Protein AF-A0AAN7TNH6-F1 (afdb_monomer)

Radius of gyration: 29.4 Å; Cα contacts (8 Å, |Δi|>4): 498; chains: 1; bounding box: 119×67×62 Å

Solvent-accessible surface area (backbone atoms only — not comparable to full-atom values): 23668 Å² total; per-residue (Å²): 110,70,71,59,52,54,49,51,53,51,52,52,52,63,69,43,31,89,72,46,46,58,50,54,49,50,21,42,54,49,9,44,49,47,32,57,50,51,54,50,49,53,53,51,27,52,50,37,44,44,46,50,52,36,53,57,64,67,33,44,23,82,56,80,98,50,69,34,52,64,61,46,47,24,63,66,42,97,77,72,40,44,51,42,32,62,92,50,36,46,68,73,76,36,42,44,58,33,50,61,35,73,40,40,93,80,32,89,86,55,64,76,60,51,60,63,49,60,82,67,29,27,28,49,57,36,90,87,38,80,42,44,78,51,50,57,39,34,38,36,38,35,28,55,79,70,54,43,90,80,38,70,59,47,37,14,46,48,51,31,52,54,50,51,72,74,57,70,89,82,70,73,60,39,62,33,34,30,21,43,74,64,49,13,32,27,45,33,50,62,66,50,54,61,68,43,26,40,36,41,39,37,55,47,92,60,68,92,79,81,82,51,94,80,77,67,83,75,68,77,63,87,85,73,48,59,97,58,64,72,90,34,44,24,50,36,52,37,31,74,47,55,56,78,75,88,72,92,50,93,85,51,69,96,85,56,90,69,50,57,49,51,52,49,27,39,51,79,67,42,98,56,48,56,72,77,53,67,68,63,47,73,65,61,38,48,48,53,55,46,49,55,55,47,48,57,59,34,66,37,83,90,40,74,50,34,52,51,51,56,49,48,56,48,43,42,67,73,47,28,52,83,66,73,37,46,73,61,51,51,54,50,24,52,54,42,17,55,51,36,16,51,49,36,36,64,71,46,47,51,56,48,51,53,52,48,52,53,49,34,55,73,68,69,46,72,52,75,65,43,66,59,56,41,71,68,91,76,62,61,93,61,46,58,41,54,60,67,70,65,37,43,68,50,61,70,42,40,64,58,51,53,49,50,52,56,50,53,60,60,74,72,68,75,81,89,80,80,89,130

Foldseek 3Di:
DVVVVVVVVVVVCVVCCVQQVLLLVLLLVLLLVLLVVVVVLLVVLVLVVLLLVLCVLQFFDQDDPGDTPVRVCQCDDPLNAGEDFLLCNCVVQQKFAFPCLNCVVVNVPDRVLSVLDQQRIKHQCPPPDPSVPDWQKEKEFEAAAQDLVPDQLSVLLSVLVVVCVVDPDDTPYHYYYYHCNPRYVSNCSSLLHDPGKMKMKGWDPDDPPDDPPPPPPPDPPPPGDTPDDPVRITRIFMFIGHPPDPDDQPQDPPPDPDGSNRRSNCCSPPPPSVVVTDTRDSVVSSVVSSVVVVCVVQCPPPDPSVVSVVVSVVCCVPPCVVVVNNVVSVVVSVVSSNVSNVCCNVPPVVVVVVVVVVVCVVVVHDDSSCVSNPPPVPRDSDHPNVCVVPVVVVVVCVVVVVVVVVVVVVVPPDDDDDDD

Organism: NCBI:txid1508187

Mean predicted aligned error: 12.87 Å

Structure (mmCIF, N/CA/C/O backbone):
data_AF-A0AAN7TNH6-F1
#
_entry.id   AF-A0AAN7TNH6-F1
#
loop_
_atom_site.group_PDB
_atom_site.id
_atom_site.type_symbol
_atom_site.label_atom_id
_atom_site.label_alt_id
_atom_site.label_comp_id
_atom_site.label_asym_id
_atom_site.label_entity_id
_atom_site.label_seq_id
_atom_site.pdbx_PDB_ins_code
_atom_site.Cartn_x
_atom_site.Cartn_y
_atom_site.Cartn_z
_atom_site.occupancy
_atom_site.B_iso_or_equiv
_atom_site.auth_seq_id
_atom_site.auth_comp_id
_atom_site.auth_asym_id
_atom_site.auth_atom_id
_atom_site.pdbx_PDB_model_num
ATOM 1 N N . MET A 1 1 ? -34.746 35.881 9.251 1.00 50.41 1 MET A N 1
ATOM 2 C CA . MET A 1 1 ? -34.812 34.405 9.175 1.00 50.41 1 MET A CA 1
ATOM 3 C C . MET A 1 1 ? -33.510 33.748 9.634 1.00 50.41 1 MET A C 1
ATOM 5 O O . MET A 1 1 ? -33.551 33.079 10.654 1.00 50.41 1 MET A O 1
ATOM 9 N N . PHE A 1 2 ? -32.352 34.039 9.024 1.00 47.47 2 PHE A N 1
ATOM 10 C CA . PHE A 1 2 ? -31.040 33.476 9.419 1.00 47.47 2 PHE A CA 1
ATOM 11 C C . PHE A 1 2 ? -30.672 33.605 10.910 1.00 47.47 2 PHE A C 1
ATOM 13 O O . PHE A 1 2 ? -30.250 32.633 11.525 1.00 47.47 2 PHE A O 1
ATOM 20 N N . ARG A 1 3 ? -30.904 34.770 11.533 1.00 53.72 3 ARG A N 1
ATOM 21 C CA . ARG A 1 3 ? -30.649 34.968 12.975 1.00 53.72 3 ARG A CA 1
ATOM 22 C C . ARG A 1 3 ? -31.479 34.063 13.888 1.00 53.72 3 ARG A C 1
ATOM 24 O O . ARG A 1 3 ? -30.983 33.683 14.940 1.00 53.72 3 ARG A O 1
ATOM 31 N N . SER A 1 4 ? -32.713 33.742 13.491 1.00 63.62 4 SER A N 1
ATOM 32 C CA . SER A 1 4 ? -33.616 32.870 14.256 1.00 63.62 4 SER A CA 1
ATOM 33 C C . SER A 1 4 ? -33.231 31.401 14.101 1.00 63.62 4 SER A C 1
ATOM 35 O O . SER A 1 4 ? -33.355 30.638 15.047 1.00 63.62 4 SER A O 1
ATOM 37 N N . LEU A 1 5 ? -32.734 31.019 12.921 1.00 55.19 5 LEU A N 1
ATOM 38 C CA . LEU A 1 5 ? -32.252 29.666 12.653 1.00 55.19 5 LEU A CA 1
ATOM 39 C C . LEU A 1 5 ? -30.975 29.372 13.458 1.00 55.19 5 LEU A C 1
ATOM 41 O O . LEU A 1 5 ? -30.901 28.361 14.139 1.00 55.19 5 LEU A O 1
ATOM 45 N N . LEU A 1 6 ? -30.023 30.314 13.473 1.00 64.25 6 LEU A N 1
ATOM 46 C CA . LEU A 1 6 ? -28.792 30.231 14.272 1.00 64.25 6 LEU A CA 1
ATOM 47 C C . LEU A 1 6 ? -29.051 30.169 15.782 1.00 64.25 6 LEU A C 1
ATOM 49 O O . LEU A 1 6 ? -28.339 29.472 16.496 1.00 64.25 6 LEU A O 1
ATOM 53 N N . THR A 1 7 ? -30.067 30.881 16.280 1.00 67.88 7 THR A N 1
ATOM 54 C CA . THR A 1 7 ? -30.430 30.802 17.704 1.00 67.88 7 THR A CA 1
ATOM 55 C C . THR A 1 7 ? -31.066 29.464 18.040 1.00 67.88 7 THR A C 1
ATOM 57 O O . THR A 1 7 ? -30.707 28.885 19.055 1.00 67.88 7 THR A O 1
ATOM 60 N N . VAL A 1 8 ? -31.967 28.951 17.197 1.00 68.75 8 VAL A N 1
ATOM 61 C CA . VAL A 1 8 ? -32.578 27.630 17.407 1.00 68.75 8 VAL A CA 1
ATOM 62 C C . VAL A 1 8 ? -31.512 26.535 17.371 1.00 68.75 8 VAL A C 1
ATOM 64 O O . VAL A 1 8 ? -31.420 25.788 18.334 1.00 68.75 8 VAL A O 1
ATOM 67 N N . ILE A 1 9 ? -30.645 26.515 16.353 1.00 68.62 9 ILE A N 1
ATOM 68 C CA . ILE A 1 9 ? -29.526 25.562 16.251 1.00 68.62 9 ILE A CA 1
ATOM 69 C C . ILE A 1 9 ? -28.602 25.669 17.470 1.00 68.62 9 ILE A C 1
ATOM 71 O O . ILE A 1 9 ? -28.252 24.655 18.063 1.00 68.62 9 ILE A O 1
ATOM 75 N N . GLY A 1 10 ? -28.255 26.888 17.897 1.00 68.38 10 GLY A N 1
ATOM 76 C CA . GLY A 1 10 ? -27.414 27.103 19.076 1.00 68.38 10 GLY A CA 1
ATOM 77 C C . GLY A 1 10 ? -28.037 26.574 20.372 1.00 68.38 10 GLY A C 1
ATOM 78 O O . GLY A 1 10 ? -27.342 25.957 21.175 1.00 68.38 10 GLY A O 1
ATOM 79 N N . TRP A 1 11 ? -29.346 26.762 20.571 1.00 71.50 11 TRP A N 1
ATOM 80 C CA . TRP A 1 11 ? -30.060 26.224 21.735 1.00 71.50 11 TRP A CA 1
ATOM 81 C C . TRP A 1 11 ? -30.197 24.703 21.689 1.00 71.50 11 TRP A C 1
ATOM 83 O O . TRP A 1 11 ? -30.030 24.059 22.722 1.00 71.50 11 TRP A O 1
ATOM 93 N N . SER A 1 12 ? -30.459 24.125 20.514 1.00 66.88 12 SER A N 1
ATOM 94 C CA . SER A 1 12 ? -30.475 22.673 20.318 1.00 66.88 12 SER A CA 1
ATOM 95 C C . SER A 1 12 ? -29.122 22.060 20.672 1.00 66.88 12 SER A C 1
ATOM 97 O O . SER A 1 12 ? -29.071 21.120 21.455 1.00 66.88 12 SER A O 1
ATOM 99 N N . LEU A 1 13 ? -28.033 22.659 20.184 1.00 66.88 13 LEU A N 1
ATOM 100 C CA . LEU A 1 13 ? -26.667 22.187 20.404 1.00 66.88 13 LEU A CA 1
ATOM 101 C C . LEU A 1 13 ? -26.231 22.333 21.871 1.00 66.88 13 LEU A C 1
ATOM 103 O O . LEU A 1 13 ? -25.553 21.463 22.405 1.00 66.88 13 LEU A O 1
ATOM 107 N N . LEU A 1 14 ? -26.677 23.392 22.557 1.00 71.56 14 LEU A N 1
ATOM 108 C CA . LEU A 1 14 ? -26.482 23.571 24.002 1.00 71.56 14 LEU A CA 1
ATOM 109 C C . LEU A 1 14 ? -27.253 22.545 24.844 1.00 71.56 14 LEU A C 1
ATOM 111 O O . LEU A 1 14 ? -26.764 22.131 25.892 1.00 71.56 14 LEU A O 1
ATOM 115 N N . LEU A 1 15 ? -28.451 22.145 24.407 1.00 71.38 15 LEU A N 1
ATOM 116 C CA . LEU A 1 15 ? -29.267 21.144 25.099 1.00 71.38 15 LEU A CA 1
ATOM 117 C C . LEU A 1 15 ? -28.732 19.722 24.899 1.00 71.38 15 LEU A C 1
ATOM 119 O O . LEU A 1 15 ? -28.825 18.914 25.820 1.00 71.38 15 LEU A O 1
ATOM 123 N N . THR A 1 16 ? -28.154 19.423 23.735 1.00 73.81 16 THR A N 1
ATOM 124 C CA . THR A 1 16 ? -27.537 18.119 23.445 1.00 73.81 16 THR A CA 1
ATOM 125 C C . THR A 1 16 ? -26.090 18.026 23.918 1.00 73.81 16 THR A C 1
ATOM 127 O O . THR A 1 16 ? -25.561 16.924 24.010 1.00 73.81 16 THR A O 1
ATOM 130 N N . LEU A 1 17 ? -25.465 19.150 24.284 1.00 75.06 17 LEU A N 1
ATOM 131 C CA . LEU A 1 17 ? -24.057 19.250 24.678 1.00 75.06 17 LEU A CA 1
ATOM 132 C C . LEU A 1 17 ? -23.608 18.228 25.738 1.00 75.06 17 LEU A C 1
ATOM 134 O O . LEU A 1 17 ? -22.523 17.688 25.580 1.00 75.06 17 LEU A O 1
ATOM 138 N N . PRO A 1 18 ? -24.388 17.887 26.782 1.00 73.50 18 PRO A N 1
ATOM 139 C CA . PRO A 1 18 ? -23.975 16.860 27.744 1.00 73.50 18 PRO A CA 1
ATOM 140 C C . PRO A 1 18 ? -23.766 15.468 27.127 1.00 73.50 18 PRO A C 1
ATOM 142 O O . PRO A 1 18 ? -23.009 14.679 27.679 1.00 73.50 18 PRO A O 1
ATOM 145 N N . LEU A 1 19 ? -24.436 15.183 26.007 1.00 73.81 19 LEU A N 1
ATOM 146 C CA . LEU A 1 19 ? -24.341 13.929 25.257 1.00 73.81 19 LEU A CA 1
ATOM 147 C C . LEU A 1 19 ? -23.369 14.050 24.080 1.00 73.81 19 LEU A C 1
ATOM 149 O O . LEU A 1 19 ? -22.638 13.116 23.794 1.00 73.81 19 LEU A O 1
ATOM 153 N N . THR A 1 20 ? -23.334 15.206 23.412 1.00 77.56 20 THR A N 1
ATOM 154 C CA . THR A 1 20 ? -22.542 15.399 22.190 1.00 77.56 20 THR A CA 1
ATOM 155 C C . THR A 1 20 ? -21.150 15.969 22.451 1.00 77.56 20 THR A C 1
ATOM 157 O O . THR A 1 20 ? -20.307 15.906 21.569 1.00 77.56 20 THR A O 1
ATOM 160 N N . PHE A 1 21 ? -20.865 16.545 23.625 1.00 82.81 21 PHE A N 1
ATOM 161 C CA . PHE A 1 21 ? -19.583 17.213 23.891 1.00 82.81 21 PHE A CA 1
ATOM 162 C C . PHE A 1 21 ? -18.386 16.269 23.819 1.00 82.81 21 PHE A C 1
ATOM 164 O O . PHE A 1 21 ? -17.368 16.648 23.248 1.00 82.81 21 PHE A O 1
ATOM 171 N N . LEU A 1 22 ? -18.493 15.074 24.405 1.00 80.69 22 LEU A N 1
ATOM 172 C CA . LEU A 1 22 ? -17.394 14.111 24.396 1.00 80.69 22 LEU A CA 1
ATOM 173 C C . LEU A 1 22 ? -17.138 13.546 22.992 1.00 80.69 22 LEU A C 1
ATOM 175 O O . LEU A 1 22 ? -16.007 13.727 22.550 1.00 80.69 22 LEU A O 1
ATOM 179 N N . PRO A 1 23 ? -18.154 13.068 22.245 1.00 80.75 23 PRO A N 1
ATOM 180 C CA . PRO A 1 23 ? -17.990 12.676 20.842 1.00 80.75 23 PRO A CA 1
ATOM 181 C C . PRO A 1 23 ? -17.423 13.792 19.954 1.00 80.75 23 PRO A C 1
ATOM 183 O O . PRO A 1 23 ? -16.595 13.556 19.079 1.00 80.75 23 PRO A O 1
ATOM 186 N N . LEU A 1 24 ? -17.821 15.050 20.190 1.00 85.12 24 LEU A N 1
ATOM 187 C CA . LEU A 1 24 ? -17.262 16.207 19.480 1.00 85.12 24 LEU A CA 1
ATOM 188 C C . LEU A 1 24 ? -15.794 16.460 19.843 1.00 85.12 24 LEU A C 1
ATOM 190 O O . LEU A 1 24 ? -14.998 16.856 18.993 1.00 85.12 24 LEU A O 1
ATOM 194 N N . LEU A 1 25 ? -15.425 16.276 21.110 1.00 86.62 25 LEU A N 1
ATOM 195 C CA . LEU A 1 25 ? -14.055 16.461 21.572 1.00 86.62 25 LEU A CA 1
ATOM 196 C C . LEU A 1 25 ? -13.136 15.348 21.054 1.00 86.62 25 LEU A C 1
ATOM 198 O O . LEU A 1 25 ? -12.031 15.660 20.608 1.00 86.62 25 LEU A O 1
ATOM 202 N N . THR A 1 26 ? -13.573 14.087 21.118 1.00 85.31 26 THR A N 1
ATOM 203 C CA . THR A 1 26 ? -12.823 12.925 20.623 1.00 85.31 26 THR A CA 1
ATOM 204 C C . THR A 1 26 ? -12.624 13.042 19.117 1.00 85.31 26 THR A C 1
ATOM 206 O O . THR A 1 26 ? -11.474 13.187 18.708 1.00 85.31 26 THR A O 1
ATOM 209 N N . SER A 1 27 ? -13.694 13.208 18.329 1.00 87.00 27 SER A N 1
ATOM 210 C CA . SER A 1 27 ? -13.611 13.428 16.868 1.00 87.00 27 SER A CA 1
ATOM 211 C C . SER A 1 27 ? -12.705 14.597 16.473 1.00 87.00 27 SER A C 1
ATOM 213 O O . SER A 1 27 ? -11.947 14.500 15.511 1.00 87.00 27 SER A O 1
ATOM 215 N N . THR A 1 28 ? -12.712 15.701 17.231 1.00 89.12 28 THR A N 1
ATOM 216 C CA . THR A 1 28 ? -11.798 16.827 16.979 1.00 89.12 28 THR A CA 1
ATOM 217 C C . THR A 1 28 ? -10.334 16.426 17.199 1.00 89.12 28 THR A C 1
ATOM 219 O O . THR A 1 28 ? -9.467 16.760 16.392 1.00 89.12 28 THR A O 1
ATOM 222 N N . ILE A 1 29 ? -10.024 15.718 18.291 1.00 89.44 29 ILE A N 1
ATOM 223 C CA . ILE A 1 29 ? -8.658 15.253 18.583 1.00 89.44 29 ILE A CA 1
ATOM 224 C C . ILE A 1 29 ? -8.207 14.229 17.536 1.00 89.44 29 ILE A C 1
ATOM 226 O O . ILE A 1 29 ? -7.063 14.302 17.075 1.00 89.44 29 ILE A O 1
ATOM 230 N N . SER A 1 30 ? -9.092 13.311 17.160 1.00 88.81 30 SER A N 1
ATOM 231 C CA . SER A 1 30 ? -8.883 12.287 16.138 1.00 88.81 30 SER A CA 1
ATOM 232 C C . SER A 1 30 ? -8.633 12.916 14.774 1.00 88.81 30 SER A C 1
ATOM 234 O O . SER A 1 30 ? -7.608 12.635 14.167 1.00 88.81 30 SER A O 1
ATOM 236 N N . GLY A 1 31 ? -9.462 13.875 14.347 1.00 90.50 31 GLY A N 1
ATOM 237 C CA . GLY A 1 31 ? -9.314 14.574 13.066 1.00 90.50 31 GLY A CA 1
ATOM 238 C C . GLY A 1 31 ? -8.004 15.358 12.965 1.00 90.50 31 GLY A C 1
ATOM 239 O O . GLY A 1 31 ? -7.302 15.277 11.958 1.00 90.50 31 GLY A O 1
ATOM 240 N N . ILE A 1 32 ? -7.598 16.057 14.035 1.00 91.44 32 ILE A N 1
ATOM 241 C CA . ILE A 1 32 ? -6.278 16.713 14.082 1.00 91.44 32 ILE A CA 1
ATOM 242 C C . ILE A 1 32 ? -5.164 15.666 13.962 1.00 91.44 32 ILE A C 1
ATOM 244 O O . ILE A 1 32 ? -4.200 15.860 13.222 1.00 91.44 32 ILE A O 1
ATOM 248 N N . SER A 1 33 ? -5.285 14.563 14.703 1.00 91.06 33 SER A N 1
ATOM 249 C CA . SER A 1 33 ? -4.272 13.506 14.731 1.00 91.06 33 SER A CA 1
ATOM 250 C C . SER A 1 33 ? -4.150 12.813 13.371 1.00 91.06 33 SER A C 1
ATOM 252 O O . SER A 1 33 ? -3.027 12.582 12.930 1.00 91.06 33 SER A O 1
ATOM 254 N N . PHE A 1 34 ? -5.271 12.581 12.681 1.00 92.06 34 PHE A N 1
ATOM 255 C CA . PHE A 1 34 ? -5.333 12.077 11.310 1.00 92.06 34 PHE A CA 1
ATOM 256 C C . PHE A 1 34 ? -4.606 13.002 10.342 1.00 92.06 34 PHE A C 1
ATOM 258 O O . PHE A 1 34 ? -3.720 12.547 9.632 1.00 92.06 34 PHE A O 1
ATOM 265 N N . ALA A 1 35 ? -4.890 14.308 10.366 1.00 90.75 35 ALA A N 1
ATOM 266 C CA . ALA A 1 35 ? -4.251 15.259 9.455 1.00 90.75 35 ALA A CA 1
ATOM 267 C C . ALA A 1 35 ? -2.715 15.251 9.582 1.00 90.75 35 ALA A C 1
ATOM 269 O O . ALA A 1 35 ? -2.000 15.199 8.581 1.00 90.75 35 ALA A O 1
ATOM 270 N N . PHE A 1 36 ? -2.191 15.265 10.814 1.00 91.50 36 PHE A N 1
ATOM 271 C CA . PHE A 1 36 ? -0.744 15.200 11.049 1.00 91.50 36 PHE A CA 1
ATOM 272 C C . PHE A 1 36 ? -0.145 13.841 10.683 1.00 91.50 36 PHE A C 1
ATOM 274 O O . PHE A 1 36 ? 0.959 13.789 10.139 1.00 91.50 36 PHE A O 1
ATOM 281 N N . TRP A 1 37 ? -0.845 12.753 11.005 1.00 92.31 37 TRP A N 1
ATOM 282 C CA . TRP A 1 37 ? -0.409 11.400 10.682 1.00 92.31 37 TRP A CA 1
ATOM 283 C C . TRP A 1 37 ? -0.355 11.185 9.165 1.00 92.31 37 TRP A C 1
ATOM 285 O O . TRP A 1 37 ? 0.686 10.779 8.659 1.00 92.31 37 TRP A O 1
ATOM 295 N N . HIS A 1 38 ? -1.408 11.564 8.441 1.00 89.69 38 HIS A N 1
ATOM 296 C CA . HIS A 1 38 ? -1.506 11.436 6.990 1.00 89.69 38 HIS A CA 1
ATOM 297 C C . HIS A 1 38 ? -0.467 12.303 6.263 1.00 89.69 38 HIS A C 1
ATOM 299 O O . HIS A 1 38 ? 0.241 11.804 5.395 1.00 89.69 38 HIS A O 1
ATOM 305 N N . ASN A 1 39 ? -0.261 13.564 6.674 1.00 89.00 39 ASN A N 1
ATOM 306 C CA . ASN A 1 39 ? 0.809 14.389 6.095 1.00 89.00 39 ASN A CA 1
ATOM 307 C C . ASN A 1 39 ? 2.195 13.760 6.308 1.00 89.00 39 ASN A C 1
ATOM 309 O O . ASN A 1 39 ? 3.013 13.717 5.392 1.00 89.00 39 ASN A O 1
ATOM 313 N N . ARG A 1 40 ? 2.464 13.242 7.513 1.00 88.69 40 ARG A N 1
ATOM 314 C CA . ARG A 1 40 ? 3.723 12.544 7.795 1.00 88.69 40 ARG A CA 1
ATOM 315 C C . ARG A 1 40 ? 3.869 11.284 6.942 1.00 88.69 40 ARG A C 1
ATOM 317 O O . ARG A 1 40 ? 4.979 11.000 6.509 1.00 88.69 40 ARG A O 1
ATOM 324 N N . HIS A 1 41 ? 2.777 10.556 6.718 1.00 88.19 41 HIS A N 1
ATOM 325 C CA . HIS A 1 41 ? 2.736 9.365 5.872 1.00 88.19 41 HIS A CA 1
ATOM 326 C C . HIS A 1 41 ? 3.147 9.690 4.430 1.00 88.19 41 HIS A C 1
ATOM 328 O O . HIS A 1 41 ? 4.074 9.075 3.904 1.00 88.19 41 HIS A O 1
ATOM 334 N N . ILE A 1 42 ? 2.572 10.747 3.846 1.00 86.38 42 ILE A N 1
ATOM 335 C CA . ILE A 1 42 ? 2.942 11.250 2.512 1.00 86.38 42 ILE A CA 1
ATOM 336 C C . ILE A 1 42 ? 4.430 11.631 2.460 1.00 86.38 42 ILE A C 1
ATOM 338 O O . ILE A 1 42 ? 5.146 11.254 1.527 1.00 86.38 42 ILE A O 1
ATOM 342 N N . GLU A 1 43 ? 4.931 12.358 3.463 1.00 84.56 43 GLU A N 1
ATOM 343 C CA . GLU A 1 43 ? 6.344 12.755 3.538 1.00 84.56 43 GLU A CA 1
ATOM 344 C C . GLU A 1 43 ? 7.286 11.544 3.614 1.00 84.56 43 GLU A C 1
ATOM 346 O O . GLU A 1 43 ? 8.330 11.529 2.950 1.00 84.56 43 GLU A O 1
ATOM 351 N N . THR A 1 44 ? 6.933 10.519 4.400 1.00 87.44 44 THR A N 1
ATOM 352 C CA . THR A 1 44 ? 7.723 9.284 4.508 1.00 87.44 44 THR A CA 1
ATOM 353 C C . THR A 1 44 ? 7.697 8.476 3.219 1.00 87.44 44 THR A C 1
ATOM 355 O O . THR A 1 44 ? 8.756 8.034 2.777 1.00 87.44 44 THR A O 1
ATOM 358 N N . ASN A 1 45 ? 6.539 8.367 2.562 1.00 88.44 45 ASN A N 1
ATOM 359 C CA . ASN A 1 45 ? 6.403 7.689 1.272 1.00 88.44 45 ASN A CA 1
ATOM 360 C C . ASN A 1 45 ? 7.246 8.399 0.205 1.00 88.44 45 ASN A C 1
ATOM 362 O O . ASN A 1 45 ? 8.023 7.771 -0.513 1.00 88.44 45 ASN A O 1
ATOM 366 N N . THR A 1 46 ? 7.185 9.732 0.163 1.00 84.44 46 THR A N 1
ATOM 367 C CA . THR A 1 46 ? 8.010 10.548 -0.740 1.00 84.44 46 THR A CA 1
ATOM 368 C C . THR A 1 46 ? 9.503 10.309 -0.498 1.00 84.44 46 THR A C 1
ATOM 370 O O . THR A 1 46 ? 10.271 10.135 -1.445 1.00 84.44 46 THR A O 1
ATOM 373 N N . ALA A 1 47 ? 9.934 10.268 0.768 1.00 84.06 47 ALA A N 1
ATOM 374 C CA . ALA A 1 47 ? 11.324 9.992 1.121 1.00 84.06 47 ALA A CA 1
ATOM 375 C C . ALA A 1 47 ? 11.772 8.595 0.666 1.00 84.06 47 ALA A C 1
ATOM 377 O O . ALA A 1 47 ? 12.858 8.465 0.097 1.00 84.06 47 ALA A O 1
ATOM 378 N N . ALA A 1 48 ? 10.935 7.578 0.895 1.00 87.19 48 ALA A N 1
ATOM 379 C CA . ALA A 1 48 ? 11.189 6.201 0.485 1.00 87.19 48 ALA A CA 1
ATOM 380 C C . ALA A 1 48 ? 11.350 6.105 -1.037 1.00 87.19 48 ALA A C 1
ATOM 382 O O . ALA A 1 48 ? 12.362 5.599 -1.519 1.00 87.19 48 ALA A O 1
ATOM 383 N N . TYR A 1 49 ? 10.433 6.705 -1.799 1.00 85.12 49 TYR A N 1
ATOM 384 C CA . TYR A 1 49 ? 10.506 6.733 -3.260 1.00 85.12 49 TYR A CA 1
ATOM 385 C C . TYR A 1 49 ? 11.811 7.354 -3.776 1.00 85.12 49 TYR A C 1
ATOM 387 O O . TYR A 1 49 ? 12.506 6.776 -4.612 1.00 85.12 49 TYR A O 1
ATOM 395 N N . LEU A 1 50 ? 12.181 8.524 -3.247 1.00 80.25 50 LEU A N 1
ATOM 396 C CA . LEU A 1 50 ? 13.411 9.216 -3.634 1.00 80.25 50 LEU A CA 1
ATOM 397 C C . LEU A 1 50 ? 14.664 8.411 -3.262 1.00 80.25 50 LEU A C 1
ATOM 399 O O . LEU A 1 50 ? 15.625 8.380 -4.031 1.00 80.25 50 LEU A O 1
ATOM 403 N N . SER A 1 51 ? 14.652 7.752 -2.101 1.00 81.12 51 SER A N 1
ATOM 404 C CA . SER A 1 51 ? 15.737 6.875 -1.650 1.00 81.12 51 SER A CA 1
ATOM 405 C C . SER A 1 51 ? 15.904 5.677 -2.586 1.00 81.12 51 SER A C 1
ATOM 407 O O . SER A 1 51 ? 17.020 5.334 -2.974 1.00 81.12 51 SER A O 1
ATOM 409 N N . GLU A 1 52 ? 14.800 5.080 -3.029 1.00 79.50 52 GLU A N 1
ATOM 410 C CA . GLU A 1 52 ? 14.818 3.956 -3.962 1.00 79.50 52 GLU A CA 1
ATOM 411 C C . GLU A 1 52 ? 15.259 4.361 -5.378 1.00 79.50 52 GLU A C 1
ATOM 413 O O . GLU A 1 52 ? 16.012 3.622 -6.020 1.00 79.50 52 GLU A O 1
ATOM 418 N N . ILE A 1 53 ? 14.879 5.555 -5.854 1.00 77.81 53 ILE A N 1
ATOM 419 C CA . ILE A 1 53 ? 15.434 6.127 -7.093 1.00 77.81 53 ILE A CA 1
ATOM 420 C C . ILE A 1 53 ? 16.945 6.311 -6.959 1.00 77.81 53 ILE A C 1
ATOM 422 O O . ILE A 1 53 ? 17.689 5.925 -7.861 1.00 77.81 53 ILE A O 1
ATOM 426 N N . HIS A 1 54 ? 17.412 6.877 -5.844 1.00 76.38 54 HIS A N 1
ATOM 427 C CA . HIS A 1 54 ? 18.841 7.054 -5.597 1.00 76.38 54 HIS A CA 1
ATOM 428 C C . HIS A 1 54 ? 19.581 5.708 -5.584 1.00 76.38 54 HIS A C 1
ATOM 430 O O . HIS A 1 54 ? 20.627 5.566 -6.219 1.00 76.38 54 HIS A O 1
ATOM 436 N N . ALA A 1 55 ? 19.015 4.692 -4.927 1.00 73.50 55 ALA A N 1
ATOM 437 C CA . ALA A 1 55 ? 19.553 3.334 -4.910 1.00 73.50 55 ALA A CA 1
ATOM 438 C C . ALA A 1 55 ? 19.606 2.709 -6.315 1.00 73.50 55 ALA A C 1
ATOM 440 O O . ALA A 1 55 ? 20.567 2.019 -6.642 1.00 73.50 55 ALA A O 1
ATOM 441 N N . ARG A 1 56 ? 18.613 2.980 -7.175 1.00 73.75 56 ARG A N 1
ATOM 442 C CA . ARG A 1 56 ? 18.627 2.558 -8.585 1.00 73.75 56 ARG A CA 1
ATOM 443 C C . ARG A 1 56 ? 19.723 3.260 -9.379 1.00 73.75 56 ARG A C 1
ATOM 445 O O . ARG A 1 56 ? 20.424 2.618 -10.149 1.00 73.75 56 ARG A O 1
ATOM 452 N N . ALA A 1 57 ? 19.843 4.574 -9.224 1.00 70.31 57 ALA A N 1
ATOM 453 C CA . ALA A 1 57 ? 20.821 5.372 -9.956 1.00 70.31 57 ALA A CA 1
ATOM 454 C C . ALA A 1 57 ? 22.264 5.036 -9.539 1.00 70.31 57 ALA A C 1
ATOM 456 O O . ALA A 1 57 ? 23.190 5.169 -10.330 1.00 70.31 57 ALA A O 1
ATOM 457 N N . SER A 1 58 ? 22.443 4.560 -8.306 1.00 70.50 58 SER A N 1
ATOM 458 C CA . SER A 1 58 ? 23.708 4.042 -7.778 1.00 70.50 58 SER A CA 1
ATOM 459 C C . SER A 1 58 ? 23.862 2.521 -7.923 1.00 70.50 58 SER A C 1
ATOM 461 O O . SER A 1 58 ? 24.815 1.952 -7.383 1.00 70.50 58 SER A O 1
ATOM 463 N N . ASP A 1 59 ? 22.954 1.854 -8.649 1.00 71.62 59 ASP A N 1
ATOM 464 C CA . ASP A 1 59 ? 23.031 0.414 -8.880 1.00 71.62 59 ASP A CA 1
ATOM 465 C C . ASP A 1 59 ? 24.271 0.074 -9.706 1.00 71.62 59 ASP A C 1
ATOM 467 O O . ASP A 1 59 ? 24.672 0.773 -10.642 1.00 71.62 59 ASP A O 1
ATOM 471 N N . TRP A 1 60 ? 24.907 -1.025 -9.331 1.00 68.19 60 TRP A N 1
ATOM 472 C CA . TRP A 1 60 ? 26.195 -1.407 -9.873 1.00 68.19 60 TRP A CA 1
ATOM 473 C C . TRP A 1 60 ? 26.025 -2.450 -10.969 1.00 68.19 60 TRP A C 1
ATOM 475 O O . TRP A 1 60 ? 25.238 -3.393 -10.873 1.00 68.19 60 TRP A O 1
ATOM 485 N N . GLY A 1 61 ? 26.808 -2.281 -12.028 1.00 64.12 61 GLY A N 1
ATOM 486 C CA . GLY A 1 61 ? 26.849 -3.170 -13.178 1.00 64.12 61 GLY A CA 1
ATOM 487 C C . GLY A 1 61 ? 28.278 -3.313 -13.681 1.00 64.12 61 GLY A C 1
ATOM 488 O O . GLY A 1 61 ? 29.137 -2.478 -13.409 1.00 64.12 61 GLY A O 1
ATOM 489 N N . VAL A 1 62 ? 28.541 -4.398 -14.405 1.00 56.50 62 VAL A N 1
ATOM 490 C CA . VAL A 1 62 ? 29.874 -4.704 -14.959 1.00 56.50 62 VAL A CA 1
ATOM 491 C C . VAL A 1 62 ? 30.073 -4.062 -16.352 1.00 56.50 62 VAL A C 1
ATOM 493 O O . VAL A 1 62 ? 31.118 -4.228 -16.979 1.00 56.50 62 VAL A O 1
ATOM 496 N N . GLY A 1 63 ? 29.072 -3.317 -16.842 1.00 58.59 63 GLY A N 1
ATOM 497 C CA . GLY A 1 63 ? 28.995 -2.796 -18.211 1.00 58.59 63 GLY A CA 1
ATOM 498 C C . GLY A 1 63 ? 28.644 -3.871 -19.256 1.00 58.59 63 GLY A C 1
ATOM 499 O O . GLY A 1 63 ? 28.738 -5.073 -18.998 1.00 58.59 63 GLY A O 1
ATOM 500 N N . GLY A 1 64 ? 28.238 -3.440 -20.456 1.00 62.44 64 GLY A N 1
ATOM 501 C CA . GLY A 1 64 ? 27.785 -4.331 -21.540 1.00 62.44 64 GLY A CA 1
ATOM 502 C C . GLY A 1 64 ? 26.390 -4.935 -21.303 1.00 62.44 64 GLY A C 1
ATOM 503 O O . GLY A 1 64 ? 25.605 -4.389 -20.538 1.00 62.44 64 GLY A O 1
ATOM 504 N N . ASP A 1 65 ? 26.089 -6.079 -21.932 1.00 68.56 65 ASP A N 1
ATOM 505 C CA . ASP A 1 65 ? 24.795 -6.792 -21.814 1.00 68.56 65 ASP A CA 1
ATOM 506 C C . ASP A 1 65 ? 24.624 -7.567 -20.481 1.00 68.56 65 ASP A C 1
ATOM 508 O O . ASP A 1 65 ? 23.771 -8.450 -20.361 1.00 68.56 65 ASP A O 1
ATOM 512 N N . VAL A 1 66 ? 25.470 -7.306 -19.479 1.00 73.12 66 VAL A N 1
ATOM 513 C CA . VAL A 1 66 ? 25.450 -8.008 -18.185 1.00 73.12 66 VAL A CA 1
ATOM 514 C C . VAL A 1 66 ? 24.412 -7.348 -17.269 1.00 73.12 66 VAL A C 1
ATOM 516 O O . VAL A 1 66 ? 24.439 -6.124 -17.134 1.00 73.12 66 VAL A O 1
ATOM 519 N N . PRO A 1 67 ? 23.521 -8.120 -16.612 1.00 75.69 67 PRO A N 1
ATOM 520 C CA . PRO A 1 67 ? 22.514 -7.549 -15.726 1.00 75.69 67 PRO A CA 1
ATOM 521 C C . PRO A 1 67 ? 23.161 -6.769 -14.581 1.00 75.69 67 PRO A C 1
ATOM 523 O O . PRO A 1 67 ? 24.211 -7.162 -14.061 1.00 75.69 67 PRO A O 1
ATOM 526 N N . SER A 1 68 ? 22.510 -5.683 -14.163 1.00 80.56 68 SER A N 1
ATOM 527 C CA . SER A 1 68 ? 22.898 -4.987 -12.936 1.00 80.56 68 SER A CA 1
ATOM 528 C C . SER A 1 68 ? 22.726 -5.907 -11.726 1.00 80.56 68 SER A C 1
ATOM 530 O O . SER A 1 68 ? 22.005 -6.911 -11.782 1.00 80.56 68 SER A O 1
ATOM 532 N N . PHE A 1 69 ? 23.370 -5.590 -10.606 1.00 81.38 69 PHE A N 1
ATOM 533 C CA . PHE A 1 69 ? 23.221 -6.415 -9.413 1.00 81.38 69 PHE A CA 1
ATOM 534 C C . PHE A 1 69 ? 21.778 -6.494 -8.938 1.00 81.38 69 PHE A C 1
ATOM 536 O O . PHE A 1 69 ? 21.324 -7.577 -8.565 1.00 81.38 69 PHE A O 1
ATOM 543 N N . ARG A 1 70 ? 21.031 -5.390 -9.009 1.00 81.25 70 ARG A N 1
ATOM 544 C CA . ARG A 1 70 ? 19.604 -5.411 -8.697 1.00 81.25 70 ARG A CA 1
ATOM 545 C C . ARG A 1 70 ? 18.839 -6.367 -9.608 1.00 81.25 70 ARG A C 1
ATOM 547 O O . ARG A 1 70 ? 18.090 -7.193 -9.100 1.00 81.25 70 ARG A O 1
ATOM 554 N N . GLN A 1 71 ? 19.079 -6.328 -10.920 1.00 83.31 71 GLN A N 1
ATOM 555 C CA . GLN A 1 71 ? 18.449 -7.252 -11.875 1.00 83.31 71 GLN A CA 1
ATOM 556 C C . GLN A 1 71 ? 18.826 -8.717 -11.606 1.00 83.31 71 GLN A C 1
ATOM 558 O O . GLN A 1 71 ? 17.993 -9.617 -11.735 1.00 83.31 71 GLN A O 1
ATOM 563 N N . TRP A 1 72 ? 20.073 -8.968 -11.203 1.00 85.25 72 TRP A N 1
ATOM 564 C CA . TRP A 1 72 ? 20.510 -10.295 -10.786 1.00 85.25 72 TRP A CA 1
ATOM 565 C C . TRP A 1 72 ? 19.773 -10.753 -9.520 1.00 85.25 72 TRP A C 1
ATOM 567 O O . TRP A 1 72 ? 19.212 -11.847 -9.515 1.00 85.25 72 TRP A O 1
ATOM 577 N N . GLN A 1 73 ? 19.694 -9.913 -8.484 1.00 85.31 73 GLN A N 1
ATOM 578 C CA . GLN A 1 73 ? 18.955 -10.202 -7.247 1.00 85.31 73 GLN A CA 1
ATOM 579 C C . GLN A 1 73 ? 17.458 -10.409 -7.488 1.00 85.31 73 GLN A C 1
ATOM 581 O O . GLN A 1 73 ? 16.825 -11.218 -6.808 1.00 85.31 73 GLN A O 1
ATOM 586 N N . ASP A 1 74 ? 16.887 -9.709 -8.468 1.00 88.56 74 ASP A N 1
ATOM 587 C CA . ASP A 1 74 ? 15.468 -9.832 -8.786 1.00 88.56 74 ASP A CA 1
ATOM 588 C C . ASP A 1 74 ? 15.092 -11.246 -9.239 1.00 88.56 74 ASP A C 1
ATOM 590 O O . ASP A 1 74 ? 13.950 -11.658 -9.054 1.00 88.56 74 ASP A O 1
ATOM 594 N N . THR A 1 75 ? 16.052 -11.999 -9.784 1.00 86.06 75 THR A N 1
ATOM 595 C CA . THR A 1 75 ? 15.867 -13.379 -10.263 1.00 86.06 75 THR A CA 1
ATOM 596 C C . THR A 1 75 ? 16.586 -14.429 -9.413 1.00 86.06 75 THR A C 1
ATOM 598 O O . THR A 1 75 ? 16.186 -15.590 -9.419 1.00 86.06 75 THR A O 1
ATOM 601 N N . ASN A 1 76 ? 17.620 -14.043 -8.661 1.00 85.69 76 ASN A N 1
ATOM 602 C CA . ASN A 1 76 ? 18.447 -14.930 -7.838 1.00 85.69 76 ASN A CA 1
ATOM 603 C C . ASN A 1 76 ? 18.277 -14.594 -6.348 1.00 85.69 76 ASN A C 1
ATOM 605 O O . ASN A 1 76 ? 19.220 -14.156 -5.689 1.00 85.69 76 ASN A O 1
ATOM 609 N N . ASN A 1 77 ? 17.064 -14.777 -5.826 1.00 86.38 77 ASN A N 1
ATOM 610 C CA . ASN A 1 77 ? 16.736 -14.594 -4.410 1.00 86.38 77 ASN A CA 1
ATOM 611 C C . ASN A 1 77 ? 16.275 -15.902 -3.752 1.00 86.38 77 ASN A C 1
ATOM 613 O O . ASN A 1 77 ? 15.921 -16.868 -4.429 1.00 86.38 77 ASN A O 1
ATOM 617 N N . ASP A 1 78 ? 16.238 -15.894 -2.420 1.00 85.38 78 ASP A N 1
ATOM 618 C CA . ASP A 1 78 ? 15.957 -17.073 -1.593 1.00 85.38 78 ASP A CA 1
ATOM 619 C C . ASP A 1 78 ? 14.523 -17.615 -1.736 1.00 85.38 78 ASP A C 1
ATOM 621 O O . ASP A 1 78 ? 14.253 -18.746 -1.333 1.00 85.38 78 ASP A O 1
ATOM 625 N N . PHE A 1 79 ? 13.598 -16.848 -2.325 1.00 86.19 79 PHE A N 1
ATOM 626 C CA . PHE A 1 79 ? 12.227 -17.303 -2.582 1.00 86.19 79 PHE A CA 1
ATOM 627 C C . PHE A 1 79 ? 12.074 -18.004 -3.935 1.00 86.19 79 PHE A C 1
ATOM 629 O O . PHE A 1 79 ? 11.060 -18.660 -4.164 1.00 86.19 79 PHE A O 1
ATOM 636 N N . GLY A 1 80 ? 13.048 -17.867 -4.843 1.00 85.94 80 GLY A N 1
ATOM 637 C CA . GLY A 1 80 ? 12.982 -18.460 -6.181 1.00 85.94 80 GLY A CA 1
ATOM 638 C C . GLY A 1 80 ? 11.880 -17.879 -7.079 1.00 85.94 80 GLY A C 1
ATOM 639 O O . GLY A 1 80 ? 11.462 -18.540 -8.028 1.00 85.94 80 GLY A O 1
ATOM 640 N N . VAL A 1 81 ? 11.404 -16.665 -6.788 1.00 90.06 81 VAL A N 1
ATOM 641 C CA . VAL A 1 81 ? 10.389 -15.939 -7.573 1.00 90.06 81 VAL A CA 1
ATOM 642 C C . VAL A 1 81 ? 10.864 -14.524 -7.897 1.00 90.06 81 VAL A C 1
ATOM 644 O O . VAL A 1 81 ? 11.838 -14.052 -7.320 1.00 90.06 81 VAL A O 1
ATOM 647 N N . MET A 1 82 ? 10.212 -13.826 -8.828 1.00 92.75 82 MET A N 1
ATOM 648 C CA . MET A 1 82 ? 10.665 -12.493 -9.239 1.00 92.75 82 MET A CA 1
ATOM 649 C C . MET A 1 82 ? 10.441 -11.450 -8.132 1.00 92.75 82 MET A C 1
ATOM 651 O O . MET A 1 82 ? 9.332 -11.312 -7.613 1.00 92.75 82 MET A O 1
ATOM 655 N N . ARG A 1 83 ? 11.482 -10.674 -7.803 1.00 92.81 83 ARG A N 1
ATOM 656 C CA . ARG A 1 83 ? 11.371 -9.538 -6.875 1.00 92.81 83 ARG A CA 1
ATOM 657 C C . ARG A 1 83 ? 10.835 -8.291 -7.572 1.00 92.81 83 ARG A C 1
ATOM 659 O O . ARG A 1 83 ? 11.341 -7.873 -8.616 1.00 92.81 83 ARG A O 1
ATOM 666 N N . ILE A 1 84 ? 9.852 -7.665 -6.949 1.00 93.12 84 ILE A N 1
ATOM 667 C CA . ILE A 1 84 ? 9.262 -6.385 -7.314 1.00 93.12 84 ILE A CA 1
ATOM 668 C C . ILE A 1 84 ? 9.985 -5.259 -6.585 1.00 93.12 84 ILE A C 1
ATOM 670 O O . ILE A 1 84 ? 10.313 -5.369 -5.399 1.00 93.12 84 ILE A O 1
ATOM 674 N N . ASN A 1 85 ? 10.214 -4.169 -7.314 1.00 90.31 85 ASN A N 1
ATOM 675 C CA . ASN A 1 85 ? 10.683 -2.928 -6.736 1.00 90.31 85 ASN A CA 1
ATOM 676 C C . ASN A 1 85 ? 9.713 -1.774 -7.012 1.00 90.31 85 ASN A C 1
ATOM 678 O O . ASN A 1 85 ? 9.024 -1.803 -8.033 1.00 90.31 85 ASN A O 1
ATOM 682 N N . SER A 1 86 ? 9.714 -0.730 -6.180 1.00 89.38 86 SER A N 1
ATOM 683 C CA . SER A 1 86 ? 8.782 0.399 -6.329 1.00 89.38 86 SER A CA 1
ATOM 684 C C . SER A 1 86 ? 8.893 1.154 -7.647 1.00 89.38 86 SER A C 1
ATOM 686 O O . SER A 1 86 ? 7.920 1.725 -8.122 1.00 89.38 86 SER A O 1
ATOM 688 N N . ASP A 1 87 ? 10.068 1.162 -8.262 1.00 83.94 87 ASP A N 1
ATOM 689 C CA . ASP A 1 87 ? 10.346 1.907 -9.486 1.00 83.94 87 ASP A CA 1
ATOM 690 C C . ASP A 1 87 ? 10.081 1.110 -10.774 1.00 83.94 87 ASP A C 1
ATOM 692 O O . ASP A 1 87 ? 10.176 1.662 -11.873 1.00 83.94 87 ASP A O 1
ATOM 696 N N . ASP A 1 88 ? 9.781 -0.190 -10.675 1.00 86.81 88 ASP A N 1
ATOM 697 C CA . ASP A 1 88 ? 9.542 -1.041 -11.846 1.00 86.81 88 ASP A CA 1
ATOM 698 C C . ASP A 1 88 ? 8.441 -2.099 -11.684 1.00 86.81 88 ASP A C 1
ATOM 700 O O . ASP A 1 88 ? 8.323 -3.007 -12.516 1.00 86.81 88 ASP A O 1
ATOM 704 N N . TRP A 1 89 ? 7.611 -1.958 -10.649 1.00 91.88 89 TRP A N 1
ATOM 705 C CA . TRP A 1 89 ? 6.567 -2.914 -10.288 1.00 91.88 89 TRP A CA 1
ATOM 706 C C . TRP A 1 89 ? 5.533 -3.140 -11.389 1.00 91.88 89 TRP A C 1
ATOM 708 O O . TRP A 1 89 ? 5.285 -4.288 -11.758 1.00 91.88 89 TRP A O 1
ATOM 718 N N . THR A 1 90 ? 4.997 -2.066 -11.976 1.00 92.44 90 THR A N 1
ATOM 719 C CA . THR A 1 90 ? 4.003 -2.141 -13.058 1.00 92.44 90 THR A CA 1
ATOM 720 C C . THR A 1 90 ? 4.540 -2.942 -14.235 1.00 92.44 90 THR A C 1
ATOM 722 O O . THR A 1 90 ? 3.911 -3.892 -14.686 1.00 92.44 90 THR A O 1
ATOM 725 N N . ARG A 1 91 ? 5.769 -2.652 -14.670 1.00 90.69 91 ARG A N 1
ATOM 726 C CA . ARG A 1 91 ? 6.443 -3.359 -15.767 1.00 90.69 91 ARG A CA 1
ATOM 727 C C . ARG A 1 91 ? 6.651 -4.845 -15.463 1.00 90.69 91 ARG A C 1
ATOM 729 O O . ARG A 1 91 ? 6.438 -5.691 -16.333 1.00 90.69 91 ARG A O 1
ATOM 736 N N . LYS A 1 92 ? 7.081 -5.186 -14.245 1.00 92.19 92 LYS A N 1
ATOM 737 C CA . LYS A 1 92 ? 7.311 -6.585 -13.848 1.00 92.19 92 LYS A CA 1
ATOM 738 C C . LYS A 1 92 ? 6.016 -7.384 -13.772 1.00 92.19 92 LYS A C 1
ATOM 740 O O . LYS A 1 92 ? 5.966 -8.479 -14.331 1.00 92.19 92 LYS A O 1
ATOM 745 N N . LEU A 1 93 ? 4.958 -6.808 -13.213 1.00 93.06 93 LEU A N 1
ATOM 746 C CA . LEU A 1 93 ? 3.636 -7.439 -13.151 1.00 93.06 93 LEU A CA 1
ATOM 747 C C . LEU A 1 93 ? 2.871 -7.378 -14.494 1.00 93.06 93 LEU A C 1
ATOM 749 O O . LEU A 1 93 ? 1.990 -8.189 -14.761 1.00 93.06 93 LEU A O 1
ATOM 753 N N . GLY A 1 94 ? 3.280 -6.494 -15.411 1.00 93.06 94 GLY A N 1
ATOM 754 C CA . GLY A 1 94 ? 2.663 -6.318 -16.735 1.00 93.06 94 GLY A CA 1
ATOM 755 C C . GLY A 1 94 ? 1.395 -5.481 -16.702 1.00 93.06 94 GLY A C 1
ATOM 756 O O . GLY A 1 94 ? 0.430 -5.770 -17.406 1.00 93.06 94 GLY A O 1
ATOM 757 N N . PHE A 1 95 ? 1.401 -4.468 -15.849 1.00 93.69 95 PHE A N 1
ATOM 758 C CA . PHE A 1 95 ? 0.323 -3.517 -15.680 1.00 93.69 95 PHE A CA 1
ATOM 759 C C . PHE A 1 95 ? 0.714 -2.146 -16.222 1.00 93.69 95 PHE A C 1
ATOM 761 O O . PHE A 1 95 ? 1.889 -1.826 -16.411 1.00 93.69 95 PHE A O 1
ATOM 768 N N . VAL A 1 96 ? -0.303 -1.335 -16.472 1.00 91.69 96 VAL A N 1
ATOM 769 C CA . VAL A 1 96 ? -0.220 -0.011 -17.067 1.00 91.69 96 VAL A CA 1
ATOM 770 C C . VAL A 1 96 ? -0.968 0.951 -16.154 1.00 91.69 96 VAL A C 1
ATOM 772 O O . VAL A 1 96 ? -2.103 0.691 -15.758 1.00 91.69 96 VAL A O 1
ATOM 775 N N . LEU A 1 97 ? -0.306 2.057 -15.834 1.00 90.81 97 LEU A N 1
ATOM 776 C CA . LEU A 1 97 ? -0.901 3.204 -15.158 1.00 90.81 97 LEU A CA 1
ATOM 777 C C . LEU A 1 97 ? -1.253 4.288 -16.186 1.00 90.81 97 LEU A C 1
ATOM 779 O O . LEU A 1 97 ? -0.673 4.297 -17.281 1.00 90.81 97 LEU A O 1
ATOM 783 N N . PRO A 1 98 ? -2.129 5.238 -15.826 1.00 89.38 98 PRO A N 1
ATOM 784 C CA . PRO A 1 98 ? -2.295 6.475 -16.577 1.00 89.38 98 PRO A CA 1
ATOM 785 C C . PRO A 1 98 ? -0.956 7.182 -16.835 1.00 89.38 98 PRO A C 1
ATOM 787 O O . PRO A 1 98 ? -0.050 7.168 -15.996 1.00 89.38 98 PRO A O 1
ATOM 790 N N . GLU A 1 99 ? -0.823 7.849 -17.980 1.00 85.69 99 GLU A N 1
ATOM 791 C CA . GLU A 1 99 ? 0.395 8.571 -18.373 1.00 85.69 99 GLU A CA 1
ATOM 792 C C . GLU A 1 99 ? 0.783 9.653 -17.357 1.00 85.69 99 GLU A C 1
ATOM 794 O O . GLU A 1 99 ? 1.972 9.854 -17.085 1.00 85.69 99 GLU A O 1
ATOM 799 N N . GLN A 1 100 ? -0.230 10.293 -16.768 1.00 83.69 100 GLN A N 1
ATOM 800 C CA . GLN A 1 100 ? -0.119 11.304 -15.721 1.00 83.69 100 GLN A CA 1
ATOM 801 C C . GLN A 1 100 ? 0.604 10.749 -14.487 1.00 83.69 100 GLN A C 1
ATOM 803 O O . GLN A 1 100 ? 1.441 11.426 -13.893 1.00 83.69 100 GLN A O 1
ATOM 808 N N . TYR A 1 101 ? 0.310 9.497 -14.131 1.00 85.38 101 TYR A N 1
ATOM 809 C CA . TYR A 1 101 ? 0.828 8.830 -12.938 1.00 85.38 101 TYR A CA 1
ATOM 810 C C . TYR A 1 101 ? 2.162 8.135 -13.205 1.00 85.38 101 TYR A C 1
ATOM 812 O O . TYR A 1 101 ? 3.015 8.048 -12.326 1.00 85.38 101 TYR A O 1
ATOM 820 N N . ALA A 1 102 ? 2.374 7.661 -14.433 1.00 78.81 102 ALA A N 1
ATOM 821 C CA . ALA A 1 102 ? 3.637 7.063 -14.844 1.00 78.81 102 ALA A CA 1
ATOM 822 C C . ALA A 1 102 ? 4.768 8.104 -14.967 1.00 78.81 102 ALA A C 1
ATOM 824 O O . ALA A 1 102 ? 5.939 7.759 -14.816 1.00 78.81 102 ALA A O 1
ATOM 825 N N . ASN A 1 103 ? 4.440 9.375 -15.242 1.00 72.62 103 ASN A N 1
ATOM 826 C CA . ASN A 1 103 ? 5.408 10.458 -15.448 1.00 72.62 103 ASN A CA 1
ATOM 827 C C . ASN A 1 103 ? 5.149 11.669 -14.538 1.00 72.62 103 ASN A C 1
ATOM 829 O O . ASN A 1 103 ? 5.021 12.797 -15.020 1.00 72.62 103 ASN A O 1
ATOM 833 N N . ILE A 1 104 ? 5.145 11.461 -13.221 1.00 65.50 104 ILE A N 1
ATOM 834 C CA . ILE A 1 104 ? 4.844 12.515 -12.229 1.00 65.50 104 ILE A CA 1
ATOM 835 C C . ILE A 1 104 ? 5.752 13.745 -12.375 1.00 65.50 104 ILE A C 1
ATOM 837 O O . ILE A 1 104 ? 5.296 14.873 -12.239 1.00 65.50 104 ILE A O 1
ATOM 841 N N . LEU A 1 105 ? 7.015 13.569 -12.778 1.00 63.75 105 LEU A N 1
ATOM 842 C CA . LEU A 1 105 ? 7.945 14.687 -13.007 1.00 63.75 105 LEU A CA 1
ATOM 843 C C . LEU A 1 105 ? 7.515 15.652 -14.129 1.00 63.75 105 LEU A C 1
ATOM 845 O O . LEU A 1 105 ? 8.037 16.762 -14.212 1.00 63.75 105 LEU A O 1
ATOM 849 N N . LYS A 1 106 ? 6.609 15.237 -15.023 1.00 61.97 106 LYS A N 1
ATOM 850 C CA . LYS A 1 106 ? 6.038 16.097 -16.073 1.00 61.97 106 LYS A CA 1
ATOM 851 C C . LYS A 1 106 ? 4.707 16.728 -15.656 1.00 61.97 106 LYS A C 1
ATOM 853 O O . LYS A 1 106 ? 4.286 17.694 -16.289 1.00 61.97 106 LYS A O 1
ATOM 858 N N . HIS A 1 107 ? 4.069 16.202 -14.613 1.00 59.28 107 HIS A N 1
ATOM 859 C CA . HIS A 1 107 ? 2.735 16.578 -14.161 1.00 59.28 107 HIS A CA 1
ATOM 860 C C . HIS A 1 107 ? 2.787 17.011 -12.694 1.00 59.28 107 HIS A C 1
ATOM 862 O O . HIS A 1 107 ? 2.488 16.243 -11.788 1.00 59.28 107 HIS A O 1
ATOM 868 N N . ASN A 1 108 ? 3.145 18.279 -12.473 1.00 58.34 108 ASN A N 1
ATOM 869 C CA . ASN A 1 108 ? 3.336 18.874 -11.141 1.00 58.34 108 ASN A CA 1
ATOM 870 C C . ASN A 1 108 ? 2.076 18.896 -10.249 1.00 58.34 108 ASN A C 1
ATOM 872 O O . ASN A 1 108 ? 2.165 19.305 -9.096 1.00 58.34 108 ASN A O 1
ATOM 876 N N . GLU A 1 109 ? 0.911 18.531 -10.782 1.00 60.84 109 GLU A N 1
ATOM 877 C CA . GLU A 1 109 ? -0.376 18.550 -10.075 1.00 60.84 109 GLU A CA 1
ATOM 878 C C . GLU A 1 109 ? -0.716 17.199 -9.423 1.00 60.84 109 GLU A C 1
ATOM 880 O O . GLU A 1 109 ? -1.624 17.131 -8.600 1.00 60.84 109 GLU A O 1
ATOM 885 N N . VAL A 1 110 ? 0.015 16.130 -9.759 1.00 69.31 110 VAL A N 1
ATOM 886 C CA . VAL A 1 110 ? -0.260 14.768 -9.284 1.00 69.31 110 VAL A CA 1
ATOM 887 C C . VAL A 1 110 ? 0.605 14.453 -8.064 1.00 69.31 110 VAL A C 1
ATOM 889 O O . VAL A 1 110 ? 1.823 14.647 -8.083 1.00 69.31 110 VAL A O 1
ATOM 892 N N . THR A 1 111 ? -0.011 13.946 -6.995 1.00 79.25 111 THR A N 1
ATOM 893 C CA . THR A 1 111 ? 0.714 13.512 -5.794 1.00 79.25 111 THR A CA 1
ATOM 894 C C . THR A 1 111 ? 1.536 12.257 -6.079 1.00 79.25 111 THR A C 1
ATOM 896 O O . THR A 1 111 ? 1.162 11.415 -6.896 1.00 79.25 111 THR A O 1
ATOM 899 N N . ILE A 1 112 ? 2.667 12.101 -5.381 1.00 83.38 112 ILE A N 1
ATOM 900 C CA . ILE A 1 112 ? 3.575 10.968 -5.610 1.00 83.38 112 ILE A CA 1
ATOM 901 C C . ILE A 1 112 ? 2.880 9.611 -5.436 1.00 83.38 112 ILE A C 1
ATOM 903 O O . ILE A 1 112 ? 3.173 8.674 -6.174 1.00 83.38 112 ILE A O 1
ATOM 907 N N . GLU A 1 113 ? 1.920 9.522 -4.516 1.00 85.44 113 GLU A N 1
ATOM 908 C CA . GLU A 1 113 ? 1.176 8.304 -4.178 1.00 85.44 113 GLU A CA 1
ATOM 909 C C . GLU A 1 113 ? 0.447 7.711 -5.393 1.00 85.44 113 GLU A C 1
ATOM 911 O O . GLU A 1 113 ? 0.399 6.493 -5.559 1.00 85.44 113 GLU A O 1
ATOM 916 N N . LYS A 1 114 ? 0.014 8.546 -6.347 1.00 88.19 114 LYS A N 1
ATOM 917 C CA . LYS A 1 114 ? -0.626 8.065 -7.578 1.00 88.19 114 LYS A CA 1
ATOM 918 C C . LYS A 1 114 ? 0.300 7.215 -8.465 1.00 88.19 114 LYS A C 1
ATOM 920 O O . LYS A 1 114 ? -0.200 6.390 -9.226 1.00 88.19 114 LYS A O 1
ATOM 925 N N . SER A 1 115 ? 1.631 7.309 -8.333 1.00 87.25 115 SER A N 1
ATOM 926 C CA . SER A 1 115 ? 2.569 6.409 -9.051 1.00 87.25 115 SER A CA 1
ATOM 927 C C . SER A 1 115 ? 2.513 4.947 -8.599 1.00 87.25 115 SER A C 1
ATOM 929 O O . SER A 1 115 ? 3.053 4.072 -9.281 1.00 87.25 115 SER A O 1
ATOM 931 N N . ALA A 1 116 ? 1.855 4.670 -7.474 1.00 91.44 116 ALA A N 1
ATOM 932 C CA . ALA A 1 116 ? 1.583 3.325 -6.988 1.00 91.44 116 ALA A CA 1
ATOM 933 C C . ALA A 1 116 ? 0.074 3.058 -6.832 1.00 91.44 116 ALA A C 1
ATOM 935 O O . ALA A 1 116 ? -0.308 2.158 -6.091 1.00 91.44 116 ALA A O 1
ATOM 936 N N . SER A 1 117 ? -0.787 3.801 -7.541 1.00 91.06 117 SER A N 1
ATOM 937 C CA . SER A 1 117 ? -2.241 3.603 -7.490 1.00 91.06 117 SER A CA 1
ATOM 938 C C . SER A 1 117 ? -2.633 2.178 -7.904 1.00 91.06 117 SER A C 1
ATOM 940 O O . SER A 1 117 ? -2.241 1.690 -8.966 1.00 91.06 117 SER A O 1
ATOM 942 N N . LEU A 1 118 ? -3.431 1.519 -7.059 1.00 92.69 118 LEU A N 1
ATOM 943 C CA . LEU A 1 118 ? -4.007 0.197 -7.329 1.00 92.69 118 LEU A CA 1
ATOM 944 C C . LEU A 1 118 ? -5.387 0.283 -7.995 1.00 92.69 118 LEU A C 1
ATOM 946 O O . LEU A 1 118 ? -5.778 -0.639 -8.702 1.00 92.69 118 LEU A O 1
ATOM 950 N N . THR A 1 119 ? -6.105 1.392 -7.806 1.00 89.31 119 THR A N 1
ATOM 951 C CA . THR A 1 119 ? -7.477 1.604 -8.298 1.00 89.31 119 THR A CA 1
ATOM 952 C C . THR A 1 119 ? -7.533 1.923 -9.793 1.00 89.31 119 THR A C 1
ATOM 954 O O . THR A 1 119 ? -8.471 1.531 -10.480 1.00 89.31 119 THR A O 1
ATOM 957 N N . THR A 1 120 ? -6.494 2.572 -10.325 1.00 88.25 120 THR A N 1
ATOM 958 C CA . THR A 1 120 ? -6.380 2.951 -11.749 1.00 88.25 120 THR A CA 1
ATOM 959 C C . THR A 1 120 ? -5.556 1.960 -12.575 1.00 88.25 120 THR A C 1
ATOM 961 O O . THR A 1 120 ? -5.136 2.241 -13.698 1.00 88.25 120 THR A O 1
ATOM 964 N N . LEU A 1 121 ? -5.275 0.783 -12.022 1.00 91.56 121 LEU A N 1
ATOM 965 C CA . LEU A 1 121 ? -4.402 -0.187 -12.658 1.00 91.56 121 LEU A CA 1
ATOM 966 C C . LEU A 1 121 ? -5.135 -0.926 -13.785 1.00 91.56 121 LEU A C 1
ATOM 968 O O . LEU A 1 121 ? -6.185 -1.540 -13.580 1.00 91.56 121 LEU A O 1
ATOM 972 N N . LYS A 1 122 ? -4.557 -0.908 -14.989 1.00 92.25 122 LYS A N 1
ATOM 973 C CA . LYS A 1 122 ? -5.069 -1.655 -16.147 1.00 92.25 122 LYS A CA 1
ATOM 974 C C . LYS A 1 122 ? -3.998 -2.596 -16.696 1.00 92.25 122 LYS A C 1
ATOM 976 O O . LYS A 1 122 ? -2.809 -2.443 -16.425 1.00 92.25 122 LYS A O 1
ATOM 981 N N . ARG A 1 123 ? -4.394 -3.585 -17.492 1.00 92.06 123 ARG A N 1
ATOM 982 C CA . ARG A 1 123 ? -3.480 -4.477 -18.216 1.00 92.06 123 ARG A CA 1
ATOM 983 C C . ARG A 1 123 ? -3.689 -4.366 -19.714 1.00 92.06 123 ARG A C 1
ATOM 985 O O . ARG A 1 123 ? -4.819 -4.408 -20.184 1.00 92.06 123 ARG A O 1
ATOM 992 N N . ASN A 1 124 ? -2.583 -4.307 -20.452 1.00 91.06 124 ASN A N 1
ATOM 993 C CA . ASN A 1 124 ? -2.600 -4.417 -21.903 1.00 91.06 124 ASN A CA 1
ATOM 994 C C . ASN A 1 124 ? -2.725 -5.891 -22.321 1.00 91.06 124 ASN A C 1
ATOM 996 O O . ASN A 1 124 ? -1.798 -6.686 -22.146 1.00 91.06 124 ASN A O 1
ATOM 1000 N N . THR A 1 125 ? -3.876 -6.231 -22.885 1.00 89.00 125 THR A N 1
ATOM 1001 C CA . THR A 1 125 ? -4.233 -7.568 -23.376 1.00 89.00 125 THR A CA 1
ATOM 1002 C C . THR A 1 125 ? -4.090 -7.713 -24.891 1.00 89.00 125 THR A C 1
ATOM 1004 O O . THR A 1 125 ? -4.361 -8.786 -25.428 1.00 89.00 125 THR A O 1
ATOM 1007 N N . SER A 1 126 ? -3.593 -6.675 -25.575 1.00 87.94 126 SER A N 1
ATOM 1008 C CA . SER A 1 126 ? -3.319 -6.698 -27.010 1.00 87.94 126 SER A CA 1
ATOM 1009 C C . SER A 1 126 ? -2.474 -7.924 -27.384 1.00 87.94 126 SER A C 1
ATOM 1011 O O . SER A 1 126 ? -1.436 -8.152 -26.752 1.00 87.94 126 SER A O 1
ATOM 1013 N N . PRO A 1 127 ? -2.819 -8.686 -28.439 1.00 85.12 127 PRO A N 1
ATOM 1014 C CA . PRO A 1 127 ? -2.064 -9.876 -28.845 1.00 85.12 127 PRO A CA 1
ATOM 1015 C C . PRO A 1 127 ? -0.587 -9.607 -29.168 1.00 85.12 127 PRO A C 1
ATOM 1017 O O . PRO A 1 127 ? 0.241 -10.514 -29.120 1.00 85.12 127 PRO A O 1
ATOM 1020 N N . SER A 1 128 ? -0.246 -8.366 -29.529 1.00 85.12 128 SER A N 1
ATOM 1021 C CA . SER A 1 128 ? 1.136 -7.935 -29.776 1.00 85.12 128 SER A CA 1
ATOM 1022 C C . SER A 1 128 ? 1.902 -7.524 -28.517 1.00 85.12 128 SER A C 1
ATOM 1024 O O . SER A 1 128 ? 3.114 -7.323 -28.585 1.00 85.12 128 SER A O 1
ATOM 1026 N N . SER A 1 129 ? 1.221 -7.374 -27.380 1.00 85.38 129 SER A N 1
ATOM 1027 C CA . SER A 1 129 ? 1.849 -7.005 -26.116 1.00 85.38 129 SER A CA 1
ATOM 1028 C C . SER A 1 129 ? 2.560 -8.213 -25.497 1.00 85.38 129 SER A C 1
ATOM 1030 O O . SER A 1 129 ? 1.944 -9.277 -25.385 1.00 85.38 129 SER A O 1
ATOM 1032 N N . PRO A 1 130 ? 3.812 -8.077 -25.017 1.00 83.94 130 PRO A N 1
ATOM 1033 C CA . PRO A 1 130 ? 4.464 -9.130 -24.237 1.00 83.94 130 PRO A CA 1
ATOM 1034 C C . PRO A 1 130 ? 3.710 -9.433 -22.933 1.00 83.94 130 PRO A C 1
ATOM 1036 O O . PRO A 1 130 ? 3.806 -10.542 -22.410 1.00 83.94 130 PRO A O 1
ATOM 1039 N N . ASP A 1 131 ? 2.926 -8.476 -22.431 1.00 84.81 131 ASP A N 1
ATOM 1040 C CA . ASP A 1 131 ? 2.130 -8.648 -21.221 1.00 84.81 131 ASP A CA 1
ATOM 1041 C C . ASP A 1 131 ? 0.896 -9.520 -21.450 1.00 84.81 131 ASP A C 1
ATOM 1043 O O . ASP A 1 131 ? 0.370 -10.055 -20.483 1.00 84.81 131 ASP A O 1
ATOM 1047 N N . SER A 1 132 ? 0.457 -9.752 -22.693 1.00 79.56 132 SER A N 1
ATOM 1048 C CA . SER A 1 132 ? -0.666 -10.661 -22.983 1.00 79.56 132 SER A CA 1
ATOM 1049 C C . SER A 1 132 ? -0.379 -12.107 -22.558 1.00 79.56 132 SER A C 1
ATOM 1051 O O . SER A 1 132 ? -1.291 -12.822 -22.159 1.00 79.56 132 SER A O 1
ATOM 1053 N N . ALA A 1 133 ? 0.895 -12.511 -22.549 1.00 81.50 133 ALA A N 1
ATOM 1054 C CA . ALA A 1 133 ? 1.328 -13.857 -22.181 1.00 81.50 133 ALA A CA 1
ATOM 1055 C C . ALA A 1 133 ? 1.449 -14.092 -20.664 1.00 81.50 133 ALA A C 1
ATOM 1057 O O . ALA A 1 133 ? 1.723 -15.217 -20.246 1.00 81.50 133 ALA A O 1
ATOM 1058 N N . LYS A 1 134 ? 1.310 -13.054 -19.826 1.00 87.19 134 LYS A N 1
ATOM 1059 C CA . LYS A 1 134 ? 1.437 -13.208 -18.369 1.00 87.19 134 LYS A CA 1
ATOM 1060 C C . LYS A 1 134 ? 0.213 -13.913 -17.753 1.00 87.19 134 LYS A C 1
ATOM 1062 O O . LYS A 1 134 ? -0.898 -13.783 -18.267 1.00 87.19 134 LYS A O 1
ATOM 1067 N N . PRO A 1 135 ? 0.373 -14.586 -16.607 1.00 88.50 135 PRO A N 1
ATOM 1068 C CA . PRO A 1 135 ? -0.729 -15.025 -15.754 1.00 88.50 135 PRO A CA 1
ATOM 1069 C C . PRO A 1 135 ? -1.829 -13.984 -15.557 1.00 88.50 135 PRO A C 1
ATOM 1071 O O . PRO A 1 135 ? -1.529 -12.818 -15.285 1.00 88.50 135 PRO A O 1
ATOM 1074 N N . ARG A 1 136 ? -3.100 -14.384 -15.677 1.00 88.25 136 ARG A N 1
ATOM 1075 C CA . ARG A 1 136 ? -4.246 -13.516 -15.343 1.00 88.25 136 ARG A CA 1
ATOM 1076 C C . ARG A 1 136 ? -4.276 -13.183 -13.853 1.00 88.25 136 ARG A C 1
ATOM 1078 O O . ARG A 1 136 ? -4.509 -12.040 -13.479 1.00 88.25 136 ARG A O 1
ATOM 1085 N N . GLU A 1 137 ? -4.027 -14.203 -13.047 1.00 90.06 137 GLU A N 1
ATOM 1086 C CA . GLU A 1 137 ? -3.970 -14.145 -11.594 1.00 90.06 137 GLU A CA 1
ATOM 1087 C C . GLU A 1 137 ? -2.509 -13.995 -11.159 1.00 90.06 137 GLU A C 1
ATOM 1089 O O . GLU A 1 137 ? -1.645 -14.754 -11.604 1.00 90.06 137 GLU A O 1
ATOM 1094 N N . GLN A 1 138 ? -2.196 -13.003 -10.330 1.00 92.81 138 GLN A N 1
ATOM 1095 C CA . GLN A 1 138 ? -0.836 -12.766 -9.845 1.00 92.81 138 GLN A CA 1
ATOM 1096 C C . GLN A 1 138 ? -0.843 -12.468 -8.345 1.00 92.81 138 GLN A C 1
ATOM 1098 O O . GLN A 1 138 ? -1.692 -11.735 -7.846 1.00 92.81 138 GLN A O 1
ATOM 1103 N N . TRP A 1 139 ? 0.141 -13.009 -7.635 1.00 93.81 139 TRP A N 1
ATOM 1104 C CA . TRP A 1 139 ? 0.300 -12.901 -6.191 1.00 93.81 139 TRP A CA 1
ATOM 1105 C C . TRP A 1 139 ? 1.637 -12.256 -5.854 1.00 93.81 139 TRP A C 1
ATOM 1107 O O . TRP A 1 139 ? 2.691 -12.738 -6.274 1.00 93.81 139 TRP A O 1
ATOM 1117 N N . LEU A 1 140 ? 1.601 -11.194 -5.057 1.00 95.88 140 LEU A N 1
ATOM 1118 C CA . LEU A 1 140 ? 2.777 -10.491 -4.563 1.00 95.88 140 LEU A CA 1
ATOM 1119 C C . LEU A 1 140 ? 2.855 -10.615 -3.043 1.00 95.88 140 LEU A C 1
ATOM 1121 O O . LEU A 1 140 ? 2.010 -10.093 -2.322 1.00 95.88 140 LEU A O 1
ATOM 1125 N N . TRP A 1 141 ? 3.890 -11.289 -2.556 1.00 96.00 141 TRP A N 1
ATOM 1126 C CA . TRP A 1 141 ? 4.162 -11.395 -1.129 1.00 96.00 141 TRP A CA 1
ATOM 1127 C C . TRP A 1 141 ? 4.959 -10.198 -0.623 1.00 96.00 141 TRP A C 1
ATOM 1129 O O . TRP A 1 141 ? 6.064 -9.929 -1.099 1.00 96.00 141 TRP A O 1
ATOM 1139 N N . LEU A 1 142 ? 4.410 -9.507 0.369 1.00 96.06 142 LEU A N 1
ATOM 1140 C CA . LEU A 1 142 ? 5.040 -8.397 1.064 1.00 96.06 142 LEU A CA 1
ATOM 1141 C C . LEU A 1 142 ? 5.678 -8.895 2.355 1.00 96.06 142 LEU A C 1
ATOM 1143 O O . LEU A 1 142 ? 5.016 -9.419 3.251 1.00 96.06 142 LEU A O 1
ATOM 1147 N N . THR A 1 143 ? 6.986 -8.696 2.454 1.00 94.88 143 THR A N 1
ATOM 1148 C CA . THR A 1 143 ? 7.813 -9.115 3.588 1.00 94.88 143 THR A CA 1
ATOM 1149 C C . THR A 1 143 ? 8.634 -7.944 4.109 1.00 94.88 143 THR A C 1
ATOM 1151 O O . THR A 1 143 ? 8.920 -6.994 3.383 1.00 94.88 143 THR A O 1
ATOM 1154 N N . TRP A 1 144 ? 9.048 -8.012 5.375 1.00 90.56 144 TRP A N 1
ATOM 1155 C CA . TRP A 1 144 ? 9.939 -7.015 5.967 1.00 90.56 144 TRP A CA 1
ATOM 1156 C C . TRP A 1 144 ? 11.291 -6.985 5.247 1.00 90.56 144 TRP A C 1
ATOM 1158 O O . TRP A 1 144 ? 11.662 -5.982 4.640 1.00 90.56 144 TRP A O 1
ATOM 1168 N N . TYR A 1 145 ? 12.007 -8.110 5.274 1.00 84.50 145 TYR A N 1
ATOM 1169 C CA . TYR A 1 145 ? 13.387 -8.202 4.785 1.00 84.50 145 TYR A CA 1
ATOM 1170 C C . TYR A 1 145 ? 13.587 -9.279 3.717 1.00 84.50 145 TYR A C 1
ATOM 1172 O O . TYR A 1 145 ? 14.623 -9.297 3.061 1.00 84.50 145 TYR A O 1
ATOM 1180 N N . GLY A 1 146 ? 12.615 -10.179 3.539 1.00 79.94 146 GLY A N 1
ATOM 1181 C CA . GLY A 1 146 ? 12.709 -11.290 2.602 1.00 79.94 146 GLY A CA 1
ATOM 1182 C C . GLY A 1 146 ? 13.788 -12.304 2.960 1.00 79.94 146 GLY A C 1
ATOM 1183 O O . GLY A 1 146 ? 14.648 -12.598 2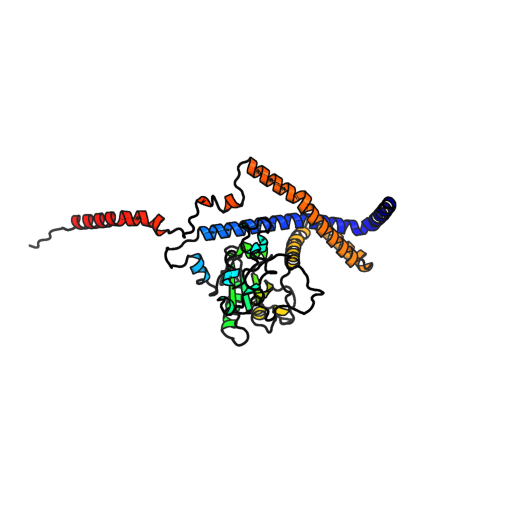.134 1.00 79.94 146 GLY A O 1
ATOM 1184 N N . PHE A 1 147 ? 13.702 -12.868 4.165 1.00 83.56 147 PHE A N 1
ATOM 1185 C CA . PHE A 1 147 ? 14.555 -13.973 4.602 1.00 83.56 147 PHE A CA 1
ATOM 1186 C C . PHE A 1 147 ? 13.682 -15.175 4.994 1.00 83.56 147 PHE A C 1
ATOM 1188 O O . PHE A 1 147 ? 13.272 -15.279 6.157 1.00 83.56 147 PHE A O 1
ATOM 1195 N N . PRO A 1 148 ? 13.407 -16.107 4.061 1.00 82.50 148 PRO A N 1
ATOM 1196 C CA . PRO A 1 148 ? 12.384 -17.134 4.248 1.00 82.50 148 PRO A CA 1
ATOM 1197 C C . PRO A 1 148 ? 12.653 -18.098 5.397 1.00 82.50 148 PRO A C 1
ATOM 1199 O O . PRO A 1 148 ? 11.722 -18.599 6.021 1.00 82.50 148 PRO A O 1
ATOM 1202 N N . ASP A 1 149 ? 13.914 -18.319 5.754 1.00 81.94 149 ASP A N 1
ATOM 1203 C CA . ASP A 1 149 ? 14.246 -19.209 6.864 1.00 81.94 149 ASP A CA 1
ATOM 1204 C C . ASP A 1 149 ? 14.129 -18.553 8.244 1.00 81.94 149 ASP A C 1
ATOM 1206 O O . ASP A 1 149 ? 14.005 -19.273 9.241 1.00 81.94 149 ASP A O 1
ATOM 1210 N N . PHE A 1 150 ? 14.129 -17.218 8.317 1.00 84.44 150 PHE A N 1
ATOM 1211 C CA . PHE A 1 150 ? 14.077 -16.471 9.576 1.00 84.44 150 PHE A CA 1
ATOM 1212 C C . PHE A 1 150 ? 12.651 -16.213 10.052 1.00 84.44 150 PHE A C 1
ATOM 1214 O O . PHE A 1 150 ? 12.394 -16.272 11.257 1.00 84.44 150 PHE A O 1
ATOM 1221 N N . PHE A 1 151 ? 11.730 -15.950 9.127 1.00 88.56 151 PHE A N 1
ATOM 1222 C CA . PHE A 1 151 ? 10.364 -15.572 9.460 1.00 88.56 151 PHE A CA 1
ATOM 1223 C C . PHE A 1 151 ? 9.366 -16.683 9.102 1.00 88.56 151 PHE A C 1
ATOM 1225 O O . PHE A 1 151 ? 9.349 -17.142 7.959 1.00 88.56 151 PHE A O 1
ATOM 1232 N N . PRO A 1 152 ? 8.515 -17.123 10.051 1.00 90.69 152 PRO A N 1
ATOM 1233 C CA . PRO A 1 152 ? 7.559 -18.208 9.816 1.00 90.69 152 PRO A CA 1
ATOM 1234 C C . PRO A 1 152 ? 6.626 -17.983 8.617 1.00 90.69 152 PRO A C 1
ATOM 1236 O O . PRO A 1 152 ? 6.404 -18.902 7.828 1.00 90.69 152 PRO A O 1
ATOM 1239 N N . TRP A 1 153 ? 6.151 -16.753 8.430 1.00 92.88 153 TRP A N 1
ATOM 1240 C CA . TRP A 1 153 ? 5.280 -16.373 7.319 1.00 92.88 153 TRP A CA 1
ATOM 1241 C C . TRP A 1 153 ? 5.984 -16.434 5.962 1.00 92.88 153 TRP A C 1
ATOM 1243 O O . TRP A 1 153 ? 5.439 -17.001 5.019 1.00 92.88 153 TRP A O 1
ATOM 1253 N N . ASP A 1 154 ? 7.228 -15.957 5.872 1.00 93.75 154 ASP A N 1
ATOM 1254 C CA . ASP A 1 154 ? 8.009 -16.059 4.635 1.00 93.75 154 ASP A CA 1
ATOM 1255 C C . ASP A 1 154 ? 8.260 -17.531 4.254 1.00 93.75 154 ASP A C 1
ATOM 1257 O O . ASP A 1 154 ? 8.129 -17.916 3.090 1.00 93.75 154 ASP A O 1
ATOM 1261 N N . ARG A 1 155 ? 8.551 -18.392 5.242 1.00 93.06 155 ARG A N 1
ATOM 1262 C CA . ARG A 1 155 ? 8.668 -19.846 5.033 1.00 93.06 155 ARG A CA 1
ATOM 1263 C C . ARG A 1 155 ? 7.362 -20.458 4.529 1.00 93.06 155 ARG A C 1
ATOM 1265 O O . ARG A 1 155 ? 7.383 -21.343 3.670 1.00 93.06 155 ARG A O 1
ATOM 1272 N N . SER A 1 156 ? 6.245 -20.010 5.090 1.00 91.56 156 SER A N 1
ATOM 1273 C CA . SER A 1 156 ? 4.901 -20.475 4.744 1.00 91.56 156 SER A CA 1
ATOM 1274 C C . SER A 1 156 ? 4.547 -20.107 3.307 1.00 91.56 156 SER A C 1
ATOM 1276 O O . SER A 1 156 ? 4.060 -20.954 2.561 1.00 91.56 156 SER A O 1
ATOM 1278 N N . PHE A 1 157 ? 4.902 -18.895 2.874 1.00 92.75 157 PHE A N 1
ATOM 1279 C CA . PHE A 1 157 ? 4.759 -18.466 1.485 1.00 92.75 157 PHE A CA 1
ATOM 1280 C C . PHE A 1 157 ? 5.595 -19.315 0.519 1.00 92.75 157 PHE A C 1
ATOM 1282 O O . PHE A 1 157 ? 5.063 -19.828 -0.465 1.00 92.75 157 PHE A O 1
ATOM 1289 N N . VAL A 1 158 ? 6.869 -19.578 0.832 1.00 91.75 158 VAL A N 1
ATOM 1290 C CA . VAL A 1 158 ? 7.715 -20.473 0.019 1.00 91.75 158 VAL A CA 1
ATOM 1291 C C . VAL A 1 158 ? 7.087 -21.867 -0.117 1.00 91.75 158 VAL A C 1
ATOM 1293 O O . VAL A 1 158 ? 7.041 -22.442 -1.206 1.00 91.75 158 VAL A O 1
ATOM 1296 N N . ARG A 1 159 ? 6.541 -22.416 0.973 1.00 89.81 159 ARG A N 1
ATOM 1297 C CA . ARG A 1 159 ? 5.826 -23.703 0.952 1.00 89.81 159 ARG A CA 1
ATOM 1298 C C . ARG A 1 159 ? 4.541 -23.650 0.132 1.00 89.81 159 ARG A C 1
ATOM 1300 O O . ARG A 1 159 ? 4.250 -24.620 -0.567 1.00 89.81 159 ARG A O 1
ATOM 1307 N N . ALA A 1 160 ? 3.797 -22.550 0.195 1.00 88.31 160 ALA A N 1
ATOM 1308 C CA . ALA A 1 160 ? 2.597 -22.347 -0.605 1.00 88.31 160 ALA A CA 1
ATOM 1309 C C . ALA A 1 160 ? 2.925 -22.288 -2.106 1.00 88.31 160 ALA A C 1
ATOM 1311 O O . ALA A 1 160 ? 2.260 -22.968 -2.885 1.00 88.31 160 ALA A O 1
ATOM 1312 N N . ILE A 1 161 ? 4.006 -21.605 -2.503 1.00 88.25 161 ILE A N 1
ATOM 1313 C CA . ILE A 1 161 ? 4.507 -21.610 -3.889 1.00 88.25 161 ILE A CA 1
ATOM 1314 C C . ILE A 1 161 ? 4.850 -23.035 -4.337 1.00 88.25 161 ILE A C 1
ATOM 1316 O O . ILE A 1 161 ? 4.409 -23.481 -5.397 1.00 88.25 161 ILE A O 1
ATOM 1320 N N . PHE A 1 162 ? 5.608 -23.789 -3.531 1.00 85.56 162 PHE A N 1
ATOM 1321 C CA . PHE A 1 162 ? 5.925 -25.186 -3.854 1.00 85.56 162 PHE A CA 1
ATOM 1322 C C . PHE A 1 162 ? 4.668 -26.046 -3.986 1.00 85.56 162 PHE A C 1
ATOM 1324 O O . PHE A 1 162 ? 4.596 -26.899 -4.871 1.00 85.56 162 PHE A O 1
ATOM 1331 N N . TYR A 1 163 ? 3.677 -25.822 -3.124 1.00 82.94 163 TYR A N 1
ATOM 1332 C CA . TYR A 1 163 ? 2.409 -26.529 -3.184 1.00 82.94 163 TYR A CA 1
ATOM 1333 C C . TYR A 1 163 ? 1.635 -26.217 -4.471 1.00 82.94 163 TYR A C 1
ATOM 1335 O O . TYR A 1 163 ? 1.198 -27.159 -5.136 1.00 82.94 163 TYR A O 1
ATOM 1343 N N . ALA A 1 164 ? 1.520 -24.935 -4.836 1.00 80.31 164 ALA A N 1
ATOM 1344 C CA . ALA A 1 164 ? 0.853 -24.472 -6.052 1.00 80.31 164 ALA A CA 1
ATOM 1345 C C . ALA A 1 164 ? 1.526 -25.039 -7.313 1.00 80.31 164 ALA A C 1
ATOM 1347 O O . ALA A 1 164 ? 0.867 -25.638 -8.159 1.00 80.31 164 ALA A O 1
ATOM 1348 N N . ASN A 1 165 ? 2.859 -24.981 -7.378 1.00 78.88 165 ASN A N 1
ATOM 1349 C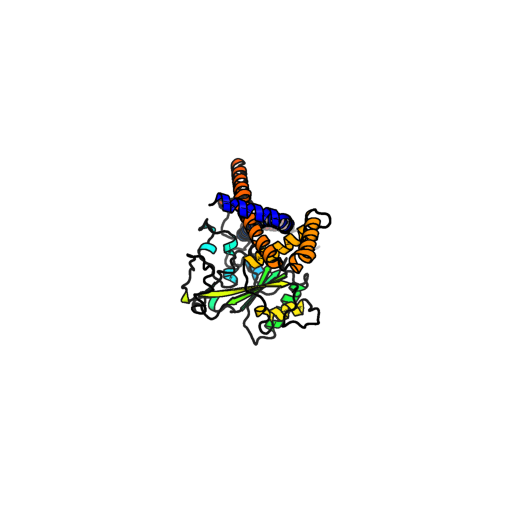 CA . ASN A 1 165 ? 3.634 -25.551 -8.484 1.00 78.88 165 ASN A CA 1
ATOM 1350 C C . ASN A 1 165 ? 3.503 -27.082 -8.592 1.00 78.88 165 ASN A C 1
ATOM 1352 O O . ASN A 1 165 ? 3.608 -27.638 -9.684 1.00 78.88 165 ASN A O 1
ATOM 1356 N N . ALA A 1 166 ? 3.295 -27.783 -7.472 1.00 76.19 166 ALA A N 1
ATOM 1357 C CA . ALA A 1 166 ? 3.149 -29.240 -7.439 1.00 76.19 166 ALA A CA 1
ATOM 1358 C C . ALA A 1 166 ? 1.721 -29.735 -7.737 1.00 76.19 166 ALA A C 1
ATOM 1360 O O . ALA A 1 166 ? 1.550 -30.915 -8.048 1.00 76.19 166 ALA A O 1
ATOM 1361 N N . HIS A 1 167 ? 0.706 -28.867 -7.651 1.00 70.38 167 HIS A N 1
ATOM 1362 C CA . HIS A 1 167 ? -0.703 -29.197 -7.900 1.00 70.38 167 HIS A CA 1
ATOM 1363 C C . HIS A 1 167 ? -1.274 -28.260 -8.974 1.00 70.38 167 HIS A C 1
ATOM 1365 O O . HIS A 1 167 ? -2.031 -27.350 -8.644 1.00 70.38 167 HIS A O 1
ATOM 1371 N N . PRO A 1 168 ? -0.963 -28.485 -10.267 1.00 57.47 168 PRO A N 1
ATOM 1372 C CA . PRO A 1 168 ? -1.192 -27.480 -11.302 1.00 57.47 168 PRO A CA 1
ATOM 1373 C C . PRO A 1 168 ? -2.598 -27.359 -11.946 1.00 57.47 168 PRO A C 1
ATOM 1375 O O . PRO A 1 168 ? -2.650 -26.730 -12.998 1.00 57.47 168 PRO A O 1
ATOM 1378 N N . PRO A 1 169 ? -3.752 -27.909 -11.490 1.00 51.00 169 PRO A N 1
ATOM 1379 C CA . PRO A 1 169 ? -4.903 -27.976 -12.396 1.00 51.00 169 PRO A CA 1
ATOM 1380 C C . PRO A 1 169 ? -5.934 -26.827 -12.316 1.00 51.00 169 PRO A C 1
ATOM 1382 O O . PRO A 1 169 ? -7.032 -27.051 -12.817 1.00 51.00 169 PR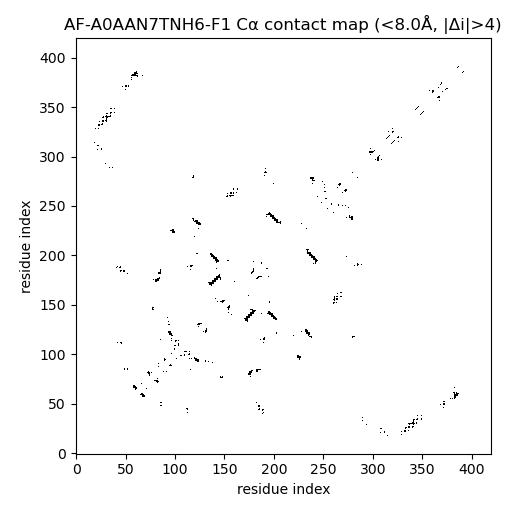O A O 1
ATOM 1385 N N . LYS A 1 170 ? -5.677 -25.638 -11.729 1.00 46.75 170 LYS A N 1
ATOM 1386 C CA . LYS A 1 170 ? -6.739 -24.596 -11.652 1.00 46.75 170 LYS A CA 1
ATOM 1387 C C . LYS A 1 170 ? -6.412 -23.125 -11.956 1.00 46.75 170 LYS A C 1
ATOM 1389 O O . LYS A 1 170 ? -7.371 -22.448 -12.285 1.00 46.75 170 LYS A O 1
ATOM 1394 N N . ASN A 1 171 ? -5.170 -22.635 -11.940 1.00 51.84 171 ASN A N 1
ATOM 1395 C CA . ASN A 1 171 ? -4.832 -21.332 -12.540 1.00 51.84 171 ASN A CA 1
ATOM 1396 C C . ASN A 1 171 ? -3.320 -21.201 -12.746 1.00 51.84 171 ASN A C 1
ATOM 1398 O O . ASN A 1 171 ? -2.521 -21.600 -11.901 1.00 51.84 171 ASN A O 1
ATOM 1402 N N . GLU A 1 172 ? -2.934 -20.660 -13.897 1.00 70.00 172 GLU A N 1
ATOM 1403 C CA . GLU A 1 172 ? -1.565 -20.314 -14.274 1.00 70.00 172 GLU A CA 1
ATOM 1404 C C . GLU A 1 172 ? -1.100 -19.079 -13.482 1.00 70.00 172 GLU A C 1
ATOM 1406 O O . GLU A 1 172 ? -0.781 -18.074 -14.096 1.00 70.00 172 GLU A O 1
ATOM 1411 N N . SER A 1 173 ? -1.143 -19.090 -12.144 1.00 84.25 173 SER A N 1
ATOM 1412 C CA . SER A 1 173 ? -0.912 -17.885 -11.334 1.00 84.25 173 SER A CA 1
ATOM 1413 C C . SER A 1 173 ? 0.569 -17.473 -11.300 1.00 84.25 173 SER A C 1
ATOM 1415 O O . SER A 1 173 ? 1.470 -18.310 -11.220 1.00 84.25 173 SER A O 1
ATOM 1417 N N . GLY A 1 174 ? 0.838 -16.166 -11.353 1.00 89.25 174 GLY A N 1
ATOM 1418 C CA . GLY A 1 174 ? 2.180 -15.599 -11.199 1.00 89.25 174 GLY A CA 1
ATOM 1419 C C . GLY A 1 174 ? 2.520 -15.352 -9.731 1.00 89.25 174 GLY A C 1
ATOM 1420 O O . GLY A 1 174 ? 1.661 -14.899 -8.983 1.00 89.25 174 GLY A O 1
ATOM 1421 N N . PHE A 1 175 ? 3.763 -15.605 -9.315 1.00 92.06 175 PHE A N 1
ATOM 1422 C CA . PHE A 1 175 ? 4.217 -15.369 -7.938 1.00 92.06 175 PHE A CA 1
ATOM 1423 C C . PHE A 1 175 ? 5.392 -14.393 -7.905 1.00 92.06 175 PHE A C 1
ATOM 1425 O O . PHE A 1 175 ? 6.339 -14.516 -8.685 1.00 92.06 175 PHE A O 1
ATOM 1432 N N . PHE A 1 176 ? 5.332 -13.448 -6.972 1.00 94.69 176 PHE A N 1
ATOM 1433 C CA . PHE A 1 176 ? 6.281 -12.353 -6.823 1.00 94.69 176 PHE A CA 1
ATOM 1434 C C . PHE A 1 176 ? 6.542 -12.045 -5.345 1.00 94.69 176 PHE A C 1
ATOM 1436 O O . PHE A 1 176 ? 5.746 -12.407 -4.477 1.00 94.69 176 PHE A O 1
ATOM 1443 N N . ILE A 1 177 ? 7.641 -11.344 -5.057 1.00 95.12 177 ILE A N 1
ATOM 1444 C CA . ILE A 1 177 ? 7.968 -10.847 -3.707 1.00 95.12 177 ILE A CA 1
ATOM 1445 C C . ILE A 1 177 ? 8.316 -9.359 -3.723 1.00 95.12 177 ILE A C 1
ATOM 1447 O O . ILE A 1 177 ? 8.899 -8.876 -4.687 1.00 95.12 177 ILE A O 1
ATOM 1451 N N . ALA A 1 178 ? 8.045 -8.645 -2.636 1.00 94.69 178 ALA A N 1
ATOM 1452 C CA . ALA A 1 178 ? 8.491 -7.274 -2.400 1.00 94.69 178 ALA A CA 1
ATOM 1453 C C . ALA A 1 178 ? 8.948 -7.097 -0.943 1.00 94.69 178 ALA A C 1
ATOM 1455 O O . ALA A 1 178 ? 8.338 -7.626 -0.015 1.00 94.69 178 ALA A O 1
ATOM 1456 N N . GLN A 1 179 ? 10.045 -6.359 -0.749 1.00 92.88 179 GLN A N 1
ATOM 1457 C CA . GLN A 1 179 ? 10.652 -6.113 0.562 1.00 92.88 179 GLN A CA 1
ATOM 1458 C C . GLN A 1 179 ? 10.335 -4.691 1.030 1.00 92.88 179 GLN A C 1
ATOM 1460 O O . GLN A 1 179 ? 10.918 -3.731 0.526 1.00 92.88 179 GLN A O 1
ATOM 1465 N N . CYS A 1 180 ? 9.460 -4.551 2.021 1.00 92.25 180 CYS A N 1
ATOM 1466 C CA . CYS A 1 180 ? 9.005 -3.244 2.499 1.00 92.25 180 CYS A CA 1
ATOM 1467 C C . CYS A 1 180 ? 10.061 -2.466 3.295 1.00 92.25 180 CYS A C 1
ATOM 1469 O O . CYS A 1 180 ? 9.884 -1.281 3.525 1.00 92.25 180 CYS A O 1
ATOM 1471 N N . SER A 1 181 ? 11.157 -3.093 3.738 1.00 87.00 181 SER A N 1
ATOM 1472 C CA . SER A 1 181 ? 12.307 -2.386 4.339 1.00 87.00 181 SER A CA 1
ATOM 1473 C C . SER A 1 181 ? 13.495 -2.245 3.386 1.00 87.00 181 SER A C 1
ATOM 1475 O O . SER A 1 181 ? 14.628 -2.068 3.833 1.00 87.00 181 SER A O 1
ATOM 1477 N N . GLY A 1 182 ? 13.267 -2.410 2.085 1.00 82.44 182 GLY A N 1
ATOM 1478 C CA . GLY A 1 182 ? 14.332 -2.382 1.094 1.00 82.44 182 GLY A CA 1
ATOM 1479 C C . GLY A 1 182 ? 13.842 -1.878 -0.249 1.00 82.44 182 GLY A C 1
ATOM 1480 O O . GLY A 1 182 ? 13.927 -0.695 -0.542 1.00 82.44 182 GLY A O 1
ATOM 1481 N N . SER A 1 183 ? 13.388 -2.798 -1.094 1.00 80.75 183 SER A N 1
ATOM 1482 C CA . SER A 1 183 ? 13.107 -2.511 -2.499 1.00 80.75 183 SER A CA 1
ATOM 1483 C C . SER A 1 183 ? 11.701 -2.002 -2.803 1.00 80.75 183 SER A C 1
ATOM 1485 O O . SER A 1 183 ? 11.424 -1.694 -3.958 1.00 80.75 183 SER A O 1
ATOM 1487 N N . ALA A 1 184 ? 10.802 -2.040 -1.825 1.00 91.44 184 ALA A N 1
ATOM 1488 C CA . ALA A 1 184 ? 9.380 -1.772 -1.992 1.00 91.44 184 ALA A CA 1
ATOM 1489 C C . ALA A 1 184 ? 8.807 -0.956 -0.821 1.00 91.44 184 ALA A C 1
ATOM 1491 O O . ALA A 1 184 ? 7.620 -1.067 -0.520 1.00 91.44 184 ALA A O 1
ATOM 1492 N N . GLU A 1 185 ? 9.643 -0.180 -0.124 1.00 92.31 185 GLU A N 1
ATOM 1493 C CA . GLU A 1 185 ? 9.212 0.634 1.019 1.00 92.31 185 GLU A CA 1
ATOM 1494 C C . GLU A 1 185 ? 8.148 1.642 0.585 1.00 92.31 185 GLU A C 1
ATOM 1496 O O . GLU A 1 185 ? 7.118 1.775 1.247 1.00 92.31 185 GLU A O 1
ATOM 1501 N N . PHE A 1 186 ? 8.339 2.269 -0.580 1.00 93.12 186 PHE A N 1
ATOM 1502 C CA . PHE A 1 186 ? 7.340 3.172 -1.146 1.00 93.12 186 PHE A CA 1
ATOM 1503 C C . PHE A 1 186 ? 6.006 2.474 -1.437 1.00 93.12 186 PHE A C 1
ATOM 1505 O O . PHE A 1 186 ? 4.962 3.001 -1.063 1.00 93.12 186 PHE A O 1
ATOM 1512 N N . LEU A 1 187 ? 6.020 1.286 -2.058 1.00 94.25 187 LEU A N 1
ATOM 1513 C CA . LEU A 1 187 ? 4.783 0.551 -2.359 1.00 94.25 187 LEU A CA 1
ATOM 1514 C C . LEU A 1 187 ? 4.019 0.191 -1.088 1.00 94.25 187 LEU A C 1
ATOM 1516 O O . LEU A 1 187 ? 2.822 0.441 -1.006 1.00 94.25 187 LEU A O 1
ATOM 1520 N N . CYS A 1 188 ? 4.704 -0.358 -0.082 1.00 93.50 188 CYS A N 1
ATOM 1521 C CA . CYS A 1 188 ? 4.043 -0.762 1.157 1.00 93.50 188 CYS A CA 1
ATOM 1522 C C . CYS A 1 188 ? 3.498 0.445 1.933 1.00 93.50 188 CYS A C 1
ATOM 1524 O O . CYS A 1 188 ? 2.438 0.355 2.551 1.00 93.50 188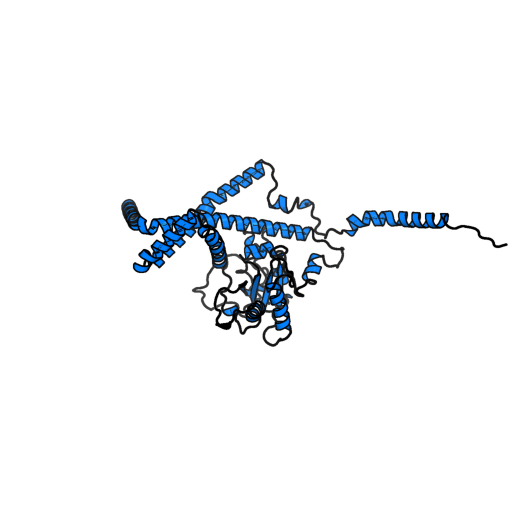 CYS A O 1
ATOM 1526 N N . GLY A 1 189 ? 4.195 1.583 1.859 1.00 91.25 189 GLY A N 1
ATOM 1527 C CA . GLY A 1 189 ? 3.725 2.851 2.399 1.00 91.25 189 GLY A CA 1
ATOM 1528 C C . GLY A 1 189 ? 2.462 3.357 1.700 1.00 91.25 189 GLY A C 1
ATOM 1529 O O . GLY A 1 189 ? 1.453 3.591 2.361 1.00 91.25 189 GLY A O 1
ATOM 1530 N N . VAL A 1 190 ? 2.478 3.477 0.370 1.00 91.75 190 VAL A N 1
ATOM 1531 C CA . VAL A 1 190 ? 1.337 4.010 -0.399 1.00 91.75 190 VAL A CA 1
ATOM 1532 C C . VAL A 1 190 ? 0.124 3.095 -0.349 1.00 91.75 190 VAL A C 1
ATOM 1534 O O . VAL A 1 190 ? -0.987 3.562 -0.136 1.00 91.75 190 VAL A O 1
ATOM 1537 N N . TRP A 1 191 ? 0.320 1.785 -0.485 1.00 93.12 191 TRP A N 1
ATOM 1538 C CA . TRP A 1 191 ? -0.777 0.823 -0.381 1.00 93.12 191 TRP A CA 1
ATOM 1539 C C . TRP A 1 191 ? -1.332 0.717 1.036 1.00 93.12 191 TRP A C 1
ATOM 1541 O O . TRP A 1 191 ? -2.309 0.005 1.238 1.00 93.12 191 TRP A O 1
ATOM 1551 N N . GLY A 1 192 ? -0.715 1.404 2.007 1.00 88.69 192 GLY A N 1
ATOM 1552 C CA . GLY A 1 192 ? -1.127 1.395 3.399 1.00 88.69 192 GLY A CA 1
ATOM 1553 C C . GLY A 1 192 ? -1.160 -0.028 3.920 1.00 88.69 192 GLY A C 1
ATOM 1554 O O . GLY A 1 192 ? -2.192 -0.461 4.407 1.00 88.69 192 GLY A O 1
ATOM 1555 N N . THR A 1 193 ? -0.082 -0.792 3.734 1.00 89.19 193 THR A N 1
ATOM 1556 C CA . THR A 1 193 ? -0.070 -2.214 4.084 1.00 89.19 193 THR A CA 1
ATOM 1557 C C . THR A 1 193 ? 1.081 -2.591 4.996 1.00 89.19 193 THR A C 1
ATOM 1559 O O . THR A 1 193 ? 2.193 -2.060 4.904 1.00 89.19 193 THR A O 1
ATOM 1562 N N . ARG A 1 194 ? 0.814 -3.543 5.892 1.00 87.12 194 ARG A N 1
ATOM 1563 C CA . ARG A 1 194 ? 1.785 -4.048 6.853 1.00 87.12 194 ARG A CA 1
ATOM 1564 C C . ARG A 1 194 ? 2.243 -5.467 6.506 1.00 87.12 194 ARG A C 1
ATOM 1566 O O . ARG A 1 194 ? 1.432 -6.386 6.456 1.00 87.12 194 ARG A O 1
ATOM 1573 N N . PRO A 1 195 ? 3.561 -5.710 6.391 1.00 90.94 195 PRO A N 1
ATOM 1574 C CA . PRO A 1 195 ? 4.067 -7.070 6.261 1.00 90.94 195 PRO A CA 1
ATOM 1575 C C . PRO A 1 195 ? 3.817 -7.883 7.541 1.00 90.94 195 PRO A C 1
ATOM 1577 O O . PRO A 1 195 ? 4.107 -7.419 8.650 1.00 90.94 195 PRO A O 1
ATOM 1580 N N . TYR A 1 196 ? 3.350 -9.124 7.446 1.00 93.75 196 TYR A N 1
ATOM 1581 C CA . TYR A 1 196 ? 3.270 -9.944 6.232 1.00 93.75 196 TYR A CA 1
ATOM 1582 C C . TYR A 1 196 ? 1.930 -9.794 5.526 1.00 93.75 196 TYR A C 1
ATOM 1584 O O . TYR A 1 196 ? 0.891 -9.985 6.149 1.00 93.75 196 TYR A O 1
ATOM 1592 N N . ALA A 1 197 ? 1.960 -9.518 4.227 1.00 95.19 197 ALA A N 1
ATOM 1593 C CA . ALA A 1 197 ? 0.746 -9.362 3.441 1.00 95.19 197 ALA A CA 1
ATOM 1594 C C . ALA A 1 197 ? 0.885 -10.022 2.072 1.00 95.19 197 ALA A C 1
ATOM 1596 O O . ALA A 1 197 ? 1.983 -10.177 1.538 1.00 95.19 197 ALA A O 1
ATOM 1597 N N . LEU A 1 198 ? -0.245 -10.412 1.502 1.00 94.75 198 LEU A N 1
ATOM 1598 C CA . LEU A 1 198 ? -0.343 -10.972 0.168 1.00 94.75 198 LEU A CA 1
ATOM 1599 C C . LEU A 1 198 ? -1.245 -10.062 -0.662 1.00 94.75 198 LEU A C 1
ATOM 1601 O O . LEU A 1 198 ? -2.419 -9.885 -0.345 1.00 94.75 198 LEU A O 1
ATOM 1605 N N . VAL A 1 199 ? -0.684 -9.483 -1.718 1.00 96.19 199 VAL A N 1
ATOM 1606 C CA . VAL A 1 199 ? -1.438 -8.672 -2.672 1.00 96.19 199 VAL A CA 1
ATOM 1607 C C . VAL A 1 199 ? -1.844 -9.557 -3.839 1.00 96.19 199 VAL A C 1
ATOM 1609 O O . VAL A 1 199 ? -0.996 -10.152 -4.510 1.00 96.19 199 VAL A O 1
ATOM 1612 N N . HIS A 1 200 ? -3.146 -9.663 -4.055 1.00 95.06 200 HIS A N 1
ATOM 1613 C CA . HIS A 1 200 ? -3.744 -10.420 -5.141 1.00 95.06 200 HIS A CA 1
ATOM 1614 C C . HIS A 1 200 ? -4.142 -9.475 -6.267 1.00 95.06 200 HIS A C 1
ATOM 1616 O O . HIS A 1 200 ? -4.923 -8.554 -6.043 1.00 95.06 200 HIS A O 1
ATOM 1622 N N . PHE A 1 201 ? -3.642 -9.727 -7.470 1.00 94.75 201 PHE A N 1
ATOM 1623 C CA . PHE A 1 201 ? -4.027 -9.022 -8.683 1.00 94.75 201 PHE A CA 1
ATOM 1624 C C . PHE A 1 201 ? -4.795 -9.973 -9.596 1.00 94.75 201 PHE A C 1
ATOM 1626 O O . PHE A 1 201 ? -4.265 -11.009 -10.007 1.00 94.75 201 PHE A O 1
ATOM 1633 N N . LEU A 1 202 ? -6.017 -9.590 -9.953 1.00 92.56 202 LEU A N 1
ATOM 1634 C CA . LEU A 1 202 ? -6.864 -10.323 -10.882 1.00 92.56 202 LEU A CA 1
ATOM 1635 C C . LEU A 1 202 ? -7.213 -9.427 -12.068 1.00 92.56 202 LEU A C 1
ATOM 1637 O O . LEU A 1 202 ? -7.767 -8.347 -11.901 1.00 92.56 202 LEU A O 1
ATOM 1641 N N . VAL A 1 203 ? -6.871 -9.872 -13.273 1.00 91.50 203 VAL A N 1
ATOM 1642 C CA . VAL A 1 203 ? -7.250 -9.175 -14.508 1.00 91.50 203 VAL A CA 1
ATOM 1643 C C . VAL A 1 203 ? -8.636 -9.647 -14.930 1.00 91.50 203 VAL A C 1
ATOM 1645 O O . VAL A 1 203 ? -8.827 -10.841 -15.170 1.00 91.50 203 VAL A O 1
ATOM 1648 N N . GLU A 1 204 ? -9.578 -8.718 -15.044 1.00 87.50 204 GLU A N 1
ATOM 1649 C CA . GLU A 1 204 ? -10.965 -9.021 -15.404 1.00 87.50 204 GLU A CA 1
ATOM 1650 C C . GLU A 1 204 ? -11.098 -9.394 -16.896 1.00 87.50 204 GLU A C 1
ATOM 1652 O O . GLU A 1 204 ? -10.366 -8.884 -17.751 1.00 87.50 204 GLU A O 1
ATOM 1657 N N . GLU A 1 205 ? -12.003 -10.327 -17.224 1.00 76.06 205 GLU A N 1
ATOM 1658 C CA . GLU A 1 205 ? -12.213 -10.813 -18.605 1.00 76.06 205 GLU A CA 1
ATOM 1659 C C . GLU A 1 205 ? -13.012 -9.829 -19.471 1.00 76.06 205 GLU A C 1
ATOM 1661 O O . GLU A 1 205 ? -12.699 -9.642 -20.654 1.00 76.06 205 GLU A O 1
ATOM 1666 N N . GLU A 1 206 ? -14.010 -9.172 -18.882 1.00 63.53 206 GLU A N 1
ATOM 1667 C CA . GLU A 1 206 ? -14.846 -8.175 -19.545 1.00 63.53 206 GLU A CA 1
ATOM 1668 C C . GLU A 1 206 ? -14.398 -6.760 -19.149 1.00 63.53 206 GLU A C 1
ATOM 1670 O O . GLU A 1 206 ? -14.022 -6.492 -18.007 1.00 63.53 206 GLU A O 1
ATOM 1675 N N . GLU A 1 207 ? -14.416 -5.836 -20.114 1.00 54.81 207 GLU A N 1
ATOM 1676 C CA . GLU A 1 207 ? -14.562 -4.416 -19.786 1.00 54.81 207 GLU A CA 1
ATOM 1677 C C . GLU A 1 207 ? -15.898 -4.311 -19.039 1.00 54.81 207 GLU A C 1
ATOM 1679 O O . GLU A 1 207 ? -16.894 -4.830 -19.545 1.00 54.81 207 GLU A O 1
ATOM 1684 N N . ILE A 1 208 ? -15.949 -3.688 -17.858 1.00 49.25 208 ILE A N 1
ATOM 1685 C CA . ILE A 1 208 ? -17.229 -3.344 -17.221 1.00 49.25 208 ILE A CA 1
ATOM 1686 C C . ILE A 1 208 ? -17.849 -2.226 -18.075 1.00 49.25 208 ILE A C 1
ATOM 1688 O O . ILE A 1 208 ? -17.792 -1.048 -17.759 1.00 49.25 208 ILE A O 1
ATOM 1692 N N . LEU A 1 209 ? -18.356 -2.605 -19.242 1.00 42.09 209 LEU A N 1
ATOM 1693 C CA . LEU A 1 209 ? -19.202 -1.823 -20.119 1.00 42.09 209 LEU A CA 1
ATOM 1694 C C . LEU A 1 209 ? -20.579 -2.478 -20.021 1.00 42.09 209 LEU A C 1
ATOM 1696 O O . LEU A 1 20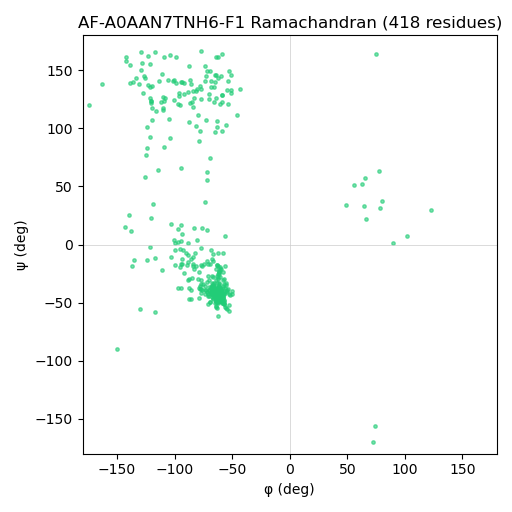9 ? -20.925 -3.334 -20.835 1.00 42.09 209 LEU A O 1
ATOM 1700 N N . GLY A 1 210 ? -21.359 -2.104 -19.003 1.00 35.66 210 GLY A N 1
ATOM 1701 C CA . GLY A 1 210 ? -22.804 -2.352 -19.025 1.00 35.66 210 GLY A CA 1
ATOM 1702 C C . GLY A 1 210 ? -23.425 -3.171 -17.894 1.00 35.66 210 GLY A C 1
ATOM 1703 O O . GLY A 1 210 ? -24.467 -3.786 -18.124 1.00 35.66 210 GLY A O 1
ATOM 1704 N N . VAL A 1 211 ? -22.879 -3.142 -16.678 1.00 36.50 211 VAL A N 1
ATOM 1705 C CA . VAL A 1 211 ? -23.692 -3.389 -15.477 1.00 36.50 211 VAL A CA 1
ATOM 1706 C C . VAL A 1 211 ? -23.511 -2.176 -14.570 1.00 36.50 211 VAL A C 1
ATOM 1708 O O . VAL A 1 211 ? -22.471 -2.021 -13.954 1.00 36.50 211 VAL A O 1
ATOM 1711 N N . GLU A 1 212 ? -24.525 -1.307 -14.600 1.00 37.53 212 GLU A N 1
ATOM 1712 C CA . GLU A 1 212 ? -24.727 -0.143 -13.722 1.00 37.53 212 GLU A CA 1
ATOM 1713 C C . GLU A 1 212 ? -23.891 1.118 -14.025 1.00 37.53 212 GLU A C 1
ATOM 1715 O O . GLU A 1 212 ? -23.225 1.678 -13.164 1.00 37.53 212 GLU A O 1
ATOM 1720 N N . GLU A 1 213 ? -24.120 1.694 -15.217 1.00 40.28 213 GLU A N 1
ATOM 1721 C CA . GLU A 1 213 ? -23.966 3.146 -15.495 1.00 40.28 213 GLU A CA 1
ATOM 1722 C C . GLU A 1 213 ? -24.810 4.053 -14.551 1.00 40.28 213 GLU A C 1
ATOM 1724 O O . GLU A 1 213 ? -24.908 5.253 -14.779 1.00 40.28 213 GLU A O 1
ATOM 1729 N N . GLU A 1 214 ? -25.457 3.517 -13.507 1.00 40.03 214 GLU A N 1
ATOM 1730 C CA . GLU A 1 214 ? -26.238 4.301 -12.540 1.00 40.03 214 GLU A CA 1
ATOM 1731 C C . GLU A 1 214 ? -25.688 4.250 -11.099 1.00 40.03 214 GLU A C 1
ATOM 1733 O O . GLU A 1 214 ? -26.106 5.093 -10.307 1.00 40.03 214 GLU A O 1
ATOM 1738 N N . GLU A 1 215 ? -24.740 3.361 -10.746 1.00 39.44 215 GLU A N 1
ATOM 1739 C CA . GLU A 1 215 ? -24.225 3.274 -9.358 1.00 39.44 215 GLU A CA 1
ATOM 1740 C C . GLU A 1 215 ? -22.687 3.146 -9.209 1.00 39.44 215 GLU A C 1
ATOM 1742 O O . GLU A 1 215 ? -22.188 3.450 -8.132 1.00 39.44 215 GLU A O 1
ATOM 1747 N N . GLU A 1 216 ? -21.906 2.854 -10.265 1.00 39.00 216 GLU A N 1
ATOM 1748 C CA . GLU A 1 216 ? -20.421 2.836 -10.212 1.00 39.00 216 GLU A CA 1
ATOM 1749 C C . GLU A 1 216 ? -19.749 3.857 -11.166 1.00 39.00 216 GLU A C 1
ATOM 1751 O O . GLU A 1 216 ? -18.652 3.637 -11.676 1.00 39.00 216 GLU A O 1
ATOM 1756 N N . GLU A 1 217 ? -20.350 5.038 -11.365 1.00 39.62 217 GLU A N 1
ATOM 1757 C CA . GLU A 1 217 ? -19.600 6.253 -11.761 1.00 39.62 217 GLU A CA 1
ATOM 1758 C C . GLU A 1 217 ? -18.775 6.811 -10.572 1.00 39.62 217 GLU A C 1
ATOM 1760 O O . GLU A 1 217 ? -18.642 8.023 -10.389 1.00 39.62 217 GLU A O 1
ATOM 1765 N N . GLU A 1 218 ? -18.218 5.945 -9.724 1.00 38.66 218 GLU A N 1
ATOM 1766 C CA . GLU A 1 218 ? -17.238 6.359 -8.724 1.00 38.66 218 GLU A CA 1
ATOM 1767 C C . GLU A 1 218 ? -15.876 6.529 -9.415 1.00 38.66 218 GLU A C 1
ATOM 1769 O O . GLU A 1 218 ? -15.060 5.619 -9.527 1.00 38.66 218 GLU A O 1
ATOM 1774 N N . GLU A 1 219 ? -15.660 7.751 -9.905 1.00 43.34 219 GLU A N 1
ATOM 1775 C CA . GLU A 1 219 ? -14.341 8.376 -10.022 1.00 43.34 219 GLU A CA 1
ATOM 1776 C C . GLU A 1 219 ? -13.312 7.686 -10.953 1.00 43.34 219 GLU A C 1
ATOM 1778 O O . GLU A 1 219 ? -12.142 7.539 -10.589 1.00 43.34 219 GLU A O 1
ATOM 1783 N N . GLU A 1 220 ? -13.637 7.375 -12.220 1.00 49.78 220 GLU A N 1
ATOM 1784 C CA . GLU A 1 220 ? -12.567 7.527 -13.224 1.00 49.78 220 GLU A CA 1
ATOM 1785 C C . GLU A 1 220 ? -12.218 9.023 -13.231 1.00 49.78 220 GLU A C 1
ATOM 1787 O O . GLU A 1 220 ? -12.981 9.825 -13.766 1.00 49.78 220 GLU A O 1
ATOM 1792 N N . GLU A 1 221 ? -11.119 9.416 -12.564 1.00 53.34 221 GLU A N 1
ATOM 1793 C CA . GLU A 1 221 ? -10.655 10.811 -12.532 1.00 53.34 221 GLU A CA 1
ATOM 1794 C C . GLU A 1 221 ? -10.708 11.378 -13.961 1.00 53.34 221 GLU A C 1
ATOM 1796 O O . GLU A 1 221 ? -9.977 10.932 -14.855 1.00 53.34 221 GLU A O 1
ATOM 1801 N N . GLU A 1 222 ? -11.628 12.320 -14.198 1.00 55.12 222 GLU A N 1
ATOM 1802 C CA . GLU A 1 222 ? -11.880 12.850 -15.534 1.00 55.12 222 GLU A CA 1
ATOM 1803 C C . GLU A 1 222 ? -10.561 13.357 -16.145 1.00 55.12 222 GLU A C 1
ATOM 1805 O O . GLU A 1 222 ? -9.900 14.245 -15.606 1.00 55.12 222 GLU A O 1
ATOM 1810 N N . GLY A 1 223 ? -10.172 12.801 -17.297 1.00 65.69 223 GLY A N 1
ATOM 1811 C CA . GLY A 1 223 ? -8.988 13.243 -18.044 1.00 65.69 223 GLY A CA 1
ATOM 1812 C C . GLY A 1 223 ? -7.731 12.376 -17.911 1.00 65.69 223 GLY A C 1
ATOM 1813 O O . GLY A 1 223 ? -6.690 12.765 -18.450 1.00 65.69 223 GLY A O 1
ATOM 1814 N N . LEU A 1 224 ? -7.799 11.206 -17.267 1.00 78.94 224 LEU A N 1
ATOM 1815 C CA . LEU A 1 224 ? -6.711 10.222 -17.314 1.00 78.94 224 LEU A CA 1
ATOM 1816 C C . LEU A 1 224 ? -6.570 9.597 -18.710 1.00 78.94 224 LEU A C 1
ATOM 1818 O O . LEU A 1 224 ? -7.546 9.207 -19.349 1.00 78.94 224 LEU A O 1
ATOM 1822 N N . THR A 1 225 ? -5.331 9.474 -19.188 1.00 83.75 225 THR A N 1
ATOM 1823 C CA . THR A 1 225 ? -5.026 8.896 -20.504 1.00 83.75 225 THR A CA 1
ATOM 1824 C C . THR A 1 225 ? -4.080 7.719 -20.359 1.00 83.75 225 THR A C 1
ATOM 1826 O O . THR A 1 225 ? -3.103 7.779 -19.618 1.00 83.75 225 THR A O 1
ATOM 1829 N N . TYR A 1 226 ? -4.350 6.643 -21.092 1.00 86.50 226 TYR A N 1
ATOM 1830 C CA . TYR A 1 226 ? -3.476 5.475 -21.158 1.00 86.50 226 TYR A CA 1
ATOM 1831 C C . TYR A 1 226 ? -2.756 5.464 -22.505 1.00 86.50 226 TYR A C 1
ATOM 1833 O O . TYR A 1 226 ? -3.356 5.748 -23.540 1.00 86.50 226 TYR A O 1
ATOM 1841 N N . GLY A 1 227 ? -1.481 5.072 -22.511 1.00 81.69 227 GLY A N 1
ATOM 1842 C CA . GLY A 1 227 ? -0.674 4.967 -23.736 1.00 81.69 227 GLY A CA 1
ATOM 1843 C C . GLY A 1 227 ? -1.055 3.796 -24.659 1.00 81.69 227 GLY A C 1
ATOM 1844 O O . GLY A 1 227 ? -0.284 3.439 -25.549 1.00 81.69 227 GLY A O 1
ATOM 1845 N N . VAL A 1 228 ? -2.204 3.155 -24.422 1.00 84.81 228 VAL A N 1
ATOM 1846 C CA . VAL A 1 228 ? -2.709 1.958 -25.111 1.00 84.81 228 VAL A CA 1
ATOM 1847 C C . VAL A 1 228 ? -4.183 2.197 -25.471 1.00 84.81 228 VAL A C 1
ATOM 1849 O O . VAL A 1 228 ? -4.885 2.828 -24.678 1.00 84.81 228 VAL A O 1
ATOM 1852 N N . PRO A 1 229 ? -4.671 1.716 -26.633 1.00 85.00 229 PRO A N 1
ATOM 1853 C CA . PRO A 1 229 ? -6.091 1.783 -26.979 1.00 85.00 229 PRO A CA 1
ATOM 1854 C C . PRO A 1 229 ? -6.982 1.166 -25.895 1.00 85.00 229 PRO A C 1
ATOM 1856 O O . PRO A 1 229 ? -6.642 0.122 -25.343 1.00 85.00 229 PRO A O 1
ATOM 1859 N N . SER A 1 230 ? -8.135 1.782 -25.621 1.00 83.56 230 SER A N 1
ATOM 1860 C CA . SER A 1 230 ? -9.067 1.315 -24.582 1.00 83.56 230 SER A CA 1
ATOM 1861 C C . SER A 1 230 ? -9.541 -0.124 -24.811 1.00 83.56 230 SER A C 1
ATOM 1863 O O . SER A 1 230 ? -9.584 -0.900 -23.868 1.00 83.56 230 SER A O 1
ATOM 1865 N N . GLU A 1 231 ? -9.765 -0.513 -26.069 1.00 84.25 231 GLU A N 1
ATOM 1866 C CA . GLU A 1 231 ? -10.198 -1.865 -26.466 1.00 84.25 231 GLU A CA 1
ATOM 1867 C C . GLU A 1 231 ? -9.248 -2.990 -26.009 1.00 84.25 231 GLU A C 1
ATOM 1869 O O . GLU A 1 231 ? -9.681 -4.113 -25.728 1.00 84.25 231 GLU A O 1
ATOM 1874 N N . ASP A 1 232 ? -7.958 -2.670 -25.887 1.00 88.38 232 ASP A N 1
ATOM 1875 C CA . ASP A 1 232 ? -6.902 -3.593 -25.477 1.00 88.38 232 ASP A CA 1
ATOM 1876 C C . ASP A 1 232 ? -6.654 -3.565 -23.958 1.00 88.38 232 ASP A C 1
ATOM 1878 O O . ASP A 1 232 ? -5.849 -4.352 -23.447 1.00 88.38 232 ASP A O 1
ATOM 1882 N N . LEU A 1 233 ? -7.318 -2.676 -23.214 1.00 89.19 233 LEU A N 1
ATOM 1883 C CA . LEU A 1 233 ? -7.150 -2.534 -21.773 1.00 89.19 233 LEU A CA 1
ATOM 1884 C C . LEU A 1 233 ? -8.186 -3.358 -21.005 1.00 89.19 233 LEU A C 1
ATOM 1886 O O . LEU A 1 233 ? -9.361 -3.428 -21.356 1.00 89.19 233 LEU A O 1
ATOM 1890 N N . ARG A 1 234 ? -7.740 -3.984 -19.917 1.00 89.38 234 ARG A N 1
ATOM 1891 C CA . ARG A 1 234 ? -8.608 -4.648 -18.935 1.00 89.38 234 ARG A CA 1
ATOM 1892 C C . ARG A 1 234 ? -8.324 -4.125 -17.539 1.00 89.38 234 ARG A C 1
ATOM 1894 O O . ARG A 1 234 ? -7.166 -3.845 -17.220 1.00 89.38 234 ARG A O 1
ATOM 1901 N N . ARG A 1 235 ? -9.371 -3.984 -16.723 1.00 90.44 235 ARG A N 1
ATOM 1902 C CA . ARG A 1 235 ? -9.257 -3.576 -15.316 1.00 90.44 235 ARG A CA 1
ATOM 1903 C C . ARG A 1 235 ? -8.502 -4.646 -14.529 1.00 90.44 235 ARG A C 1
ATOM 1905 O O . ARG A 1 235 ? -8.614 -5.839 -14.821 1.00 90.44 235 ARG A O 1
ATOM 1912 N N . VAL A 1 236 ? -7.723 -4.206 -13.546 1.00 92.12 236 VAL A N 1
ATOM 1913 C CA . VAL A 1 236 ? -7.095 -5.091 -12.566 1.00 92.12 236 VAL A CA 1
ATOM 1914 C C . VAL A 1 236 ? -7.759 -4.864 -11.218 1.00 92.12 236 VAL A C 1
ATOM 1916 O O . VAL A 1 236 ? -7.654 -3.783 -10.647 1.00 92.12 236 VAL A O 1
ATOM 1919 N N . THR A 1 237 ? -8.429 -5.888 -10.705 1.00 93.06 237 THR A N 1
ATOM 1920 C CA . THR A 1 237 ? -8.960 -5.893 -9.344 1.00 93.06 237 THR A CA 1
ATOM 1921 C C . THR A 1 237 ? -7.850 -6.306 -8.394 1.00 93.06 237 THR A C 1
ATOM 1923 O O . THR A 1 237 ? -7.222 -7.355 -8.574 1.00 93.06 237 THR A O 1
ATOM 1926 N N . VAL A 1 238 ? -7.606 -5.489 -7.372 1.00 95.00 238 VAL A N 1
ATOM 1927 C CA . VAL A 1 238 ? -6.548 -5.729 -6.386 1.00 95.00 238 VAL A CA 1
ATOM 1928 C C . VAL A 1 238 ? -7.164 -6.017 -5.026 1.00 95.00 238 VAL A C 1
ATOM 1930 O O . VAL A 1 238 ? -8.151 -5.389 -4.665 1.00 95.00 238 VAL A O 1
ATOM 1933 N N . ARG A 1 239 ? -6.600 -6.960 -4.269 1.00 94.25 239 ARG A N 1
ATOM 1934 C CA . ARG A 1 239 ? -6.961 -7.229 -2.866 1.00 94.25 239 ARG A CA 1
ATOM 1935 C C . ARG A 1 239 ? -5.696 -7.306 -2.026 1.00 94.25 239 ARG A C 1
ATOM 1937 O O . ARG A 1 239 ? -4.724 -7.923 -2.461 1.00 94.25 239 ARG A O 1
ATOM 1944 N N . ILE A 1 240 ? -5.712 -6.714 -0.838 1.00 94.44 240 ILE A N 1
ATOM 1945 C CA . ILE A 1 240 ? -4.606 -6.790 0.122 1.00 94.44 240 ILE A CA 1
ATOM 1946 C C . ILE A 1 240 ? -5.051 -7.666 1.288 1.00 94.44 240 ILE A C 1
ATOM 1948 O O . ILE A 1 240 ? -6.072 -7.406 1.914 1.00 94.44 240 ILE A O 1
ATOM 1952 N N . ILE A 1 241 ? -4.288 -8.722 1.561 1.00 92.62 241 ILE A N 1
ATOM 1953 C CA . ILE A 1 241 ? -4.599 -9.707 2.599 1.00 92.62 241 ILE A CA 1
ATOM 1954 C C . ILE A 1 241 ? -3.463 -9.698 3.615 1.00 92.62 241 ILE A C 1
ATOM 1956 O O . ILE A 1 241 ? -2.369 -10.184 3.325 1.00 92.62 241 ILE A O 1
ATOM 1960 N N . GLU A 1 242 ? -3.710 -9.139 4.795 1.00 92.00 242 GLU A N 1
ATOM 1961 C CA . GLU A 1 242 ? -2.706 -9.008 5.855 1.00 92.00 242 GLU A CA 1
ATOM 1962 C C . GLU A 1 242 ? -2.769 -10.175 6.847 1.00 92.00 242 GLU A C 1
ATOM 1964 O O . GLU A 1 242 ? -3.844 -10.641 7.225 1.00 92.00 242 GLU A O 1
ATOM 1969 N N . PHE A 1 243 ? -1.601 -10.657 7.276 1.00 90.31 243 PHE A N 1
ATOM 1970 C CA . PHE A 1 243 ? -1.460 -11.780 8.200 1.00 90.31 243 PHE A CA 1
ATOM 1971 C C . PHE A 1 243 ? -0.926 -11.333 9.572 1.00 90.31 243 PHE A C 1
ATOM 1973 O O . PHE A 1 243 ? -0.051 -10.464 9.648 1.00 90.31 243 PHE A O 1
ATOM 1980 N N . PRO A 1 244 ? -1.346 -11.992 10.672 1.00 89.56 244 PRO A N 1
ATOM 1981 C CA . PRO A 1 244 ? -2.300 -13.107 10.732 1.00 89.56 244 PRO A CA 1
ATOM 1982 C C . PRO A 1 244 ? -3.742 -12.668 10.447 1.00 89.56 244 PRO A C 1
ATOM 1984 O O . PRO A 1 244 ? -4.133 -11.563 10.812 1.00 89.56 244 PRO A O 1
ATOM 1987 N N . LEU A 1 245 ? -4.540 -13.565 9.861 1.00 84.88 245 LEU A N 1
ATOM 1988 C CA . LEU A 1 245 ? -5.964 -13.311 9.642 1.00 84.88 245 LEU A CA 1
ATOM 1989 C C . LEU A 1 245 ? -6.676 -13.170 10.998 1.00 84.88 245 LEU A C 1
ATOM 1991 O O . LEU A 1 245 ? -6.543 -14.045 11.858 1.00 84.88 245 LEU A O 1
ATOM 1995 N N . GLN A 1 246 ? -7.395 -12.062 11.199 1.00 74.56 246 GLN A N 1
ATOM 1996 C CA . GLN A 1 246 ? -8.037 -11.742 12.483 1.00 74.56 246 GLN A CA 1
ATOM 1997 C C . GLN A 1 246 ? -9.448 -12.344 12.614 1.00 74.56 246 GLN A C 1
ATOM 1999 O O . GLN A 1 246 ? -9.849 -12.714 13.718 1.00 74.56 246 GLN A O 1
ATOM 2004 N N . ASP A 1 247 ? -10.157 -12.511 11.493 1.00 67.56 247 ASP A N 1
ATOM 2005 C CA . ASP A 1 247 ? -11.552 -12.962 11.453 1.00 67.56 247 ASP A CA 1
ATOM 2006 C C . ASP A 1 247 ? -11.732 -14.425 11.026 1.00 67.56 247 ASP A C 1
ATOM 2008 O O . ASP A 1 247 ? -10.846 -15.073 10.459 1.00 67.56 247 ASP A O 1
ATOM 2012 N N . VAL A 1 248 ? -12.921 -14.963 11.313 1.00 61.28 248 VAL A N 1
ATOM 2013 C CA . VAL A 1 248 ? -13.326 -16.312 10.902 1.00 61.28 248 VAL A CA 1
ATOM 2014 C C . VAL A 1 248 ? -13.810 -16.269 9.454 1.00 61.28 248 VAL A C 1
ATOM 2016 O O . VAL A 1 248 ? -14.937 -15.871 9.173 1.00 61.28 248 VAL A O 1
ATOM 2019 N N . TRP A 1 249 ? -12.960 -16.715 8.533 1.00 68.81 249 TRP A N 1
ATOM 2020 C CA . TRP A 1 249 ? -13.287 -16.820 7.110 1.00 68.81 249 TRP A CA 1
ATOM 2021 C C . TRP A 1 249 ? -13.986 -18.147 6.809 1.00 68.81 249 TRP A C 1
ATOM 2023 O O . TRP A 1 249 ? -13.571 -19.202 7.287 1.00 68.81 249 TRP A O 1
ATOM 2033 N N . THR A 1 250 ? -15.027 -18.118 5.976 1.00 55.31 250 THR A N 1
ATOM 2034 C CA . THR A 1 250 ? -15.936 -19.263 5.749 1.00 55.31 250 THR A CA 1
ATOM 2035 C C . THR A 1 250 ? -15.262 -20.491 5.124 1.00 55.31 250 THR A C 1
ATOM 2037 O O . THR A 1 250 ? -15.801 -21.594 5.197 1.00 55.31 250 THR A O 1
ATOM 2040 N N . GLY A 1 251 ? -14.075 -20.329 4.528 1.00 59.22 251 GLY A N 1
ATOM 2041 C CA . GLY A 1 251 ? -13.276 -21.438 3.993 1.00 59.22 251 GLY A CA 1
ATOM 2042 C C . GLY A 1 251 ? -12.171 -21.945 4.926 1.00 59.22 251 GLY A C 1
ATOM 2043 O O . GLY A 1 251 ? -11.424 -22.846 4.543 1.00 59.22 251 GLY A O 1
ATOM 2044 N N . LEU A 1 252 ? -12.051 -21.394 6.136 1.00 64.69 252 LEU A N 1
ATOM 2045 C CA . LEU A 1 252 ? -11.097 -21.834 7.152 1.00 64.69 252 LEU A CA 1
ATOM 2046 C C . LEU A 1 252 ? -11.817 -22.718 8.193 1.00 64.69 252 LEU A C 1
ATOM 2048 O O . LEU A 1 252 ? -12.967 -22.449 8.537 1.00 64.69 252 LEU A O 1
ATOM 2052 N N . PRO A 1 253 ? -11.199 -23.799 8.711 1.00 60.25 253 PRO A N 1
ATOM 2053 C CA . PRO A 1 253 ? -11.832 -24.668 9.698 1.00 60.25 253 PRO A CA 1
ATOM 2054 C C . PRO A 1 253 ? -12.181 -23.891 10.975 1.00 60.25 253 PRO A C 1
ATOM 2056 O O . PRO A 1 253 ? -11.286 -23.408 11.663 1.00 60.25 253 PRO A O 1
ATOM 2059 N N . GLU A 1 254 ? -13.464 -23.864 11.349 1.00 55.34 254 GLU A N 1
ATOM 2060 C CA . GLU A 1 254 ? -14.013 -23.084 12.481 1.00 55.34 254 GLU A CA 1
ATOM 2061 C C . GLU A 1 254 ? -13.391 -23.385 13.865 1.00 55.34 254 GLU A C 1
ATOM 2063 O O . GLU A 1 254 ? -13.701 -22.707 14.838 1.00 55.34 254 GLU A O 1
ATOM 2068 N N . ASN A 1 255 ? -12.534 -24.406 14.001 1.00 52.97 255 ASN A N 1
ATOM 2069 C CA . ASN A 1 255 ? -12.064 -24.913 15.299 1.00 52.97 255 ASN A CA 1
ATOM 2070 C C . ASN A 1 255 ? -10.563 -25.251 15.366 1.00 52.97 255 ASN A C 1
ATOM 2072 O O . ASN A 1 255 ? -10.123 -25.892 16.324 1.00 52.97 255 ASN A O 1
ATOM 2076 N N . VAL A 1 256 ? -9.766 -24.858 14.370 1.00 56.94 256 VAL A N 1
ATOM 2077 C CA . VAL A 1 256 ? -8.313 -25.079 14.377 1.00 56.94 256 VAL A CA 1
ATOM 2078 C C . VAL A 1 256 ? -7.639 -23.718 14.290 1.00 56.94 256 VAL A C 1
ATOM 2080 O O . VAL A 1 256 ? -7.898 -22.970 13.356 1.00 56.94 256 VAL A O 1
ATOM 2083 N N . PHE A 1 257 ? -6.780 -23.394 15.264 1.00 56.94 257 PHE A N 1
ATOM 2084 C CA . PHE A 1 257 ? -5.804 -22.315 15.101 1.00 56.94 257 PHE A CA 1
ATOM 2085 C C . PHE A 1 257 ? -4.948 -22.678 13.892 1.00 56.94 257 PHE A C 1
ATOM 2087 O O . PHE A 1 257 ? -4.053 -23.517 14.005 1.00 56.94 257 PHE A O 1
ATOM 2094 N N . LEU A 1 258 ? -5.285 -22.108 12.739 1.00 70.94 258 LEU A N 1
ATOM 2095 C CA . LEU A 1 258 ? -4.580 -22.401 11.510 1.00 70.94 258 LEU A CA 1
ATOM 2096 C C . LEU A 1 258 ? -3.158 -21.884 11.634 1.00 70.94 258 LEU A C 1
ATOM 2098 O O . LEU A 1 258 ? -2.943 -20.697 11.900 1.00 70.94 258 LEU A O 1
ATOM 2102 N N . GLY A 1 259 ? -2.198 -22.787 11.464 1.00 82.12 259 GLY A N 1
ATOM 2103 C CA . GLY A 1 259 ? -0.796 -22.399 11.398 1.00 82.12 259 GLY A CA 1
ATOM 2104 C C . GLY A 1 259 ? -0.539 -21.515 10.178 1.00 82.12 259 GLY A C 1
ATOM 2105 O O . GLY A 1 259 ? -1.307 -21.527 9.215 1.00 82.12 259 GLY A O 1
ATOM 2106 N N . ASP A 1 260 ? 0.571 -20.785 10.201 1.00 89.12 260 ASP A N 1
ATOM 2107 C CA . ASP A 1 260 ? 0.978 -19.858 9.138 1.00 89.12 260 ASP A CA 1
ATOM 2108 C C . ASP A 1 260 ? 0.932 -20.515 7.737 1.00 89.12 260 ASP A C 1
ATOM 2110 O O . ASP A 1 260 ? 0.388 -19.947 6.788 1.00 89.12 260 ASP A O 1
ATOM 2114 N N . ASP A 1 261 ? 1.404 -21.767 7.629 1.00 88.38 261 ASP A N 1
ATOM 2115 C CA . ASP A 1 261 ? 1.367 -22.577 6.400 1.00 88.38 261 ASP A CA 1
ATOM 2116 C C . ASP A 1 261 ? -0.061 -22.754 5.855 1.00 88.38 261 ASP A C 1
ATOM 2118 O O . ASP A 1 261 ? -0.281 -22.717 4.644 1.00 88.38 261 ASP A O 1
ATOM 2122 N N . GLU A 1 262 ? -1.030 -23.005 6.738 1.00 85.19 262 GLU A N 1
ATOM 2123 C CA . GLU A 1 262 ? -2.405 -23.318 6.356 1.00 85.19 262 GLU A CA 1
ATOM 2124 C C . GLU A 1 262 ? -3.151 -22.060 5.926 1.00 85.19 262 GLU A C 1
ATOM 2126 O O . GLU A 1 262 ? -3.883 -22.115 4.943 1.00 85.19 262 GLU A O 1
ATOM 2131 N N . GLN A 1 263 ? -2.924 -20.929 6.603 1.00 86.94 263 GLN A N 1
ATOM 2132 C CA . GLN A 1 263 ? -3.537 -19.653 6.231 1.00 86.94 263 GLN A CA 1
ATOM 2133 C C . GLN A 1 263 ? -3.062 -19.195 4.849 1.00 86.94 263 GLN A C 1
ATOM 2135 O O . GLN A 1 263 ? -3.883 -18.967 3.961 1.00 86.94 263 GLN A O 1
ATOM 2140 N N . VAL A 1 264 ? -1.742 -19.137 4.625 1.00 88.62 264 VAL A N 1
ATOM 2141 C CA . VAL A 1 264 ? -1.185 -18.690 3.337 1.00 88.62 264 VAL A CA 1
ATOM 2142 C C . VAL A 1 264 ? -1.607 -19.632 2.208 1.00 88.62 264 VAL A C 1
ATOM 2144 O O . VAL A 1 264 ? -2.038 -19.191 1.142 1.00 88.62 264 VAL A O 1
ATOM 2147 N N . ARG A 1 265 ? -1.562 -20.949 2.446 1.00 85.19 265 ARG A N 1
ATOM 2148 C CA . ARG A 1 265 ? -1.991 -21.939 1.452 1.00 85.19 265 ARG A CA 1
ATOM 2149 C C . ARG A 1 265 ? -3.494 -21.906 1.186 1.00 85.19 265 ARG A C 1
ATOM 2151 O O . ARG A 1 265 ? -3.883 -22.160 0.052 1.00 85.19 265 ARG A O 1
ATOM 2158 N N . ALA A 1 266 ? -4.337 -21.647 2.182 1.00 81.12 266 ALA A N 1
ATOM 2159 C CA . ALA A 1 266 ? -5.783 -21.570 1.981 1.00 81.12 266 ALA A CA 1
ATOM 2160 C C . ALA A 1 266 ? -6.165 -20.354 1.130 1.00 81.12 266 ALA A C 1
ATOM 2162 O O . ALA A 1 266 ? -7.006 -20.481 0.243 1.00 81.12 266 ALA A O 1
ATOM 2163 N N . VAL A 1 267 ? -5.502 -19.215 1.347 1.00 85.31 267 VAL A N 1
ATOM 2164 C CA . VAL A 1 267 ? -5.691 -18.008 0.531 1.00 85.31 267 VAL A CA 1
ATOM 2165 C C . VAL A 1 267 ? -5.236 -18.243 -0.912 1.00 85.31 267 VAL A C 1
ATOM 2167 O O . VAL A 1 267 ? -6.002 -17.994 -1.837 1.00 85.31 267 VAL A O 1
ATOM 2170 N N . MET A 1 268 ? -4.025 -18.777 -1.108 1.00 83.56 268 MET A N 1
ATOM 2171 C CA . MET A 1 268 ? -3.442 -18.974 -2.445 1.00 83.56 268 MET A CA 1
ATOM 2172 C C . MET A 1 268 ? -3.970 -20.209 -3.192 1.00 83.56 268 MET A C 1
ATOM 2174 O O . MET A 1 268 ? -3.829 -20.301 -4.405 1.00 83.56 268 MET A O 1
ATOM 2178 N N . GLY A 1 269 ? -4.484 -21.210 -2.475 1.00 69.50 269 GLY A N 1
ATOM 2179 C CA . GLY A 1 269 ? -4.813 -22.531 -3.022 1.00 69.50 269 GLY A CA 1
ATOM 2180 C C . GLY A 1 269 ? -6.275 -22.954 -2.872 1.00 69.50 269 GLY A C 1
ATOM 2181 O O . GLY A 1 269 ? -6.616 -24.060 -3.295 1.00 69.50 269 GLY A O 1
ATOM 2182 N N . GLY A 1 270 ? -7.120 -22.138 -2.236 1.00 61.88 270 GLY A N 1
ATOM 2183 C CA . GLY A 1 270 ? -8.545 -22.415 -2.035 1.00 61.88 270 GLY A CA 1
ATOM 2184 C C . GLY A 1 270 ? -9.402 -22.180 -3.284 1.00 61.88 270 GLY A C 1
ATOM 2185 O O . GLY A 1 270 ? -8.975 -21.545 -4.243 1.00 61.88 270 GLY A O 1
ATOM 2186 N N . GLU A 1 271 ? -10.643 -22.676 -3.266 1.00 62.19 271 GLU A N 1
ATOM 2187 C CA . GLU A 1 271 ? -11.665 -22.427 -4.298 1.00 62.19 271 GLU A CA 1
ATOM 2188 C C . GLU A 1 271 ? -12.196 -20.983 -4.221 1.00 62.19 271 GLU A C 1
ATOM 2190 O O . GLU A 1 271 ? -13.359 -20.772 -3.901 1.00 62.19 271 GLU A O 1
ATOM 2195 N N . GLY A 1 272 ? -11.334 -19.986 -4.441 1.00 68.56 272 GLY A N 1
ATOM 2196 C CA . GLY A 1 272 ? -11.733 -18.578 -4.384 1.00 68.56 272 GLY A CA 1
ATOM 2197 C C . GLY A 1 272 ? -11.861 -18.019 -2.964 1.00 68.56 272 GLY A C 1
ATOM 2198 O O . GLY A 1 272 ? -12.666 -17.129 -2.732 1.00 68.56 272 GLY A O 1
ATOM 2199 N N . LEU A 1 273 ? -11.075 -18.493 -1.982 1.00 77.00 273 LEU A N 1
ATOM 2200 C CA . LEU A 1 273 ? -11.098 -17.907 -0.623 1.00 77.00 273 LEU A CA 1
ATOM 2201 C C . LEU A 1 273 ? -10.820 -16.394 -0.656 1.00 77.00 273 LEU A C 1
ATOM 2203 O O . LEU A 1 273 ? -11.399 -15.635 0.115 1.00 77.00 273 LEU A O 1
ATOM 2207 N N . TYR A 1 274 ? -9.966 -15.960 -1.584 1.00 79.19 274 TYR A N 1
ATOM 2208 C CA . TYR A 1 274 ? -9.669 -14.550 -1.807 1.00 79.19 274 TYR A CA 1
ATOM 2209 C C . TYR A 1 274 ? -10.905 -13.715 -2.184 1.00 79.19 274 TYR A C 1
ATOM 2211 O O . TYR A 1 274 ? -10.870 -12.504 -2.013 1.00 79.19 274 TYR A O 1
ATOM 2219 N N . GLU A 1 275 ? -11.986 -14.323 -2.686 1.00 83.12 275 GLU A N 1
ATOM 2220 C CA . GLU A 1 275 ? -13.236 -13.628 -3.036 1.00 83.12 275 GLU A CA 1
ATOM 2221 C C . GLU A 1 275 ? -13.987 -13.129 -1.799 1.00 83.12 275 GLU A C 1
ATOM 2223 O O . GLU A 1 275 ? -14.841 -12.259 -1.915 1.00 83.12 275 GLU A O 1
ATOM 2228 N N . GLN A 1 276 ? -13.655 -13.647 -0.612 1.00 83.38 276 GLN A N 1
ATOM 2229 C CA . GLN A 1 276 ? -14.212 -13.164 0.654 1.00 83.38 276 GLN A CA 1
ATOM 2230 C C . GLN A 1 276 ? -13.589 -11.837 1.090 1.00 83.38 276 GLN A C 1
ATOM 2232 O O . GLN A 1 276 ? -14.165 -11.150 1.925 1.00 83.38 276 GLN A O 1
ATOM 2237 N N . PHE A 1 277 ? -12.425 -11.486 0.541 1.00 86.81 277 PHE A N 1
ATOM 2238 C CA . PHE A 1 277 ? -11.768 -10.218 0.815 1.00 86.81 277 PHE A CA 1
ATOM 2239 C C . PHE A 1 277 ? -12.281 -9.170 -0.166 1.00 86.81 277 PHE A C 1
ATOM 2241 O O . PHE A 1 277 ? -12.320 -9.394 -1.385 1.00 86.81 277 PHE A O 1
ATOM 2248 N N . GLU A 1 278 ? -12.658 -8.020 0.378 1.00 88.19 278 GLU A N 1
ATOM 2249 C CA . GLU A 1 278 ? -13.112 -6.888 -0.414 1.00 88.19 278 GLU A CA 1
ATOM 2250 C C . GLU A 1 278 ? -11.973 -6.369 -1.312 1.00 88.19 278 GLU A C 1
ATOM 2252 O O . GLU A 1 278 ? -10.790 -6.461 -0.949 1.00 88.19 278 GLU A O 1
ATOM 2257 N N . PRO A 1 279 ? -12.294 -5.885 -2.526 1.00 91.50 279 PRO A N 1
ATOM 2258 C CA . PRO A 1 279 ? -11.342 -5.153 -3.348 1.00 91.50 279 PRO A CA 1
ATOM 2259 C C . PRO A 1 279 ? -10.708 -3.992 -2.581 1.00 91.50 279 PRO A C 1
ATOM 2261 O O . PRO A 1 279 ? -11.320 -3.392 -1.705 1.00 91.50 279 PRO A O 1
ATOM 2264 N N . TYR A 1 280 ? -9.467 -3.675 -2.932 1.00 91.19 280 TYR A N 1
ATOM 2265 C CA . TYR A 1 280 ? -8.730 -2.572 -2.343 1.00 91.19 280 TYR A CA 1
ATOM 2266 C C . TYR A 1 280 ? -9.468 -1.251 -2.559 1.00 91.19 280 TYR A C 1
ATOM 2268 O O . TYR A 1 280 ? -9.674 -0.826 -3.698 1.00 91.19 280 TYR A O 1
ATOM 2276 N N . GLU A 1 281 ? -9.765 -0.582 -1.452 1.00 89.50 281 GLU A N 1
ATOM 2277 C CA . GLU A 1 281 ? -10.272 0.780 -1.414 1.00 89.50 281 GLU A CA 1
ATOM 2278 C C . GLU A 1 281 ? -9.289 1.644 -0.613 1.00 89.50 281 GLU A C 1
ATOM 2280 O O . GLU A 1 281 ? -8.960 1.348 0.539 1.00 89.50 281 GLU A O 1
ATOM 2285 N N . GLU A 1 282 ? -8.792 2.713 -1.239 1.00 86.25 282 GLU A N 1
ATOM 2286 C CA . GLU A 1 282 ? -7.724 3.556 -0.687 1.00 86.25 282 GLU A CA 1
ATOM 2287 C C . GLU A 1 282 ? -8.118 4.164 0.667 1.00 86.25 282 GLU A C 1
ATOM 2289 O O . GLU A 1 282 ? -7.347 4.108 1.629 1.00 86.25 282 GLU A O 1
ATOM 2294 N N . MET A 1 283 ? -9.342 4.693 0.766 1.00 85.75 283 MET A N 1
ATOM 2295 C CA . MET A 1 283 ? -9.825 5.339 1.984 1.00 85.75 283 MET A CA 1
ATOM 2296 C C . MET A 1 283 ? -10.071 4.332 3.109 1.00 85.75 283 MET A C 1
ATOM 2298 O O . MET A 1 283 ? -9.641 4.573 4.238 1.00 85.75 283 MET A O 1
ATOM 2302 N N . ALA A 1 284 ? -10.706 3.195 2.813 1.00 88.50 284 ALA A N 1
ATOM 2303 C CA . ALA A 1 284 ? -10.941 2.146 3.802 1.00 88.50 284 ALA A CA 1
ATOM 2304 C C . ALA A 1 284 ? -9.621 1.617 4.383 1.00 88.50 284 ALA A C 1
ATOM 2306 O O . ALA A 1 284 ? -9.473 1.533 5.606 1.00 88.50 284 ALA A O 1
ATOM 2307 N N . GLN A 1 285 ? -8.626 1.353 3.528 1.00 88.50 285 GLN A N 1
ATOM 2308 C CA . GLN A 1 285 ? -7.308 0.900 3.967 1.00 88.50 285 GLN A CA 1
ATOM 2309 C C . GLN A 1 285 ? -6.607 1.961 4.832 1.00 88.50 285 GLN A C 1
ATOM 2311 O O . GLN A 1 285 ? -6.076 1.651 5.901 1.00 88.50 285 GLN A O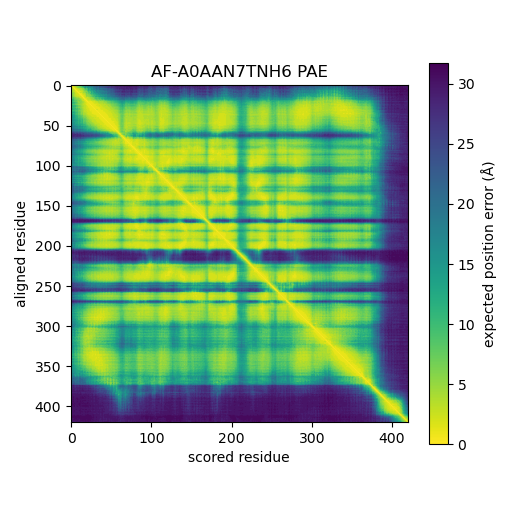 1
ATOM 2316 N N . LEU A 1 286 ? -6.630 3.228 4.406 1.00 88.00 286 LEU A N 1
ATOM 2317 C CA . LEU A 1 286 ? -6.035 4.334 5.158 1.00 88.00 286 LEU A CA 1
ATOM 2318 C C . LEU A 1 286 ? -6.677 4.484 6.546 1.00 88.00 286 LEU A C 1
ATOM 2320 O O . LEU A 1 286 ? -5.967 4.636 7.544 1.00 88.00 286 LEU A O 1
ATOM 2324 N N . MET A 1 287 ? -8.009 4.421 6.616 1.00 87.44 287 MET A N 1
ATOM 2325 C CA . MET A 1 287 ? -8.760 4.542 7.866 1.00 87.44 287 MET A CA 1
ATOM 2326 C C . MET A 1 287 ? -8.541 3.344 8.789 1.00 87.44 287 MET A C 1
ATOM 2328 O O . MET A 1 287 ? -8.400 3.542 9.994 1.00 87.44 287 MET A O 1
ATOM 2332 N N . HIS A 1 288 ? -8.429 2.126 8.250 1.00 88.19 288 HIS A N 1
ATOM 2333 C CA . HIS A 1 288 ? -8.106 0.932 9.032 1.00 88.19 288 HIS A CA 1
ATOM 2334 C C . HIS A 1 288 ? -6.773 1.089 9.783 1.00 88.19 288 HIS A C 1
ATOM 2336 O O . HIS A 1 288 ? -6.712 0.936 11.006 1.00 88.19 288 HIS A O 1
ATOM 2342 N N . HIS A 1 289 ? -5.711 1.494 9.082 1.00 86.94 289 HIS A N 1
ATOM 2343 C CA . HIS A 1 289 ? -4.389 1.688 9.695 1.00 86.94 289 HIS A CA 1
ATOM 2344 C C . HIS A 1 289 ? -4.319 2.919 10.595 1.00 86.94 289 HIS A C 1
ATOM 2346 O O . HIS A 1 289 ? -3.623 2.913 11.618 1.00 86.94 289 HIS A O 1
ATOM 2352 N N . PHE A 1 290 ? -5.070 3.973 10.268 1.00 90.19 290 PHE A N 1
ATOM 2353 C CA . PHE A 1 290 ? -5.220 5.094 11.185 1.00 90.19 290 PHE A CA 1
ATOM 2354 C C . PHE A 1 290 ? -5.908 4.661 12.485 1.00 90.19 290 PHE A C 1
ATOM 2356 O O . PHE A 1 290 ? -5.442 5.045 13.556 1.00 90.19 290 PHE A O 1
ATOM 2363 N N . ALA A 1 291 ? -6.937 3.812 12.422 1.00 87.25 291 ALA A N 1
ATOM 2364 C CA . ALA A 1 291 ? -7.609 3.281 13.603 1.00 87.25 291 ALA A CA 1
ATOM 2365 C C . ALA A 1 291 ? -6.657 2.445 14.478 1.00 87.25 291 ALA A C 1
ATOM 2367 O O . ALA A 1 291 ? -6.702 2.553 15.702 1.00 87.25 291 ALA A O 1
ATOM 2368 N N . GLU A 1 292 ? -5.734 1.665 13.902 1.00 86.25 292 GLU A N 1
ATOM 2369 C CA . GLU A 1 292 ? -4.688 0.979 14.681 1.00 86.25 292 GLU A CA 1
ATOM 2370 C C . GLU A 1 292 ? -3.760 1.965 15.410 1.00 86.25 292 GLU A C 1
ATOM 2372 O O . GLU A 1 292 ? -3.478 1.820 16.608 1.00 86.25 292 GLU A O 1
ATOM 2377 N N . TYR A 1 293 ? -3.287 2.987 14.691 1.00 87.12 293 TYR A N 1
ATOM 2378 C CA . TYR A 1 293 ? -2.447 4.048 15.246 1.00 87.12 293 TYR A CA 1
ATOM 2379 C C . TYR A 1 293 ? -3.167 4.796 16.375 1.00 87.12 293 TYR A C 1
ATOM 2381 O O . TYR A 1 293 ? -2.612 5.024 17.457 1.00 87.12 293 TYR A O 1
ATOM 2389 N N . GLU A 1 294 ? -4.423 5.142 16.128 1.00 85.75 294 GLU A N 1
ATOM 2390 C CA . GLU A 1 294 ? -5.306 5.830 17.045 1.00 85.75 294 GLU A CA 1
ATOM 2391 C C . GLU A 1 294 ? -5.579 4.986 18.297 1.00 85.75 294 GLU A C 1
ATOM 2393 O O . GLU A 1 294 ? -5.380 5.466 19.418 1.00 85.75 294 GLU A O 1
ATOM 2398 N N . ASN A 1 295 ? -5.907 3.706 18.135 1.00 84.44 295 ASN A N 1
ATOM 2399 C CA . ASN A 1 295 ? -6.074 2.765 19.238 1.00 84.44 295 ASN A CA 1
ATOM 2400 C C . ASN A 1 295 ? -4.829 2.716 20.127 1.00 84.44 295 ASN A C 1
ATOM 2402 O O . ASN A 1 295 ? -4.947 2.705 21.353 1.00 84.44 295 ASN A O 1
ATOM 2406 N N . GLY A 1 296 ? -3.625 2.744 19.551 1.00 83.19 296 GLY A N 1
ATOM 2407 C CA . GLY A 1 296 ? -2.383 2.841 20.321 1.00 83.19 296 GLY A CA 1
ATOM 2408 C C . GLY A 1 296 ? -2.283 4.123 21.161 1.00 83.19 296 GLY A C 1
ATOM 2409 O O . GLY A 1 296 ? -1.793 4.092 22.295 1.00 83.19 296 GLY A O 1
ATOM 2410 N N . LEU A 1 297 ? -2.776 5.249 20.638 1.00 80.06 297 LEU A N 1
ATOM 2411 C CA . LEU A 1 297 ? -2.786 6.541 21.327 1.00 80.06 297 LEU A CA 1
ATOM 2412 C C . LEU A 1 297 ? -3.823 6.611 22.455 1.00 80.06 297 LEU A C 1
ATOM 2414 O O . LEU A 1 297 ? -3.511 7.154 23.522 1.00 80.06 297 LEU A O 1
ATOM 2418 N N . TRP A 1 298 ? -5.036 6.096 22.241 1.00 80.88 298 TRP A N 1
ATOM 2419 C CA . TRP A 1 298 ? -6.108 6.129 23.243 1.00 80.88 298 TRP A CA 1
ATOM 2420 C C . TRP A 1 298 ? -5.923 5.058 24.323 1.00 80.88 298 TRP A C 1
ATOM 2422 O O . TRP A 1 298 ? -6.092 5.355 25.506 1.00 80.88 298 TRP A O 1
ATOM 2432 N N . ASN A 1 299 ? -5.414 3.871 23.978 1.00 79.38 299 ASN A N 1
ATOM 2433 C CA . ASN A 1 299 ? -5.175 2.787 24.942 1.00 79.38 299 ASN A CA 1
ATOM 2434 C C . ASN A 1 299 ? -3.925 2.975 25.821 1.00 79.38 299 ASN A C 1
ATOM 2436 O O . ASN A 1 299 ? -3.661 2.175 26.731 1.00 79.38 299 ASN A O 1
ATOM 2440 N N . ALA A 1 300 ? -3.143 4.036 25.602 1.00 80.38 300 ALA A N 1
ATOM 2441 C CA . ALA A 1 300 ? -1.966 4.349 26.403 1.00 80.38 300 ALA A CA 1
ATOM 2442 C C . ALA A 1 300 ? -2.354 4.676 27.860 1.00 80.38 300 ALA A C 1
ATOM 2444 O O . ALA A 1 300 ? -2.728 5.806 28.198 1.00 80.38 300 ALA A O 1
ATOM 2445 N N . LYS A 1 301 ? -2.257 3.674 28.746 1.00 78.56 301 LYS A N 1
ATOM 2446 C CA . LYS A 1 301 ? -2.651 3.776 30.162 1.00 78.56 301 LYS A CA 1
ATOM 2447 C C . LYS A 1 301 ? -2.024 4.990 30.849 1.00 78.56 301 LYS A C 1
ATOM 2449 O O . LYS A 1 301 ? -0.811 5.173 30.836 1.00 78.56 301 LYS A O 1
ATOM 2454 N N . GLY A 1 302 ? -2.862 5.766 31.537 1.00 73.25 302 GLY A N 1
ATOM 2455 C CA . GLY A 1 302 ? -2.431 6.920 32.332 1.00 73.25 302 GLY A CA 1
ATOM 2456 C C . GLY A 1 302 ? -2.391 8.238 31.558 1.00 73.25 302 GLY A C 1
ATOM 2457 O O . GLY A 1 302 ? -2.068 9.268 32.144 1.00 73.25 302 GLY A O 1
ATOM 2458 N N . THR A 1 303 ? -2.761 8.234 30.277 1.00 82.31 303 THR A N 1
ATOM 2459 C CA . THR A 1 303 ? -2.928 9.452 29.476 1.00 82.31 303 THR A CA 1
ATOM 2460 C C . THR A 1 303 ? -4.341 10.019 29.613 1.00 82.31 303 THR A C 1
ATOM 2462 O O . THR A 1 303 ? -5.290 9.275 29.860 1.00 82.31 303 THR A O 1
ATOM 2465 N N . VAL A 1 304 ? -4.500 11.336 29.415 1.00 80.81 304 VAL A N 1
ATOM 2466 C CA . VAL A 1 304 ? -5.819 12.008 29.381 1.00 80.81 304 VAL A CA 1
ATOM 2467 C C . VAL A 1 304 ? -6.743 11.350 28.353 1.00 80.81 304 VAL A C 1
ATOM 2469 O O . VAL A 1 304 ? -7.914 11.134 28.640 1.00 80.81 304 VAL A O 1
ATOM 2472 N N . ARG A 1 305 ? -6.187 10.953 27.205 1.00 79.69 305 ARG A N 1
ATOM 2473 C CA . ARG A 1 305 ? -6.887 10.234 26.137 1.00 79.69 305 ARG A CA 1
ATOM 2474 C C . ARG A 1 305 ? -7.507 8.931 26.645 1.00 79.69 305 ARG A C 1
ATOM 2476 O O . ARG A 1 305 ? -8.717 8.792 26.585 1.00 79.69 305 ARG A O 1
ATOM 2483 N N . SER A 1 306 ? -6.737 8.079 27.324 1.00 82.38 306 SER A N 1
ATOM 2484 C CA . SER A 1 306 ? -7.265 6.832 27.913 1.00 82.38 306 SER A CA 1
ATOM 2485 C C . SER A 1 306 ? -8.373 7.015 28.956 1.00 82.38 306 SER A C 1
ATOM 2487 O O . SER A 1 306 ? -9.070 6.062 29.305 1.00 82.38 306 SER A O 1
ATOM 2489 N N . TYR A 1 307 ? -8.490 8.201 29.560 1.00 82.06 307 TYR A N 1
ATOM 2490 C CA . TYR A 1 307 ? -9.600 8.509 30.461 1.00 82.06 307 TYR A CA 1
ATOM 2491 C C . TYR A 1 307 ? -10.822 9.005 29.698 1.00 82.06 307 TYR A C 1
ATOM 2493 O O . TYR A 1 307 ? -11.926 8.638 30.076 1.00 82.06 307 TYR A O 1
ATOM 2501 N N . LEU A 1 308 ? -10.626 9.814 28.655 1.00 83.25 308 LEU A N 1
ATOM 2502 C CA . LEU A 1 308 ? -11.702 10.283 27.783 1.00 83.25 308 LEU A CA 1
ATOM 2503 C C . LEU A 1 308 ? -12.378 9.111 27.067 1.00 83.25 308 LEU A C 1
ATOM 2505 O O . LEU A 1 308 ? -13.591 9.000 27.159 1.00 83.25 308 LEU A O 1
ATOM 2509 N N . ASP A 1 309 ? -11.589 8.207 26.491 1.00 81.12 309 ASP A N 1
ATOM 2510 C CA . ASP A 1 309 ? -12.040 6.986 25.809 1.00 81.12 309 ASP A CA 1
ATOM 2511 C C . ASP A 1 309 ? -12.968 6.134 26.692 1.00 81.12 309 ASP A C 1
ATOM 2513 O O . ASP A 1 309 ? -14.127 5.895 26.379 1.00 81.12 309 ASP A O 1
ATOM 2517 N N . ARG A 1 310 ? -12.530 5.829 27.920 1.00 83.81 310 ARG A N 1
ATOM 2518 C CA . ARG A 1 310 ? -13.349 5.087 28.896 1.00 83.81 310 ARG A CA 1
ATOM 2519 C C . ARG A 1 310 ? -14.637 5.795 29.311 1.00 83.81 310 ARG A C 1
ATOM 2521 O O . ARG A 1 310 ? -15.574 5.132 29.755 1.00 83.81 310 ARG A O 1
ATOM 2528 N N . VAL A 1 311 ? -14.657 7.127 29.295 1.00 83.12 311 VAL A N 1
ATOM 2529 C CA . VAL A 1 311 ? -15.871 7.891 29.606 1.00 83.12 311 VAL A CA 1
ATOM 2530 C C . VAL A 1 311 ? -16.808 7.887 28.401 1.00 83.12 311 VAL A C 1
ATOM 2532 O O . VAL A 1 311 ? -18.010 7.747 28.607 1.00 83.12 311 VAL A O 1
ATOM 2535 N N . ASP A 1 312 ? -16.273 7.987 27.185 1.00 81.06 312 ASP A N 1
ATOM 2536 C CA . ASP A 1 312 ? -17.036 7.919 25.937 1.00 81.06 312 ASP A CA 1
ATOM 2537 C C . ASP A 1 312 ? -17.703 6.543 25.780 1.00 81.06 312 ASP A C 1
ATOM 2539 O O . ASP A 1 312 ? -18.928 6.471 25.699 1.00 81.06 312 ASP A O 1
ATOM 2543 N N . ASP A 1 313 ? -16.947 5.454 25.963 1.00 83.62 313 ASP A N 1
ATOM 2544 C CA . ASP A 1 313 ? -17.458 4.074 26.029 1.00 83.62 313 ASP A CA 1
ATOM 2545 C C . ASP A 1 313 ? -18.581 3.910 27.060 1.00 83.62 313 ASP A C 1
ATOM 2547 O O . ASP A 1 313 ? -19.590 3.227 26.848 1.00 83.62 313 ASP A O 1
ATOM 2551 N N . TRP A 1 314 ? -18.404 4.520 28.237 1.00 85.94 314 TRP A N 1
ATOM 2552 C CA . TRP A 1 314 ? -19.399 4.440 29.297 1.00 85.94 314 TRP A CA 1
ATOM 2553 C C . TRP A 1 314 ? -20.692 5.162 28.903 1.00 85.94 314 TRP A C 1
ATOM 2555 O O . TRP A 1 314 ? -21.772 4.630 29.173 1.00 85.94 314 TRP A O 1
ATOM 2565 N N . ILE A 1 315 ? -20.588 6.334 28.266 1.00 80.62 315 ILE A N 1
ATOM 2566 C CA . ILE A 1 315 ? -21.729 7.109 27.764 1.00 80.62 315 ILE A CA 1
ATOM 2567 C C . ILE A 1 315 ? -22.427 6.361 26.631 1.00 80.62 315 ILE A C 1
ATOM 2569 O O . ILE A 1 315 ? -23.652 6.238 26.684 1.00 80.62 315 ILE A O 1
ATOM 2573 N N . GLY A 1 316 ? -21.674 5.819 25.672 1.00 80.88 316 GLY A N 1
ATOM 2574 C CA . GLY A 1 316 ? -22.207 5.007 24.581 1.00 80.88 316 GLY A CA 1
ATOM 2575 C C . GLY A 1 316 ? -23.076 3.877 25.128 1.00 80.88 316 GLY A C 1
ATOM 2576 O O . GLY A 1 316 ? -24.289 3.841 24.930 1.00 80.88 316 GLY A O 1
ATOM 2577 N N . LYS A 1 317 ? -22.484 3.047 25.987 1.00 85.00 317 LYS A N 1
ATOM 2578 C CA . LYS A 1 317 ? -23.135 1.851 26.532 1.00 85.00 317 LYS A CA 1
ATOM 2579 C C . LYS A 1 317 ? -24.301 2.117 27.491 1.00 85.00 317 LYS A C 1
ATOM 2581 O O . LYS A 1 317 ? -25.243 1.332 27.562 1.00 85.00 317 LYS A O 1
ATOM 2586 N N . HIS A 1 318 ? -24.226 3.160 28.319 1.00 84.88 318 HIS A N 1
ATOM 2587 C CA . HIS A 1 318 ? -25.219 3.379 29.386 1.00 84.88 318 HIS A CA 1
ATOM 2588 C C . HIS A 1 318 ? -26.238 4.467 29.062 1.00 84.88 318 HIS A C 1
ATOM 2590 O O . HIS A 1 318 ? -27.216 4.606 29.801 1.00 84.88 318 HIS A O 1
ATOM 2596 N N . ILE A 1 319 ? -26.015 5.246 28.002 1.00 80.88 319 ILE A N 1
ATOM 2597 C CA . ILE A 1 319 ? -26.872 6.374 27.643 1.00 80.88 319 ILE A CA 1
ATOM 2598 C C . ILE A 1 319 ? -27.271 6.321 26.171 1.00 80.88 319 ILE A C 1
ATOM 2600 O O . ILE A 1 319 ? -28.468 6.324 25.900 1.00 80.88 319 ILE A O 1
ATOM 2604 N N . ALA A 1 320 ? -26.322 6.257 25.235 1.00 80.94 320 ALA A N 1
ATOM 2605 C CA . ALA A 1 320 ? -26.633 6.340 23.807 1.00 80.94 320 ALA A CA 1
ATOM 2606 C C . ALA A 1 320 ? -27.388 5.104 23.292 1.00 80.94 320 ALA A C 1
ATOM 2608 O O . ALA A 1 320 ? -28.480 5.254 22.733 1.00 80.94 320 ALA A O 1
ATOM 2609 N N . GLU A 1 321 ? -26.885 3.908 23.600 1.00 85.25 321 GLU A N 1
ATOM 2610 C CA . GLU A 1 321 ? -27.447 2.637 23.132 1.00 85.25 321 GLU A CA 1
ATOM 2611 C C . GLU A 1 321 ? -28.862 2.399 23.687 1.00 85.25 321 GLU A C 1
ATOM 2613 O O . GLU A 1 321 ? -29.796 2.177 22.908 1.00 85.25 321 GLU A O 1
ATOM 2618 N N . PRO A 1 322 ? -29.126 2.585 24.999 1.00 87.31 322 PRO A N 1
ATOM 2619 C CA . PRO A 1 322 ? -30.485 2.502 25.534 1.00 87.31 322 PRO A CA 1
ATOM 2620 C C . PRO A 1 322 ? -31.464 3.532 24.952 1.00 87.31 322 PRO A C 1
ATOM 2622 O O . PRO A 1 322 ? -32.678 3.335 25.034 1.00 87.31 322 PRO A O 1
ATOM 2625 N N . MET A 1 323 ? -30.961 4.648 24.415 1.00 82.94 323 MET A N 1
ATOM 2626 C CA . MET A 1 323 ? -31.770 5.706 23.804 1.00 82.94 323 MET A CA 1
ATOM 2627 C C . MET A 1 323 ? -31.893 5.559 22.280 1.00 82.94 323 MET A C 1
ATOM 2629 O O . MET A 1 323 ? -32.631 6.337 21.673 1.00 82.94 323 MET A O 1
ATOM 2633 N N . GLY A 1 324 ? -31.222 4.573 21.670 1.00 83.69 324 GLY A N 1
ATOM 2634 C CA . GLY A 1 324 ? -31.186 4.374 20.220 1.00 83.69 324 GLY A CA 1
ATOM 2635 C C . GLY A 1 324 ? -30.497 5.519 19.475 1.00 83.69 324 GLY A C 1
ATOM 2636 O O . GLY A 1 324 ? -30.928 5.879 18.381 1.00 83.69 324 GLY A O 1
ATOM 2637 N N . LEU A 1 325 ? -29.490 6.143 20.096 1.00 82.62 325 LEU A N 1
ATOM 2638 C CA . LEU A 1 325 ? -28.786 7.313 19.562 1.00 82.62 325 LEU A CA 1
ATOM 2639 C C . LEU A 1 325 ? -27.444 6.984 18.900 1.00 82.62 325 LEU A C 1
ATOM 2641 O O . LEU A 1 325 ? -26.850 7.898 18.335 1.00 82.62 325 LEU A O 1
ATOM 2645 N N . ASP A 1 326 ? -26.989 5.732 18.943 1.00 79.56 326 ASP A N 1
ATOM 2646 C CA . ASP A 1 326 ? -25.640 5.337 18.507 1.00 79.56 326 ASP A CA 1
ATOM 2647 C C . ASP A 1 326 ? -25.348 5.790 17.077 1.00 79.56 326 ASP A C 1
ATOM 2649 O O . ASP A 1 326 ? -24.488 6.636 16.874 1.00 79.56 326 ASP A O 1
ATOM 2653 N N . GLY A 1 327 ? -26.189 5.412 16.108 1.00 80.25 327 GLY A N 1
ATOM 2654 C CA . GLY A 1 327 ? -25.981 5.816 14.712 1.00 80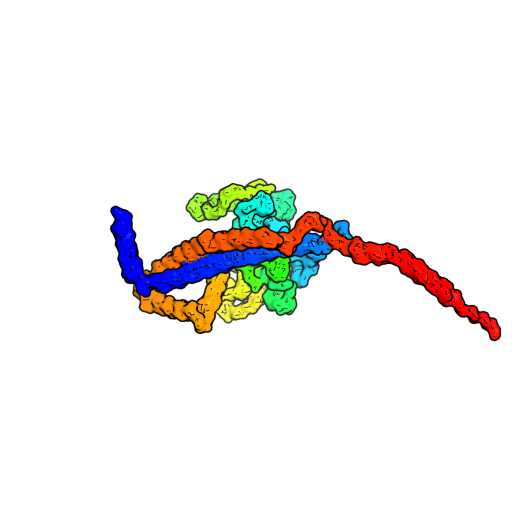.25 327 GLY A CA 1
ATOM 2655 C C . GLY A 1 327 ? -26.015 7.335 14.469 1.00 80.25 327 GLY A C 1
ATOM 2656 O O . GLY A 1 327 ? -25.432 7.818 13.502 1.00 80.25 327 GLY A O 1
ATOM 2657 N N . LEU A 1 328 ? -26.672 8.118 15.337 1.00 81.38 328 LEU A N 1
ATOM 2658 C CA . LEU A 1 328 ? -26.639 9.583 15.253 1.00 81.38 328 LEU A CA 1
ATOM 2659 C C . LEU A 1 328 ? -25.338 10.155 15.828 1.00 81.38 328 LEU A C 1
ATOM 2661 O O . LEU A 1 328 ? -24.840 11.152 15.308 1.00 81.38 328 LEU A O 1
ATOM 2665 N N . LEU A 1 329 ? -24.818 9.569 16.907 1.00 80.50 329 LEU A N 1
ATOM 2666 C CA . LEU A 1 329 ? -23.550 9.984 17.503 1.00 80.50 329 LEU A CA 1
ATOM 2667 C C . LEU A 1 329 ? -22.363 9.559 16.638 1.00 80.50 329 LEU A C 1
ATOM 2669 O O . LEU A 1 329 ? -21.472 10.381 16.448 1.00 80.50 329 LEU A O 1
ATOM 2673 N N . ASP A 1 330 ? -22.410 8.366 16.049 1.00 80.56 330 ASP A N 1
ATOM 2674 C CA . ASP A 1 330 ? -21.407 7.866 15.106 1.00 80.56 330 ASP A CA 1
ATOM 2675 C C . ASP A 1 330 ? -21.364 8.758 13.859 1.00 80.56 330 ASP A C 1
ATOM 2677 O O . ASP A 1 330 ? -20.331 9.336 13.530 1.00 80.56 330 ASP A O 1
ATOM 2681 N N . GLY A 1 331 ? -22.522 9.032 13.244 1.00 82.19 331 GLY A N 1
ATOM 2682 C CA . GLY A 1 331 ? -22.582 9.944 12.099 1.00 82.19 331 GLY A CA 1
ATOM 2683 C C . GLY A 1 331 ? -22.118 11.371 12.429 1.00 82.19 331 GLY A C 1
ATOM 2684 O O . GLY A 1 331 ? -21.487 12.032 11.604 1.00 82.19 331 GLY A O 1
ATOM 2685 N N . LEU A 1 332 ? -22.395 11.874 13.640 1.00 81.94 332 LEU A N 1
ATOM 2686 C CA . LEU A 1 332 ? -21.871 13.168 14.096 1.00 81.94 332 LEU A CA 1
ATOM 2687 C C . LEU A 1 332 ? -20.345 13.126 14.248 1.00 81.94 332 LEU A C 1
ATOM 2689 O O . LEU A 1 332 ? -19.669 14.077 13.847 1.00 81.94 332 LEU A O 1
ATOM 2693 N N . HIS A 1 333 ? -19.826 12.056 14.849 1.00 85.38 333 HIS A N 1
ATOM 2694 C CA . HIS A 1 333 ? -18.404 11.834 15.052 1.00 85.38 333 HIS A CA 1
ATOM 2695 C C . HIS A 1 333 ? -17.666 11.850 13.709 1.00 85.38 333 HIS A C 1
ATOM 2697 O O . HIS A 1 333 ? -16.735 12.640 13.551 1.00 85.38 333 HIS A O 1
ATOM 2703 N N . ASP A 1 334 ? -18.144 11.094 12.721 1.00 84.75 334 ASP A N 1
ATOM 2704 C CA . ASP A 1 334 ? -17.517 10.975 11.401 1.00 84.75 334 ASP A CA 1
ATOM 2705 C C . ASP A 1 334 ? -17.503 12.305 10.643 1.00 84.75 334 ASP A C 1
ATOM 2707 O O . ASP A 1 334 ? -16.466 12.734 10.132 1.00 84.75 334 ASP A O 1
ATOM 2711 N N . ILE A 1 335 ? -18.629 13.029 10.638 1.00 87.56 335 ILE A N 1
ATOM 2712 C CA . ILE A 1 335 ? -18.718 14.351 9.998 1.00 87.56 335 ILE A CA 1
ATOM 2713 C C . ILE A 1 335 ? -17.702 15.318 10.615 1.00 87.56 335 ILE A C 1
ATOM 2715 O O . ILE A 1 335 ? -17.035 16.073 9.902 1.00 87.56 335 ILE A O 1
ATOM 2719 N N . VAL A 1 336 ? -17.597 15.333 11.945 1.00 88.06 336 VAL A N 1
ATOM 2720 C CA . VAL A 1 336 ? -16.705 16.256 12.658 1.00 88.06 336 VAL A CA 1
ATOM 2721 C C . VAL A 1 336 ? -15.253 15.848 12.463 1.00 88.06 336 VAL A C 1
ATOM 2723 O O . VAL A 1 336 ? -14.421 16.718 12.214 1.00 88.06 336 VAL A O 1
ATOM 2726 N N . PHE A 1 337 ? -14.957 14.551 12.504 1.00 89.56 337 PHE A N 1
ATOM 2727 C CA . PHE A 1 337 ? -13.642 13.993 12.223 1.00 89.56 337 PHE A CA 1
ATOM 2728 C C . PHE A 1 337 ? -13.144 14.411 10.832 1.00 89.56 337 PHE A C 1
ATOM 2730 O O . PHE A 1 337 ? -12.087 15.042 10.733 1.00 89.56 337 PHE A O 1
ATOM 2737 N N . VAL A 1 338 ? -13.934 14.167 9.778 1.00 88.19 338 VAL A N 1
ATOM 2738 C CA . VAL A 1 338 ? -13.582 14.526 8.392 1.00 88.19 338 VAL A CA 1
ATOM 2739 C C . VAL A 1 338 ? -13.403 16.037 8.247 1.00 88.19 338 VAL A C 1
ATOM 2741 O O . VAL A 1 338 ? -12.409 16.504 7.683 1.00 88.19 338 VAL A O 1
ATOM 2744 N N . LEU A 1 339 ? -14.334 16.828 8.792 1.00 90.44 339 LEU A N 1
ATOM 2745 C CA . LEU A 1 339 ? -14.280 18.287 8.706 1.00 90.44 339 LEU A CA 1
ATOM 2746 C C . LEU A 1 339 ? -13.038 18.849 9.409 1.00 90.44 339 LEU A C 1
ATOM 2748 O O . LEU A 1 339 ? -12.335 19.690 8.847 1.00 90.44 339 LEU A O 1
ATOM 2752 N N . VAL A 1 340 ? -12.765 18.405 10.637 1.00 91.94 340 VAL A N 1
ATOM 2753 C CA . VAL A 1 340 ? -11.613 18.864 11.421 1.00 91.94 340 VAL A CA 1
ATOM 2754 C C . VAL A 1 340 ? -10.309 18.405 10.780 1.00 91.94 340 VAL A C 1
ATOM 2756 O O . VAL A 1 340 ? -9.375 19.207 10.706 1.00 91.94 340 VAL A O 1
ATOM 2759 N N . GLY A 1 341 ? -10.238 17.167 10.287 1.00 88.94 341 GLY A N 1
ATOM 2760 C CA . GLY A 1 341 ? -9.073 16.658 9.565 1.00 88.94 341 GLY A CA 1
ATOM 2761 C C . GLY A 1 341 ? -8.746 17.520 8.350 1.00 88.94 341 GLY A C 1
ATOM 2762 O O . GLY A 1 341 ? -7.635 18.047 8.244 1.00 88.94 341 GLY A O 1
ATOM 2763 N N . ARG A 1 342 ? -9.744 17.786 7.500 1.00 89.50 342 ARG A N 1
ATOM 2764 C CA . ARG A 1 342 ? -9.582 18.641 6.319 1.00 89.50 342 ARG A CA 1
ATOM 2765 C C . ARG A 1 342 ? -9.176 20.071 6.674 1.00 89.50 342 ARG A C 1
ATOM 2767 O O . ARG A 1 342 ? -8.206 20.589 6.124 1.00 89.50 342 ARG A O 1
ATOM 2774 N N . LEU A 1 343 ? -9.871 20.704 7.622 1.00 91.12 343 LEU A N 1
ATOM 2775 C CA . LEU A 1 343 ? -9.551 22.069 8.056 1.00 91.12 343 LEU A CA 1
ATOM 2776 C C . LEU A 1 343 ? -8.149 22.164 8.664 1.00 91.12 343 LEU A C 1
ATOM 2778 O O . LEU A 1 343 ? -7.459 23.157 8.451 1.00 91.12 343 LEU A O 1
ATOM 2782 N N . THR A 1 344 ? -7.711 21.148 9.408 1.00 90.50 344 THR A N 1
ATOM 2783 C CA . THR A 1 344 ? -6.353 21.101 9.967 1.00 90.50 344 THR A CA 1
ATOM 2784 C C . THR A 1 344 ? -5.315 20.982 8.854 1.00 90.50 344 THR A C 1
ATOM 2786 O O . THR A 1 344 ? -4.319 21.708 8.873 1.00 90.50 344 THR A O 1
ATOM 2789 N N . GLY A 1 345 ? -5.568 20.136 7.853 1.00 84.81 345 GLY A N 1
ATOM 2790 C CA . GLY A 1 345 ? -4.734 20.032 6.657 1.00 84.81 345 GLY A CA 1
ATOM 2791 C C . GLY A 1 345 ? -4.572 21.376 5.941 1.00 84.81 345 GLY A C 1
ATOM 2792 O O . GLY A 1 345 ? -3.455 21.865 5.771 1.00 84.81 345 GLY A O 1
ATOM 2793 N N . GLU A 1 346 ? -5.688 22.019 5.594 1.00 87.50 346 GLU A N 1
ATOM 2794 C CA . GLU A 1 346 ? -5.694 23.249 4.792 1.00 87.50 346 GLU A CA 1
ATOM 2795 C C . GLU A 1 346 ? -5.231 24.495 5.570 1.00 87.50 346 GLU A C 1
ATOM 2797 O O . GLU A 1 346 ? -4.529 25.344 5.021 1.00 87.50 346 GLU A O 1
ATOM 2802 N N . LEU A 1 347 ? -5.615 24.641 6.844 1.00 91.31 347 LEU A N 1
ATOM 2803 C CA . LEU A 1 347 ? -5.396 25.879 7.609 1.00 91.31 347 LEU A CA 1
ATOM 2804 C C . LEU A 1 347 ? -4.185 25.838 8.540 1.00 91.31 347 LEU A C 1
ATOM 2806 O O . LEU A 1 347 ? -3.737 26.894 8.990 1.00 91.31 347 LEU A O 1
ATOM 2810 N N . VAL A 1 348 ? -3.670 24.651 8.865 1.00 90.88 348 VAL A N 1
ATOM 2811 C CA . VAL A 1 348 ? -2.536 24.496 9.787 1.00 90.88 348 VAL A CA 1
ATOM 2812 C C . VAL A 1 348 ? -1.346 23.888 9.067 1.00 90.88 348 VAL A C 1
ATOM 2814 O O . VAL A 1 348 ? -0.287 24.512 9.027 1.00 90.88 348 VAL A O 1
ATOM 2817 N N . ILE A 1 349 ? -1.515 22.703 8.482 1.00 86.12 349 ILE A N 1
ATOM 2818 C CA . ILE A 1 349 ? -0.403 21.937 7.912 1.00 86.12 349 ILE A CA 1
ATOM 2819 C C . ILE A 1 349 ? 0.121 22.598 6.638 1.00 86.12 349 ILE A C 1
ATOM 2821 O O . ILE A 1 349 ? 1.311 22.889 6.569 1.00 86.12 349 ILE A O 1
ATOM 2825 N N . ALA A 1 350 ? -0.738 22.926 5.669 1.00 82.56 350 ALA A N 1
ATOM 2826 C CA . ALA A 1 350 ? -0.292 23.545 4.420 1.00 82.56 350 ALA A CA 1
ATOM 2827 C C . ALA A 1 350 ? 0.459 24.882 4.641 1.00 82.56 350 ALA A C 1
ATOM 2829 O O . ALA A 1 350 ? 1.567 25.034 4.117 1.00 82.56 350 ALA A O 1
ATOM 2830 N N . PRO A 1 351 ? -0.030 25.828 5.474 1.00 87.94 351 PRO A N 1
ATOM 2831 C CA . PRO A 1 351 ? 0.736 27.026 5.816 1.00 87.94 351 PRO A CA 1
ATOM 2832 C C . PRO A 1 351 ? 2.037 26.722 6.564 1.00 87.94 351 PRO A C 1
ATOM 2834 O O . PRO A 1 351 ? 3.039 27.401 6.344 1.00 87.94 351 PRO A O 1
ATOM 2837 N N . MET A 1 352 ? 2.043 25.721 7.448 1.00 87.31 352 MET A N 1
ATOM 2838 C CA . MET A 1 352 ? 3.245 25.313 8.176 1.00 87.31 352 MET A CA 1
ATOM 2839 C C . MET A 1 352 ? 4.314 24.760 7.225 1.00 87.31 352 MET A C 1
ATOM 2841 O O . MET A 1 352 ? 5.464 25.186 7.322 1.00 87.31 352 MET A O 1
ATOM 2845 N N . ASN A 1 353 ? 3.937 23.892 6.283 1.00 80.81 353 ASN A N 1
ATOM 2846 C CA . ASN A 1 353 ? 4.833 23.327 5.272 1.00 80.81 353 ASN A CA 1
ATOM 2847 C C . ASN A 1 353 ? 5.384 24.429 4.360 1.00 80.81 353 ASN A C 1
ATOM 2849 O O . ASN A 1 353 ? 6.594 24.529 4.185 1.00 80.81 353 ASN A O 1
ATOM 2853 N N . MET A 1 354 ? 4.531 25.347 3.894 1.00 82.56 354 MET A N 1
ATOM 2854 C CA . MET A 1 354 ? 4.964 26.507 3.108 1.00 82.56 354 MET A CA 1
ATOM 2855 C C . MET A 1 354 ? 5.978 27.376 3.870 1.00 82.56 354 MET A C 1
ATOM 2857 O O . MET A 1 354 ? 6.991 27.801 3.315 1.00 82.56 354 MET A O 1
ATOM 2861 N N . LEU A 1 355 ? 5.727 27.663 5.153 1.00 83.25 355 LEU A N 1
ATOM 2862 C CA . LEU A 1 355 ? 6.658 28.434 5.983 1.00 83.25 355 LEU A CA 1
ATOM 2863 C C . LEU A 1 355 ? 7.970 27.682 6.224 1.00 83.25 355 LEU A C 1
ATOM 2865 O O . LEU A 1 355 ? 9.029 28.313 6.270 1.00 83.25 355 LEU A O 1
ATOM 2869 N N . TRP A 1 356 ? 7.908 26.359 6.372 1.00 82.38 356 TRP A N 1
ATOM 2870 C CA . TRP A 1 356 ? 9.085 25.511 6.504 1.00 82.38 356 TRP A CA 1
ATOM 2871 C C . TRP A 1 356 ? 9.937 25.546 5.233 1.00 82.38 356 TRP A C 1
ATOM 2873 O O . TRP A 1 356 ? 11.128 25.839 5.320 1.00 82.38 356 TRP A O 1
ATOM 2883 N N . GLU A 1 357 ? 9.331 25.362 4.060 1.00 79.50 357 GLU A N 1
ATOM 2884 C CA . GLU A 1 357 ? 10.001 25.441 2.756 1.00 79.50 357 GLU A CA 1
ATOM 2885 C C . GLU A 1 357 ? 10.623 26.818 2.505 1.00 79.50 357 GLU A C 1
ATOM 2887 O O . GLU A 1 357 ? 11.788 26.918 2.121 1.00 79.50 357 GLU A O 1
ATOM 2892 N N . LEU A 1 358 ? 9.889 27.900 2.789 1.00 78.88 358 LEU A N 1
ATOM 2893 C CA . LEU A 1 358 ? 10.423 29.263 2.706 1.00 78.88 358 LEU A CA 1
ATOM 2894 C C . LEU A 1 358 ? 11.607 29.468 3.660 1.00 78.88 358 LEU A C 1
ATOM 2896 O O . LEU A 1 358 ? 12.581 30.136 3.306 1.00 78.88 358 LEU A O 1
ATOM 2900 N N . GLY A 1 359 ? 11.532 28.898 4.864 1.00 80.19 359 GLY A N 1
ATOM 2901 C CA . GLY A 1 359 ? 12.614 28.915 5.842 1.00 80.19 359 GLY A CA 1
ATOM 2902 C C . GLY A 1 359 ? 13.846 28.140 5.372 1.00 80.19 359 GLY A C 1
ATOM 2903 O O . GLY A 1 359 ? 14.963 28.646 5.484 1.00 80.19 359 GLY A O 1
ATOM 2904 N N . GLU A 1 360 ? 13.664 26.943 4.812 1.00 78.19 360 GLU A N 1
ATOM 2905 C CA . GLU A 1 360 ? 14.747 26.146 4.230 1.00 78.19 360 GLU A CA 1
ATOM 2906 C C . GLU A 1 360 ? 15.398 26.870 3.047 1.00 78.19 360 GLU A C 1
ATOM 2908 O O . GLU A 1 360 ? 16.624 27.005 3.024 1.00 78.19 360 GLU A O 1
ATOM 2913 N N . ALA A 1 361 ? 14.597 27.433 2.139 1.00 75.75 361 ALA A N 1
ATOM 2914 C CA . ALA A 1 361 ? 15.076 28.219 1.007 1.00 75.75 361 ALA A CA 1
ATOM 2915 C C . ALA A 1 361 ? 15.855 29.466 1.459 1.00 75.75 361 ALA A C 1
ATOM 2917 O O . ALA A 1 361 ? 16.941 29.742 0.946 1.00 75.75 361 ALA A O 1
ATOM 2918 N N . TYR A 1 362 ? 15.355 30.195 2.466 1.00 79.75 362 TYR A N 1
ATOM 2919 C CA . TYR A 1 362 ? 16.057 31.344 3.048 1.00 79.75 362 TYR A CA 1
ATOM 2920 C C . TYR A 1 362 ? 17.409 30.952 3.658 1.00 79.75 362 TYR A C 1
ATOM 2922 O O . TYR A 1 362 ? 18.390 31.687 3.538 1.00 79.75 362 TYR A O 1
ATOM 2930 N N . LEU A 1 363 ? 17.478 29.782 4.296 1.00 84.69 363 LEU A N 1
ATOM 2931 C CA . LEU A 1 363 ? 18.707 29.234 4.869 1.00 84.69 363 LEU A CA 1
ATOM 2932 C C . LEU A 1 363 ? 19.615 28.556 3.830 1.00 84.69 363 LEU A C 1
ATOM 2934 O O . LEU A 1 363 ? 20.635 27.986 4.223 1.00 84.69 363 LEU A O 1
ATOM 2938 N N . ALA A 1 364 ? 19.259 28.603 2.539 1.00 76.38 364 ALA A N 1
ATOM 2939 C CA . ALA A 1 364 ? 19.926 27.884 1.454 1.00 76.38 364 ALA A CA 1
ATOM 2940 C C . ALA A 1 364 ? 20.136 26.393 1.777 1.00 76.38 364 ALA A C 1
ATOM 2942 O O . ALA A 1 364 ? 21.154 25.796 1.418 1.00 76.38 364 ALA A O 1
ATOM 2943 N N . ARG A 1 365 ? 19.190 25.797 2.515 1.00 73.19 365 ARG A N 1
ATOM 2944 C CA . ARG A 1 365 ? 19.189 24.362 2.771 1.00 73.19 365 ARG A CA 1
ATOM 2945 C C . ARG A 1 365 ? 18.664 23.647 1.528 1.00 73.19 365 ARG A C 1
ATOM 2947 O O . ARG A 1 365 ? 17.670 24.101 0.966 1.00 73.19 365 ARG A O 1
ATOM 2954 N N . PRO A 1 366 ? 19.309 22.547 1.116 1.00 66.69 366 PRO A N 1
ATOM 2955 C CA . PRO A 1 366 ? 18.831 21.767 -0.010 1.00 66.69 366 PRO A CA 1
ATOM 2956 C C . PRO A 1 366 ? 17.446 21.190 0.284 1.00 66.69 366 PRO A C 1
ATOM 2958 O O . PRO A 1 366 ? 17.163 20.777 1.420 1.00 66.69 366 PRO A O 1
ATOM 2961 N N . SER A 1 367 ? 16.603 21.139 -0.746 1.00 69.31 367 SER A N 1
ATOM 2962 C CA . SER A 1 367 ? 15.277 20.516 -0.658 1.00 69.31 367 SER A CA 1
ATOM 2963 C C . SER A 1 367 ? 15.391 19.041 -0.251 1.00 69.31 367 SER A C 1
ATOM 2965 O O . SER A 1 367 ? 16.470 18.449 -0.299 1.00 69.31 367 SER A O 1
ATOM 2967 N N . GLN A 1 368 ? 14.299 18.410 0.185 1.00 65.19 368 GLN A N 1
ATOM 2968 C CA . GLN A 1 368 ? 14.320 16.976 0.506 1.00 65.19 368 GLN A CA 1
ATOM 2969 C C . GLN A 1 368 ? 14.782 16.132 -0.695 1.00 65.19 368 GLN A C 1
ATOM 2971 O O . GLN A 1 368 ? 15.615 15.242 -0.532 1.00 65.19 368 GLN A O 1
ATOM 2976 N N . ALA A 1 369 ? 14.319 16.470 -1.902 1.00 65.44 369 ALA A N 1
ATOM 2977 C CA . ALA A 1 369 ? 14.765 15.839 -3.138 1.00 65.44 369 ALA A CA 1
ATOM 2978 C C . ALA A 1 369 ? 16.269 16.033 -3.374 1.00 65.44 369 ALA A C 1
ATOM 2980 O O . ALA A 1 369 ? 16.969 15.059 -3.616 1.00 65.44 369 ALA A O 1
ATOM 2981 N N . GLU A 1 370 ? 16.800 17.248 -3.220 1.00 63.53 370 GLU A N 1
ATOM 2982 C CA . GLU A 1 370 ? 18.242 17.511 -3.359 1.00 63.53 370 GLU A CA 1
ATOM 2983 C C . GLU A 1 370 ? 19.082 16.832 -2.269 1.00 63.53 370 GLU A C 1
ATOM 2985 O O . GLU A 1 370 ? 20.214 16.424 -2.520 1.00 63.53 370 GLU A O 1
ATOM 2990 N N . ARG A 1 371 ? 18.546 16.700 -1.050 1.00 66.94 371 ARG A N 1
ATOM 2991 C CA . ARG A 1 371 ? 19.204 15.996 0.060 1.00 66.94 371 ARG A CA 1
ATOM 2992 C C . ARG A 1 371 ? 19.347 14.505 -0.211 1.00 66.94 371 ARG A C 1
ATOM 2994 O O . ARG A 1 371 ? 20.373 13.938 0.149 1.00 66.94 371 ARG A O 1
ATOM 3001 N N . ILE A 1 372 ? 18.315 13.890 -0.787 1.00 59.34 372 ILE A N 1
ATOM 3002 C CA . ILE A 1 372 ? 18.263 12.444 -1.027 1.00 59.34 372 ILE A CA 1
ATOM 3003 C C . ILE A 1 372 ? 18.939 12.090 -2.354 1.00 59.34 372 ILE A C 1
ATOM 3005 O O . ILE A 1 372 ? 19.763 11.185 -2.401 1.00 59.34 372 ILE A O 1
ATOM 3009 N N . LEU A 1 373 ? 18.628 12.820 -3.426 1.00 59.62 373 LEU A N 1
ATOM 3010 C CA . LEU A 1 373 ? 19.151 12.545 -4.762 1.00 59.62 373 LEU A CA 1
ATOM 3011 C C . LEU A 1 373 ? 20.544 13.147 -4.992 1.00 59.62 373 LEU A C 1
ATOM 3013 O O . LEU A 1 373 ? 21.251 12.668 -5.867 1.00 59.62 373 LEU A O 1
ATOM 3017 N N . GLY A 1 374 ? 20.970 14.163 -4.234 1.00 59.59 374 GLY A N 1
ATOM 3018 C CA . GLY A 1 374 ? 22.155 14.958 -4.572 1.00 59.59 374 GLY A CA 1
ATOM 3019 C C . GLY A 1 374 ? 21.909 15.882 -5.775 1.00 59.59 374 GLY A C 1
ATOM 3020 O O . GLY A 1 374 ? 20.776 16.056 -6.226 1.00 59.59 374 GLY A O 1
ATOM 3021 N N . ARG A 1 375 ? 22.965 16.509 -6.320 1.00 49.19 375 ARG A N 1
ATOM 3022 C CA . ARG A 1 375 ? 22.851 17.230 -7.600 1.00 49.19 375 ARG A CA 1
ATOM 3023 C C . ARG A 1 375 ? 22.723 16.204 -8.726 1.00 49.19 375 ARG A C 1
ATOM 3025 O O . ARG A 1 375 ? 23.698 15.563 -9.094 1.00 49.19 375 ARG A O 1
ATOM 3032 N N . LEU A 1 376 ? 21.521 16.085 -9.284 1.00 43.75 376 LEU A N 1
ATOM 3033 C CA . LEU A 1 376 ? 21.203 15.207 -10.418 1.00 43.75 376 LEU A CA 1
ATOM 3034 C C . LEU A 1 376 ? 22.076 15.451 -11.668 1.00 43.75 376 LEU A C 1
ATOM 3036 O O . LEU A 1 376 ? 22.162 14.570 -12.514 1.00 43.75 376 LEU A O 1
ATOM 3040 N N . GLU A 1 377 ? 22.741 16.609 -11.781 1.00 45.47 377 GLU A N 1
ATOM 3041 C CA . GLU A 1 377 ? 23.685 16.925 -12.870 1.00 45.47 377 GLU A CA 1
ATOM 3042 C C . GLU A 1 377 ? 24.929 16.015 -12.900 1.00 45.47 377 GLU A C 1
ATOM 3044 O O . GLU A 1 377 ? 25.576 15.928 -13.941 1.00 45.47 377 GLU A O 1
ATOM 3049 N N . ASP A 1 378 ? 25.241 15.314 -11.804 1.00 42.38 378 ASP A N 1
ATOM 3050 C CA . ASP A 1 378 ? 26.414 14.434 -11.692 1.00 42.38 378 ASP A CA 1
ATOM 3051 C C . ASP A 1 378 ? 26.084 12.936 -1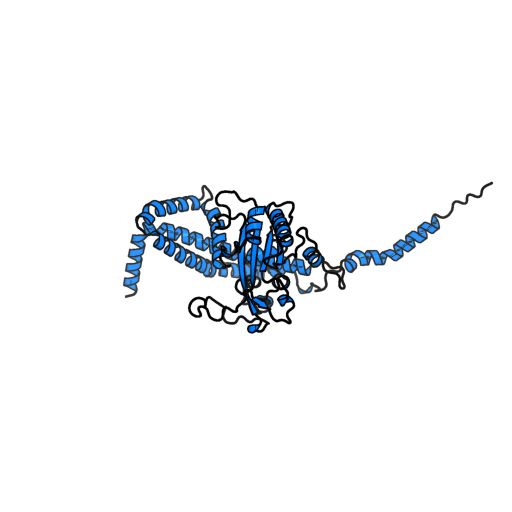1.896 1.00 42.38 378 ASP A C 1
ATOM 3053 O O . ASP A 1 378 ? 26.973 12.089 -11.782 1.00 42.38 378 ASP A O 1
ATOM 3057 N N . PHE A 1 379 ? 24.822 12.582 -12.179 1.00 44.62 379 PHE A N 1
ATOM 3058 C CA . PHE A 1 379 ? 24.420 11.190 -12.406 1.00 44.62 379 PHE A CA 1
ATOM 3059 C C . PHE A 1 379 ? 24.589 10.800 -13.874 1.00 44.62 379 PHE A C 1
ATOM 3061 O O . PHE A 1 379 ? 23.789 11.176 -14.731 1.00 44.62 379 PHE A O 1
ATOM 3068 N N . ASP A 1 380 ? 25.621 10.005 -14.149 1.00 42.38 380 ASP A N 1
ATOM 3069 C CA . ASP A 1 380 ? 25.740 9.282 -15.411 1.00 42.38 380 ASP A CA 1
ATOM 3070 C C . ASP A 1 380 ? 24.672 8.167 -15.427 1.00 42.38 380 ASP A C 1
ATOM 3072 O O . ASP A 1 380 ? 24.606 7.385 -14.476 1.00 42.38 380 ASP A O 1
ATOM 3076 N N . PRO A 1 381 ? 23.792 8.076 -16.443 1.00 44.66 381 PRO A N 1
ATOM 3077 C CA . PRO A 1 381 ? 22.798 7.002 -16.537 1.00 44.66 381 PRO A CA 1
ATOM 3078 C C . PRO A 1 381 ? 23.418 5.614 -16.760 1.00 44.66 381 PRO A C 1
ATOM 3080 O O . PRO A 1 381 ? 22.698 4.613 -16.735 1.00 44.66 381 PRO A O 1
ATOM 3083 N N . GLU A 1 382 ? 24.727 5.534 -17.004 1.00 44.12 382 GLU A N 1
ATOM 3084 C CA . GLU A 1 382 ? 25.449 4.271 -17.077 1.00 44.12 382 GLU A CA 1
ATOM 3085 C C . GLU A 1 382 ? 25.790 3.753 -15.667 1.00 44.12 382 GLU A C 1
ATOM 3087 O O . GLU A 1 382 ? 26.270 4.517 -14.826 1.00 44.12 382 GLU A O 1
ATOM 3092 N N . PRO A 1 383 ? 25.563 2.453 -15.382 1.00 46.94 383 PRO A N 1
ATOM 3093 C CA . PRO A 1 383 ? 25.885 1.875 -14.083 1.00 46.94 383 PRO A CA 1
ATOM 3094 C C . PRO A 1 383 ? 27.352 2.139 -13.760 1.00 46.94 383 PRO A C 1
ATOM 3096 O O . PRO A 1 383 ? 28.222 1.902 -14.601 1.00 46.94 383 PRO A O 1
ATOM 3099 N N . ALA A 1 384 ? 27.627 2.610 -12.540 1.00 49.41 384 ALA A N 1
ATOM 3100 C CA . ALA A 1 384 ? 28.976 2.944 -12.107 1.00 49.41 384 ALA A CA 1
ATOM 3101 C C . ALA A 1 384 ? 29.895 1.726 -12.289 1.00 49.41 384 ALA A C 1
ATOM 3103 O O . ALA A 1 384 ? 29.858 0.763 -11.516 1.00 49.41 384 ALA A O 1
ATOM 3104 N N . ASN A 1 385 ? 30.708 1.753 -13.346 1.00 46.91 385 ASN A N 1
ATOM 3105 C CA . ASN A 1 385 ? 31.524 0.617 -13.722 1.00 46.91 385 ASN A CA 1
ATOM 3106 C C . ASN A 1 385 ? 32.730 0.575 -12.779 1.00 46.91 385 ASN A C 1
ATOM 3108 O O . ASN A 1 385 ? 33.716 1.297 -12.937 1.00 46.91 385 ASN A O 1
ATOM 3112 N N . LEU A 1 386 ? 32.651 -0.253 -11.736 1.00 43.22 386 LEU A N 1
ATOM 3113 C CA . LEU A 1 386 ? 33.690 -0.342 -10.703 1.00 43.22 386 LEU A CA 1
ATOM 3114 C C . LEU A 1 386 ? 35.056 -0.760 -11.287 1.00 43.22 386 LEU A C 1
ATOM 3116 O O . LEU A 1 386 ? 36.101 -0.508 -10.683 1.00 43.22 386 LEU A O 1
ATOM 3120 N N . MET A 1 387 ? 35.059 -1.362 -12.482 1.00 47.81 387 MET A N 1
ATOM 3121 C CA . MET A 1 387 ? 36.272 -1.681 -13.238 1.00 47.81 387 MET A CA 1
ATOM 3122 C C . MET A 1 387 ? 37.055 -0.425 -13.651 1.00 47.81 387 MET A C 1
ATOM 3124 O O . MET A 1 387 ? 38.288 -0.448 -13.611 1.00 47.81 387 MET A O 1
ATOM 3128 N N . ASP A 1 388 ? 36.376 0.689 -13.925 1.00 49.06 388 ASP A N 1
ATOM 3129 C CA . ASP A 1 388 ? 37.026 1.952 -14.284 1.00 49.06 388 ASP A CA 1
ATOM 3130 C C . ASP A 1 388 ? 37.551 2.709 -13.056 1.00 49.06 388 ASP A C 1
ATOM 3132 O O . ASP A 1 388 ? 38.580 3.378 -13.130 1.00 49.06 388 ASP A O 1
ATOM 3136 N N . GLY A 1 389 ? 36.915 2.561 -11.890 1.00 48.81 389 GLY A N 1
ATOM 3137 C CA . GLY A 1 389 ? 37.346 3.228 -10.654 1.00 48.81 389 GLY A CA 1
ATOM 3138 C C . GLY A 1 389 ? 38.389 2.451 -9.839 1.00 48.81 389 GLY A C 1
ATOM 3139 O O . GLY A 1 389 ? 39.395 3.008 -9.397 1.00 48.81 389 GLY A O 1
ATOM 3140 N N . VAL A 1 390 ? 38.167 1.151 -9.626 1.00 50.53 390 VAL A N 1
ATOM 3141 C CA . VAL A 1 390 ? 38.980 0.313 -8.722 1.00 50.53 390 VAL A CA 1
ATOM 3142 C C . VAL A 1 390 ? 40.089 -0.416 -9.476 1.00 50.53 390 VAL A C 1
ATOM 3144 O O . VAL A 1 390 ? 41.212 -0.525 -8.975 1.00 50.53 390 VAL A O 1
ATOM 3147 N N . PHE A 1 391 ? 39.817 -0.872 -10.702 1.00 47.47 391 PHE A N 1
ATOM 3148 C CA . PHE A 1 391 ? 40.787 -1.637 -11.483 1.00 47.47 391 PHE A CA 1
ATOM 3149 C C . PHE A 1 391 ? 41.603 -0.802 -12.463 1.00 47.47 391 PHE A C 1
ATOM 3151 O O . PHE A 1 391 ? 42.700 -1.241 -12.785 1.00 47.47 391 PHE A O 1
ATOM 3158 N N . ALA A 1 392 ? 41.198 0.407 -12.866 1.00 50.91 392 ALA A N 1
ATOM 3159 C CA . ALA A 1 392 ? 42.037 1.237 -13.740 1.00 50.91 392 ALA A CA 1
ATOM 3160 C C . ALA A 1 392 ? 43.421 1.516 -13.126 1.00 50.91 392 ALA A C 1
ATOM 3162 O O . ALA A 1 392 ? 44.448 1.371 -13.792 1.00 50.91 392 ALA A O 1
ATOM 3163 N N . GLY A 1 393 ? 43.477 1.816 -11.823 1.00 51.06 393 GLY A N 1
ATOM 3164 C CA . GLY A 1 393 ? 44.737 2.020 -11.101 1.00 51.06 393 GLY A CA 1
ATOM 3165 C C . GLY A 1 393 ? 45.558 0.740 -10.896 1.00 51.06 393 GLY A C 1
ATOM 3166 O O . GLY A 1 393 ? 46.789 0.797 -10.862 1.00 51.06 393 GLY A O 1
ATOM 3167 N N . PHE A 1 394 ? 44.899 -0.416 -10.773 1.00 54.69 394 PHE A N 1
ATOM 3168 C CA . PHE A 1 394 ? 45.545 -1.723 -10.620 1.00 54.69 394 PHE A CA 1
ATOM 3169 C C . PHE A 1 394 ? 46.055 -2.269 -11.962 1.00 54.69 394 PHE A C 1
ATOM 3171 O O . PHE A 1 394 ? 47.214 -2.662 -12.063 1.00 54.69 394 PHE A O 1
ATOM 3178 N N . LEU A 1 395 ? 45.237 -2.208 -13.015 1.00 52.69 395 LEU A N 1
ATOM 3179 C CA . LEU A 1 395 ? 45.551 -2.624 -14.383 1.00 52.69 395 LEU A CA 1
ATOM 3180 C C . LEU A 1 395 ? 46.620 -1.730 -15.022 1.00 52.69 395 LEU A C 1
ATOM 3182 O O . LEU A 1 395 ? 47.504 -2.253 -15.690 1.00 52.69 395 LEU A O 1
ATOM 3186 N N . ALA A 1 396 ? 46.629 -0.419 -14.751 1.00 55.88 396 ALA A N 1
ATOM 3187 C CA . ALA A 1 396 ? 47.714 0.468 -15.184 1.00 55.88 396 ALA A CA 1
ATOM 3188 C C . ALA A 1 396 ? 49.055 0.158 -14.489 1.00 55.88 396 ALA A C 1
ATOM 3190 O O . ALA A 1 396 ? 50.122 0.386 -15.060 1.00 55.88 396 ALA A O 1
ATOM 3191 N N . LYS A 1 397 ? 49.018 -0.382 -13.263 1.00 54.50 397 LYS A N 1
ATOM 3192 C CA . LYS A 1 397 ? 50.210 -0.798 -12.500 1.00 54.50 397 LYS A CA 1
ATOM 3193 C C . LYS A 1 397 ? 50.632 -2.243 -12.770 1.00 54.50 397 LYS A C 1
ATOM 3195 O O . LYS A 1 397 ? 51.776 -2.594 -12.483 1.00 54.50 397 LYS A O 1
ATOM 3200 N N . LEU A 1 398 ? 49.750 -3.063 -13.338 1.00 52.38 398 LEU A N 1
ATOM 3201 C CA . LEU A 1 398 ? 49.980 -4.484 -13.588 1.00 52.38 398 LEU A CA 1
ATOM 3202 C C . LEU A 1 398 ? 51.191 -4.752 -14.499 1.00 52.38 398 LEU A C 1
ATOM 3204 O O . LEU A 1 398 ? 51.996 -5.606 -14.136 1.00 52.38 398 LEU A O 1
ATOM 3208 N N . PRO A 1 399 ? 51.408 -4.012 -15.609 1.00 62.75 399 PRO A N 1
ATOM 3209 C CA . PRO A 1 399 ? 52.607 -4.170 -16.428 1.00 62.75 399 PRO A CA 1
ATOM 3210 C C . PRO A 1 399 ? 53.883 -3.916 -15.622 1.00 62.75 399 PRO A C 1
ATOM 3212 O O . PRO A 1 399 ? 54.800 -4.727 -15.667 1.00 62.75 399 PRO A O 1
ATOM 3215 N N . GLY A 1 400 ? 53.907 -2.857 -14.803 1.00 65.75 400 GLY A N 1
ATOM 3216 C CA . GLY A 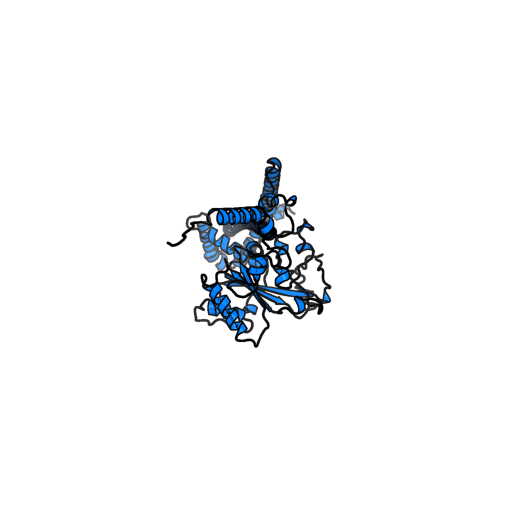1 400 ? 55.048 -2.525 -13.946 1.00 65.75 400 GLY A CA 1
ATOM 3217 C C . GLY A 1 400 ? 55.294 -3.546 -12.831 1.00 65.75 400 GLY A C 1
ATOM 3218 O O . GLY A 1 400 ? 56.443 -3.846 -12.523 1.00 65.75 400 GLY A O 1
ATOM 3219 N N . MET A 1 401 ? 54.237 -4.131 -12.258 1.00 60.62 401 MET A N 1
ATOM 3220 C CA . MET A 1 401 ? 54.356 -5.213 -11.272 1.00 60.62 401 MET A CA 1
ATOM 3221 C C . MET A 1 401 ? 54.849 -6.520 -11.906 1.00 60.62 401 MET A C 1
ATOM 3223 O O . MET A 1 401 ? 55.695 -7.194 -11.326 1.00 60.62 401 MET A O 1
ATOM 3227 N N . VAL A 1 402 ? 54.380 -6.861 -13.109 1.00 64.31 402 VAL A N 1
ATOM 3228 C CA . VAL A 1 402 ? 54.849 -8.032 -13.869 1.00 64.31 402 VAL A CA 1
ATOM 3229 C C . VAL A 1 402 ? 56.309 -7.856 -14.304 1.00 64.31 402 VAL A C 1
ATOM 3231 O O . VAL A 1 402 ? 57.087 -8.807 -14.226 1.00 64.31 402 VAL A O 1
ATOM 3234 N N . GLU A 1 403 ? 56.711 -6.646 -14.703 1.00 67.00 403 GLU A N 1
ATOM 3235 C CA . GLU A 1 403 ? 58.098 -6.293 -15.034 1.00 67.00 403 GLU A CA 1
ATOM 3236 C C . GLU A 1 403 ? 59.009 -6.366 -13.796 1.00 67.00 403 GLU A C 1
ATOM 3238 O O . GLU A 1 403 ? 60.088 -6.957 -13.862 1.00 67.00 403 GLU A O 1
ATOM 3243 N N . ALA A 1 404 ? 58.554 -5.842 -12.650 1.00 65.38 404 ALA A N 1
ATOM 3244 C CA . ALA A 1 404 ? 59.257 -5.905 -11.365 1.00 65.38 404 ALA A CA 1
ATOM 3245 C C . ALA A 1 404 ? 59.421 -7.350 -10.867 1.00 65.38 404 ALA A C 1
ATOM 3247 O O . ALA A 1 404 ? 60.478 -7.727 -10.366 1.00 65.38 404 ALA A O 1
ATOM 3248 N N . HIS A 1 405 ? 58.406 -8.196 -11.063 1.00 54.72 405 HIS A N 1
ATOM 3249 C CA . HIS A 1 405 ? 58.482 -9.600 -10.674 1.00 54.72 405 HIS A CA 1
ATOM 3250 C C . HIS A 1 405 ? 59.380 -10.416 -11.621 1.00 54.72 405 HIS A C 1
ATOM 3252 O O . HIS A 1 405 ? 60.124 -11.282 -11.164 1.00 54.72 405 HIS A O 1
ATOM 3258 N N . ARG A 1 406 ? 59.388 -10.100 -12.927 1.00 53.09 406 ARG A N 1
ATOM 3259 C CA . ARG A 1 406 ? 60.321 -10.683 -13.915 1.00 53.09 406 ARG A CA 1
ATOM 3260 C C . ARG A 1 406 ? 61.775 -10.265 -13.705 1.00 53.09 406 ARG A C 1
ATOM 3262 O O . ARG A 1 406 ? 62.664 -11.049 -14.023 1.00 53.09 406 ARG A O 1
ATOM 3269 N N . SER A 1 407 ? 62.019 -9.046 -13.231 1.00 58.44 407 SER A N 1
ATOM 3270 C CA . SER A 1 407 ? 63.368 -8.553 -12.926 1.00 58.44 407 SER A CA 1
ATOM 3271 C C . SER A 1 407 ? 63.883 -9.123 -11.603 1.00 58.44 407 SER A C 1
ATOM 3273 O O . SER A 1 407 ? 64.991 -9.648 -11.583 1.00 58.44 407 SER A O 1
ATOM 3275 N N . ALA A 1 408 ? 63.047 -9.193 -10.561 1.00 53.75 408 ALA A N 1
ATOM 3276 C CA . ALA A 1 408 ? 63.386 -9.888 -9.315 1.00 53.75 408 ALA A CA 1
ATOM 3277 C C . ALA A 1 408 ? 63.681 -11.389 -9.527 1.00 53.75 408 ALA A C 1
ATOM 3279 O O . ALA A 1 408 ? 64.633 -11.923 -8.968 1.00 53.75 408 ALA A O 1
ATOM 3280 N N . ALA A 1 409 ? 62.931 -12.064 -10.406 1.00 51.22 409 ALA A N 1
ATOM 3281 C CA . ALA A 1 409 ? 63.173 -13.470 -10.746 1.00 51.22 409 ALA A CA 1
ATOM 3282 C C . ALA A 1 409 ? 64.447 -13.708 -11.587 1.00 51.22 409 ALA A C 1
ATOM 3284 O O . ALA A 1 409 ? 64.911 -14.843 -11.675 1.00 51.22 409 ALA A O 1
ATOM 3285 N N . LYS A 1 410 ? 65.012 -12.668 -12.219 1.00 53.09 410 LYS A N 1
ATOM 3286 C CA . LYS A 1 410 ? 66.312 -12.745 -12.910 1.00 53.09 410 LYS A CA 1
ATOM 3287 C C . LYS A 1 410 ? 67.494 -12.524 -11.967 1.00 53.09 410 LYS A C 1
ATOM 3289 O O . LYS A 1 410 ? 68.551 -13.085 -12.228 1.00 53.09 410 LYS A O 1
ATOM 3294 N N . ASP A 1 411 ? 67.306 -11.764 -10.890 1.00 52.09 411 ASP A N 1
ATOM 3295 C CA . ASP A 1 411 ? 68.369 -11.457 -9.924 1.00 52.09 411 ASP A CA 1
ATOM 3296 C C . ASP A 1 411 ? 68.562 -12.556 -8.858 1.00 52.09 411 ASP A C 1
ATOM 3298 O O . ASP A 1 411 ? 69.635 -12.648 -8.267 1.00 52.09 411 ASP A O 1
ATOM 3302 N N . GLU A 1 412 ? 67.581 -13.443 -8.647 1.00 49.41 412 GLU A N 1
ATOM 3303 C CA . GLU A 1 412 ? 67.696 -14.589 -7.718 1.00 49.41 412 GLU A CA 1
ATOM 3304 C C . GLU A 1 412 ? 68.139 -15.908 -8.388 1.00 49.41 412 GLU A C 1
ATOM 3306 O O . GLU A 1 412 ? 68.255 -16.951 -7.740 1.00 49.41 412 GLU A O 1
ATOM 3311 N N . GLY A 1 413 ? 68.424 -15.880 -9.691 1.00 47.12 413 GLY A N 1
ATOM 3312 C CA . GLY A 1 413 ? 68.826 -17.046 -10.470 1.00 47.12 413 GLY A CA 1
ATOM 3313 C C . GLY A 1 413 ? 70.337 -17.227 -10.594 1.00 47.12 413 GLY A C 1
ATOM 3314 O O . GLY A 1 413 ? 70.827 -17.146 -11.710 1.00 47.12 413 GLY A O 1
ATOM 3315 N N . GLU A 1 414 ? 71.053 -17.497 -9.494 1.00 41.38 414 GLU A N 1
ATOM 3316 C CA . GLU A 1 414 ? 72.226 -18.400 -9.476 1.00 41.38 414 GLU A CA 1
ATOM 3317 C C . GLU A 1 414 ? 72.756 -18.632 -8.043 1.00 41.38 414 GLU A C 1
ATOM 3319 O O . GLU A 1 414 ? 73.257 -17.719 -7.386 1.00 41.38 414 GLU A O 1
ATOM 3324 N N . PRO A 1 415 ? 72.775 -19.895 -7.584 1.00 42.00 415 PRO A N 1
ATOM 3325 C CA . PRO A 1 415 ? 74.016 -20.433 -7.050 1.00 42.00 415 PRO A CA 1
ATOM 3326 C C . PRO A 1 415 ? 74.557 -21.491 -8.009 1.00 42.00 415 PRO A C 1
ATOM 3328 O O . PRO A 1 415 ? 73.953 -22.541 -8.235 1.00 42.00 415 PRO A O 1
ATOM 3331 N N . ILE A 1 416 ? 75.744 -21.215 -8.543 1.00 47.19 416 ILE A N 1
ATOM 3332 C CA . ILE A 1 416 ? 76.585 -22.206 -9.206 1.00 47.19 416 ILE A CA 1
ATOM 3333 C C . ILE A 1 416 ? 76.970 -23.258 -8.159 1.00 47.19 416 ILE A C 1
ATOM 3335 O O . ILE A 1 416 ? 77.816 -23.017 -7.299 1.00 47.19 416 ILE A O 1
ATOM 3339 N N . VAL A 1 417 ? 76.369 -24.445 -8.248 1.00 38.19 417 VAL A N 1
ATOM 3340 C CA . VAL A 1 417 ? 76.931 -25.675 -7.680 1.00 38.19 417 VAL A CA 1
ATOM 3341 C C . VAL A 1 417 ? 77.499 -26.483 -8.842 1.00 38.19 417 VAL A C 1
ATOM 3343 O O . VAL A 1 417 ? 76.801 -27.263 -9.484 1.00 38.19 417 VAL A O 1
ATOM 3346 N N . THR A 1 418 ? 78.783 -26.286 -9.133 1.00 39.03 418 THR A N 1
ATOM 3347 C CA . THR A 1 418 ? 79.574 -27.251 -9.905 1.00 39.03 418 THR A CA 1
ATOM 3348 C C . THR A 1 418 ? 80.090 -28.316 -8.948 1.00 39.03 418 THR A C 1
ATOM 3350 O O . THR A 1 418 ? 80.826 -28.000 -8.015 1.00 39.03 418 THR A O 1
ATOM 3353 N N . GLY A 1 419 ? 79.688 -29.566 -9.175 1.00 37.97 419 GLY A N 1
ATOM 3354 C CA . GLY A 1 419 ? 80.215 -30.722 -8.459 1.00 37.97 419 GLY A CA 1
ATOM 3355 C C . GLY A 1 419 ? 81.677 -31.012 -8.808 1.00 37.97 419 GLY A C 1
ATOM 3356 O O . GLY A 1 419 ? 82.077 -30.914 -9.971 1.00 37.97 419 GLY A O 1
ATOM 3357 N N . GLY A 1 420 ? 82.431 -31.398 -7.780 1.00 32.38 420 GLY A N 1
ATOM 3358 C CA . GLY A 1 420 ? 83.779 -31.958 -7.806 1.00 32.38 420 GLY A CA 1
ATOM 3359 C C . GLY A 1 420 ? 84.073 -32.580 -6.454 1.00 32.38 420 GLY A C 1
ATOM 3360 O O . GLY A 1 420 ? 84.033 -31.812 -5.468 1.00 32.38 420 GLY A O 1
#

Secondary structure (DSSP, 8-state):
-HHHHHHHHHHHHHHHHHHHHHHHHHHHHHHHHHHHHHHHHHHHHHHHHHHHHHHHHT----STTPPPHHHHHHHSSTTSSEEE-TTTHHHHHT-B--HHHHTGGG-TTS-GGGGG-STT-EEE--TTSGGGGS-SEEEEEEESS--TTTSHHHHHHHHHHHHHHHS-SS---EEEEEETTTTSHHHHHHTT--SSEEEEEEE-SS---SS-TTT------TT---SS-GGGEEEEEEEEEESS--S--TTS-TTS---HHHHHHHHHHSSSGGGGSPPP-HHHHHHHHHHHHHHHHHS-TTSHHHHHHHHHHHHIIIIIHHHT-HHHHHHHHHHHHHHHHHHHIIIIIHHHHHHHHHHHHHTTPPPHHHHHH--GGG--SS---HIIIIIHHHHHHHHHHHHHHHHHHHHS--------

pLDDT: mean 77.1, std 15.74, range [32.38, 96.19]

Sequence (420 aa):
MFRSLLTVIGWSLLLTLPLTFLPLLTSTISGISFAFWHNRHIETNTAAYLSEIHARASDWGVGGDVPSFRQWQDTNNDFGVMRINSDDWTRKLGFVLPEQYANILKHNEVTIEKSASLTTLKRNTSPSSPDSAKPREQWLWLTWYGFPDFFPWDRSFVRAIFYANAHPPKNESGFFIAQCSGSAEFLCGVWGTRPYALVHFLVEEEEILGVEEEEEEEEEEEGLTYGVPSEDLRRVTVRIIEFPLQDVWTGLPENVFLGDDEQVRAVMGGEGLYEQFEPYEEMAQLMHHFAEYENGLWNAKGTVRSYLDRVDDWIGKHIAEPMGLDGLLDGLHDIVFVLVGRLTGELVIAPMNMLWELGEAYLARPSQAERILGRLEDFDPEPANLMDGVFAGFLAKLPGMVEAHRSAAKDEGEPIVTGG

Nearest PDB structures (foldseek):
  3h79-assembly1_A  TM=7.525E-01  e=1.991E+00  Trypanosoma cruzi
  7f05-assembly1_A  TM=6.004E-01  e=9.497E-01  Homo sapiens
  8pko-assembly1_B  TM=6.681E-01  e=2.460E+00  Thermochaetoides thermophila